Protein AF-A0A850JC53-F1 (afdb_monomer)

Sequence (436 aa):
PGGLARPRRGWPIAGGVLVVAGVALCLEGVQRWREFGAAIGAAAIIIGLVLACPWLAGAAGRLAPLLPLPLRLAVRDGARNRARTAPAVAAIMAAVAGITALAIGGASDFRQEQIEYQARLPMGSALVRPPLDRADAVGEAVRRDLPGVPVVPLKALPGPDGICTSDDWAQCPTVTFLADRDTNASFDLMDNVVGGAREARMVLGHDDPAVTSALDAGKVVLFRASPPSSGTTTAKVFYWEDDKEHTIRTIENLPAVVAPGDPHVRAIVPPKVAEKIGLPVRTEAFGIDRTDHRVTEAEQARLDKTLNTFTKDDGSVYVERGFTGSFGKITLMLAGAAAVLALGGALIATGLASADARPDLATLGAVGARPRTRRLLTMGRAAFIAALGCWLGIAGGLVPGIAVTHPLTTAPEQKSATAHRTTVPYTHLRAYENVY

Secondary structure (DSSP, 8-state):
--------TTHHHHHHHHHHHHHHHHHHHHHHHTHHHHHHHHHHHHHHHHHHHHHHHHHHGGGGGGS-HHHHHHHHHHHHTHHHHHHHHHHHHHHHHHHHHHHHHHHHHHHHHHHH---SSSTT-EEE---GGGHHHHHHHHHHHSTTPPPEEEEEEPPTTS--SSS-GGG--EEEEE--B--S----SBSEEE-SHHHHHHHHSS--HHHHHHHHTTPEEE-SBPPPTTSEEEEEEEEEETTEEEEEEEEEEEEEEEPSS--SBSEEE-HHHHHHHTPPPEEEEEEE-TTT----HHHHHHHHHHHTTT---TTSEEE--S-----HHHHHHHHHHHHHHHHHHHHHHHHHHHHHTHHHHHHHHHTT--HHHHHHHHHHHHHHHHHHHHHHHHHHHHHHHHHHHGGGTS---------------TTSGGGTSS--

pLDDT: mean 81.25, std 16.97, range [24.44, 97.06]

Radius of gyration: 31.83 Å; Cα contacts (8 Å, |Δi|>4): 685; chains: 1; bounding box: 78×38×98 Å

Nearest PDB structures (foldseek):
  8tzk-assembly1_C  TM=3.394E-01  e=2.841E-02  Vibrio cholerae
  7sgr-assembly1_F  TM=3.497E-01  e=4.986E+00  Escherichia coli CFT073

Solvent-accessible surface area (backbone atoms only — not comparable to full-atom values): 23545 Å² total; per-residue (Å²): 140,82,79,80,76,71,79,66,87,56,46,52,56,54,10,52,52,34,28,54,52,10,53,49,28,19,68,55,24,40,83,78,49,43,74,59,17,33,54,53,10,39,50,33,27,46,54,11,48,46,54,25,26,50,55,51,48,39,54,55,33,71,55,25,83,83,40,61,74,62,48,22,50,21,37,44,48,46,27,72,44,25,88,67,44,27,63,38,23,33,52,25,14,49,53,28,11,53,48,39,17,51,50,45,31,52,53,47,52,54,50,46,52,63,69,69,62,67,80,76,47,34,77,37,21,33,42,35,45,46,59,76,94,44,31,68,65,44,54,55,49,53,46,66,78,37,72,91,53,73,71,42,76,40,26,22,38,45,22,86,86,52,92,66,97,53,94,54,42,65,79,44,63,18,46,47,71,62,62,60,57,68,79,76,86,73,73,69,76,46,47,34,30,45,42,46,54,69,54,46,26,52,45,64,55,45,88,49,70,67,60,32,53,36,26,76,71,57,18,32,38,33,29,54,42,55,68,51,94,80,43,37,31,33,41,42,30,30,23,41,54,95,91,35,83,46,78,76,49,74,48,71,78,38,46,31,46,55,49,89,66,79,50,29,38,57,29,44,31,17,59,76,55,45,60,72,69,65,61,78,72,42,52,59,30,36,36,30,42,45,90,79,44,64,80,46,72,73,52,48,56,49,51,44,59,56,45,54,76,78,45,86,64,84,72,36,59,40,65,31,77,72,91,78,83,76,66,62,65,60,51,51,50,49,52,50,51,42,49,51,46,28,50,49,37,19,47,52,47,44,48,55,54,51,60,76,40,46,71,64,50,52,57,42,50,76,74,66,61,60,69,66,62,57,52,51,38,51,50,30,38,26,49,49,39,29,52,54,8,44,56,51,2,43,62,60,6,47,59,41,9,55,36,62,48,47,73,76,70,53,72,77,79,74,65,86,64,74,80,79,76,74,85,69,58,92,79,56,61,66,72,77,64,73,79,122

Structure (mmCIF, N/CA/C/O backbone):
data_AF-A0A850JC53-F1
#
_entry.id   AF-A0A850JC53-F1
#
loop_
_atom_site.group_PDB
_atom_site.id
_atom_site.type_symbol
_atom_site.label_atom_id
_atom_site.label_alt_id
_atom_site.label_comp_id
_atom_site.label_asym_id
_atom_site.label_entity_id
_atom_site.label_seq_id
_atom_site.pdbx_PDB_ins_code
_atom_site.Cartn_x
_atom_site.Cartn_y
_atom_site.Cartn_z
_atom_site.occupancy
_atom_site.B_iso_or_equiv
_atom_site.auth_seq_id
_atom_site.auth_comp_id
_atom_site.auth_asym_id
_atom_site.auth_atom_id
_atom_site.pdbx_PDB_model_num
ATOM 1 N N . PRO A 1 1 ? 47.011 21.161 -40.699 1.00 34.34 1 PRO A N 1
ATOM 2 C CA . PRO A 1 1 ? 47.789 20.307 -39.769 1.00 34.34 1 PRO A CA 1
ATOM 3 C C . PRO A 1 1 ? 47.021 20.065 -38.453 1.00 34.34 1 PRO A C 1
ATOM 5 O O . PRO A 1 1 ? 47.340 20.635 -37.419 1.00 34.34 1 PRO A O 1
ATOM 8 N N . GLY A 1 2 ? 45.963 19.248 -38.511 1.00 35.19 2 GLY A N 1
ATOM 9 C CA . GLY A 1 2 ? 45.237 18.773 -37.330 1.00 35.19 2 GLY A CA 1
ATOM 10 C C . GLY A 1 2 ? 45.710 17.362 -37.012 1.00 35.19 2 GLY A C 1
ATOM 11 O O . GLY A 1 2 ? 45.363 16.424 -37.726 1.00 35.19 2 GLY A O 1
ATOM 12 N N . GLY A 1 3 ? 46.576 17.220 -36.009 1.00 33.25 3 GLY A N 1
ATOM 13 C CA . GLY A 1 3 ? 47.113 15.926 -35.605 1.00 33.25 3 GLY A CA 1
ATOM 14 C C . GLY A 1 3 ? 45.991 14.995 -35.157 1.00 33.25 3 GLY A C 1
ATOM 15 O O . GLY A 1 3 ? 45.286 15.288 -34.194 1.00 33.25 3 GLY A O 1
ATOM 16 N N . LEU A 1 4 ? 45.835 13.860 -35.846 1.00 43.38 4 LEU A N 1
ATOM 17 C CA . LEU A 1 4 ? 45.034 12.744 -35.359 1.00 43.38 4 LEU A CA 1
ATOM 18 C C . LEU A 1 4 ? 45.601 12.305 -34.006 1.00 43.38 4 LEU A C 1
ATOM 20 O O . LEU A 1 4 ? 46.646 11.653 -33.941 1.00 43.38 4 LEU A O 1
ATOM 24 N N . ALA A 1 5 ? 44.910 12.661 -32.924 1.00 43.09 5 ALA A N 1
ATOM 25 C CA . ALA A 1 5 ? 45.184 12.122 -31.605 1.00 43.09 5 ALA A CA 1
ATOM 26 C C . ALA A 1 5 ? 45.076 10.592 -31.688 1.00 43.09 5 ALA A C 1
ATOM 28 O O . ALA A 1 5 ? 43.990 10.031 -31.850 1.00 43.09 5 ALA A O 1
ATOM 29 N N . ARG A 1 6 ? 46.224 9.903 -31.625 1.00 50.03 6 ARG A N 1
ATOM 30 C CA . ARG A 1 6 ? 46.271 8.446 -31.475 1.00 50.03 6 ARG A CA 1
ATOM 31 C C . ARG A 1 6 ? 45.408 8.089 -30.260 1.00 50.03 6 ARG A C 1
ATOM 33 O O . ARG A 1 6 ? 45.645 8.663 -29.195 1.00 50.03 6 ARG A O 1
ATOM 40 N N . PRO A 1 7 ? 44.430 7.172 -30.375 1.00 47.16 7 PRO A N 1
ATOM 41 C CA . PRO A 1 7 ? 43.623 6.778 -29.230 1.00 47.16 7 PRO A CA 1
ATOM 42 C C . PRO A 1 7 ? 44.571 6.237 -28.159 1.00 47.16 7 PRO A C 1
ATOM 44 O O . PRO A 1 7 ? 45.265 5.241 -28.378 1.00 47.16 7 PRO A O 1
ATOM 47 N N . ARG A 1 8 ? 44.665 6.946 -27.028 1.00 57.53 8 ARG A N 1
ATOM 48 C CA . ARG A 1 8 ? 45.514 6.557 -25.900 1.00 57.53 8 ARG A CA 1
ATOM 49 C C . ARG A 1 8 ? 45.076 5.160 -25.458 1.00 57.53 8 ARG A C 1
ATOM 51 O O . ARG A 1 8 ? 43.963 4.971 -24.978 1.00 57.53 8 ARG A O 1
ATOM 58 N N . ARG A 1 9 ? 45.964 4.180 -25.641 1.00 58.62 9 ARG A N 1
ATOM 59 C CA . ARG A 1 9 ? 45.730 2.731 -25.479 1.00 58.62 9 ARG A CA 1
ATOM 60 C C . ARG A 1 9 ? 45.236 2.316 -24.075 1.00 58.62 9 ARG A C 1
ATOM 62 O O . ARG A 1 9 ? 44.817 1.178 -23.916 1.00 58.62 9 ARG A O 1
ATOM 69 N N . GLY A 1 10 ? 45.257 3.222 -23.090 1.00 61.75 10 GLY A N 1
ATOM 70 C CA . GLY A 1 10 ? 44.862 2.982 -21.694 1.00 61.75 10 GLY A CA 1
ATOM 71 C C . GLY A 1 10 ? 43.405 3.296 -21.321 1.00 61.75 10 GLY A C 1
ATOM 72 O O . GLY A 1 10 ? 42.963 2.873 -20.260 1.00 61.75 10 GLY A O 1
ATOM 73 N N . TRP A 1 11 ? 42.626 3.978 -22.169 1.00 70.88 11 TRP A N 1
ATOM 74 C CA . TRP A 1 11 ? 41.210 4.277 -21.880 1.00 70.88 11 TRP A CA 1
ATOM 75 C C . TRP A 1 11 ? 40.299 3.055 -21.631 1.00 70.88 11 TRP A C 1
ATOM 77 O O . TRP A 1 11 ? 39.481 3.135 -20.717 1.00 70.88 11 TRP A O 1
ATOM 87 N N . PRO A 1 12 ? 40.426 1.911 -22.340 1.00 73.94 12 PRO A N 1
ATOM 88 C CA . PRO A 1 12 ? 39.596 0.742 -22.030 1.00 73.94 12 PRO A CA 1
ATOM 89 C C . PRO A 1 12 ? 39.955 0.099 -20.683 1.00 73.94 12 PRO A C 1
ATOM 91 O O . PRO A 1 12 ? 39.086 -0.467 -20.032 1.00 73.94 12 PRO A O 1
ATOM 94 N N . ILE A 1 13 ? 41.214 0.216 -20.245 1.00 80.19 13 ILE A N 1
ATOM 95 C CA . ILE A 1 13 ? 41.660 -0.289 -18.939 1.00 80.19 13 ILE A CA 1
ATOM 96 C C . ILE A 1 13 ? 41.075 0.590 -17.831 1.00 80.19 13 ILE A C 1
ATOM 98 O O . ILE A 1 13 ? 40.498 0.067 -16.886 1.00 80.19 13 ILE A O 1
ATOM 102 N N . ALA A 1 14 ? 41.141 1.916 -17.989 1.00 79.62 14 ALA A N 1
ATOM 103 C CA . ALA A 1 14 ? 40.517 2.853 -17.057 1.00 79.62 14 ALA A CA 1
ATOM 104 C C . ALA A 1 14 ? 38.993 2.645 -16.956 1.00 79.62 14 ALA A C 1
ATOM 106 O O . ALA A 1 14 ? 38.456 2.623 -15.854 1.00 79.62 14 ALA A O 1
ATOM 107 N N . GLY A 1 15 ? 38.311 2.422 -18.088 1.00 81.19 15 GLY A N 1
ATOM 108 C CA . GLY A 1 15 ? 36.882 2.098 -18.108 1.00 81.19 15 GLY A CA 1
ATOM 109 C C . GLY A 1 15 ? 36.563 0.784 -17.389 1.00 81.19 15 GLY A C 1
ATOM 110 O O . GLY A 1 15 ? 35.661 0.751 -16.560 1.00 81.19 15 GLY A O 1
ATOM 111 N N . GLY A 1 16 ? 37.339 -0.277 -17.639 1.00 83.25 16 GLY A N 1
ATOM 112 C CA . GLY A 1 16 ? 37.172 -1.564 -16.956 1.00 83.25 16 GLY A CA 1
ATOM 113 C C . GLY A 1 16 ? 37.388 -1.476 -15.443 1.00 83.25 16 GLY A C 1
ATOM 114 O O . GLY A 1 16 ? 36.574 -1.990 -14.683 1.00 83.25 16 GLY A O 1
ATOM 115 N N . VAL A 1 17 ? 38.432 -0.767 -15.001 1.00 86.56 17 VAL A N 1
ATOM 116 C CA . VAL A 1 17 ? 38.691 -0.520 -13.571 1.00 86.56 17 VAL A CA 1
ATOM 117 C C . VAL A 1 17 ? 37.533 0.245 -12.932 1.00 86.56 17 VAL A C 1
ATOM 119 O O . VAL A 1 17 ? 37.102 -0.113 -11.840 1.00 86.56 17 VAL A O 1
ATOM 122 N N . LEU A 1 18 ? 36.986 1.252 -13.619 1.00 87.31 18 LEU A N 1
ATOM 123 C CA . LEU A 1 18 ? 35.866 2.037 -13.105 1.00 87.31 18 LEU A CA 1
ATOM 124 C C . LEU A 1 18 ? 34.569 1.219 -13.004 1.00 87.31 18 LEU A C 1
ATOM 126 O O . LEU A 1 18 ? 33.832 1.387 -12.039 1.00 87.31 18 LEU A O 1
ATOM 130 N N . VAL A 1 19 ? 34.314 0.302 -13.945 1.00 85.38 19 VAL A N 1
ATOM 131 C CA . VAL A 1 19 ? 33.181 -0.636 -13.849 1.00 85.38 19 VAL A CA 1
ATOM 132 C C . VAL A 1 19 ? 33.345 -1.554 -12.642 1.00 85.38 19 VAL A C 1
ATOM 134 O O . VAL A 1 19 ? 32.410 -1.683 -11.862 1.00 85.38 19 VAL A O 1
ATOM 137 N N . VAL A 1 20 ? 34.525 -2.150 -12.444 1.00 86.75 20 VAL A N 1
ATOM 138 C CA . VAL A 1 20 ? 34.784 -3.026 -11.286 1.00 86.75 20 VAL A CA 1
ATOM 139 C C . VAL A 1 20 ? 34.635 -2.258 -9.970 1.00 86.75 20 VAL A C 1
ATOM 141 O O . VAL A 1 20 ? 33.972 -2.740 -9.056 1.00 86.75 20 VAL A O 1
ATOM 144 N N . ALA A 1 21 ? 35.182 -1.042 -9.889 1.00 85.94 21 ALA A N 1
ATOM 145 C CA . ALA A 1 21 ? 35.019 -0.174 -8.725 1.00 85.94 21 ALA A CA 1
ATOM 146 C C . ALA A 1 21 ? 33.548 0.207 -8.490 1.00 85.94 21 ALA A C 1
ATOM 148 O O . ALA A 1 21 ? 33.089 0.206 -7.353 1.00 85.94 21 ALA A O 1
ATOM 149 N N . GLY A 1 22 ? 32.792 0.489 -9.554 1.00 81.50 22 GLY A N 1
ATOM 150 C CA . GLY A 1 22 ? 31.364 0.786 -9.477 1.00 81.50 22 GLY A CA 1
ATOM 151 C C . GLY A 1 22 ? 30.527 -0.406 -9.007 1.00 81.50 22 GLY A C 1
ATOM 152 O O . GLY A 1 22 ? 29.644 -0.228 -8.176 1.00 81.50 22 GLY A O 1
ATOM 153 N N . VAL A 1 23 ? 30.845 -1.626 -9.458 1.00 84.06 23 VAL A N 1
ATOM 154 C CA . VAL A 1 23 ? 30.219 -2.870 -8.972 1.00 84.06 23 VAL A CA 1
ATOM 155 C C . VAL A 1 23 ? 30.490 -3.052 -7.478 1.00 84.06 23 VAL A C 1
ATOM 157 O O . VAL A 1 23 ? 29.554 -3.284 -6.718 1.00 84.06 23 VAL A O 1
ATOM 160 N N . ALA A 1 24 ? 31.744 -2.894 -7.044 1.00 83.81 24 ALA A N 1
ATOM 161 C CA . ALA A 1 24 ? 32.105 -2.982 -5.630 1.00 83.81 24 ALA A CA 1
ATOM 162 C C . ALA A 1 24 ? 31.369 -1.924 -4.789 1.00 83.81 24 ALA A C 1
ATOM 164 O O . ALA A 1 24 ? 30.810 -2.250 -3.747 1.00 83.81 24 ALA A O 1
ATOM 165 N N . LEU A 1 25 ? 31.273 -0.682 -5.277 1.00 81.88 25 LEU A N 1
ATOM 166 C CA . LEU A 1 25 ? 30.517 0.389 -4.620 1.00 81.88 25 LEU A CA 1
ATOM 167 C C . LEU A 1 25 ? 29.011 0.112 -4.561 1.00 81.88 25 LEU A C 1
ATOM 169 O O . LEU A 1 25 ? 28.389 0.424 -3.552 1.00 81.88 25 LEU A O 1
ATOM 173 N N . CYS A 1 26 ? 28.417 -0.485 -5.595 1.00 77.19 26 CYS A N 1
ATOM 174 C CA . CYS A 1 26 ? 27.013 -0.896 -5.557 1.00 77.19 26 CYS A CA 1
ATOM 175 C C . CYS A 1 26 ? 26.759 -1.974 -4.493 1.00 77.19 26 CYS A C 1
ATOM 177 O O . CYS A 1 26 ? 25.719 -1.939 -3.845 1.00 77.19 26 CYS A O 1
ATOM 179 N N . LEU A 1 27 ? 27.692 -2.911 -4.302 1.00 76.94 27 LEU A N 1
ATOM 180 C CA . LEU A 1 27 ? 27.533 -4.026 -3.362 1.00 76.94 27 LEU A CA 1
ATOM 181 C C . LEU A 1 27 ? 27.873 -3.638 -1.912 1.00 76.94 27 LEU A C 1
ATOM 183 O O . LEU A 1 27 ? 27.135 -3.981 -0.995 1.00 76.94 27 LEU A O 1
ATOM 187 N N . GLU A 1 28 ? 28.964 -2.901 -1.692 1.00 74.44 28 GLU A N 1
ATOM 188 C CA . GLU A 1 28 ? 29.442 -2.528 -0.349 1.00 74.44 28 GLU A CA 1
ATOM 189 C C . GLU A 1 28 ? 28.935 -1.154 0.110 1.00 74.44 28 GLU A C 1
ATOM 191 O O . GLU A 1 28 ? 28.732 -0.911 1.302 1.00 74.44 28 GLU A O 1
ATOM 196 N N . GLY A 1 29 ? 28.702 -0.231 -0.826 1.00 60.94 29 GLY A N 1
ATOM 197 C CA . GLY A 1 29 ? 28.308 1.145 -0.523 1.00 60.94 29 GLY A CA 1
ATOM 198 C C . GLY A 1 29 ? 26.926 1.254 0.116 1.00 60.94 29 GLY A C 1
ATOM 199 O O . GLY A 1 29 ? 26.709 2.169 0.913 1.00 60.94 29 GLY A O 1
ATOM 200 N N . VAL A 1 30 ? 26.029 0.298 -0.149 1.00 60.88 30 VAL A N 1
ATOM 201 C CA . VAL A 1 30 ? 24.699 0.221 0.483 1.00 60.88 30 VAL A CA 1
ATOM 202 C C . VAL A 1 30 ? 24.814 0.128 2.008 1.00 60.88 30 VAL A C 1
ATOM 204 O O . VAL A 1 30 ? 24.047 0.774 2.718 1.00 60.88 30 VAL A O 1
ATOM 207 N N . GLN A 1 31 ? 25.825 -0.574 2.531 1.00 61.94 31 GLN A N 1
ATOM 208 C CA . GLN A 1 31 ? 26.010 -0.739 3.978 1.00 61.94 31 GLN A CA 1
ATOM 209 C C . GLN A 1 31 ? 26.519 0.530 4.675 1.00 61.94 31 GLN A C 1
ATOM 211 O O . GLN A 1 31 ? 26.315 0.705 5.874 1.00 61.94 31 GLN A O 1
ATOM 216 N N . ARG A 1 32 ? 27.211 1.414 3.946 1.00 60.50 32 ARG A N 1
ATOM 217 C CA . ARG A 1 32 ? 27.935 2.552 4.536 1.00 60.50 32 ARG A CA 1
ATOM 218 C C . ARG A 1 32 ? 27.307 3.912 4.214 1.00 60.50 32 ARG A C 1
ATOM 220 O O . ARG A 1 32 ? 27.431 4.827 5.021 1.00 60.50 32 ARG A O 1
ATOM 227 N N . TRP A 1 33 ? 26.623 4.038 3.074 1.00 58.16 33 TRP A N 1
ATOM 228 C CA . TRP A 1 33 ? 26.047 5.294 2.563 1.00 58.16 33 TRP A CA 1
ATOM 229 C C . TRP A 1 33 ? 24.581 5.156 2.107 1.00 58.16 33 TRP A C 1
ATOM 231 O O . TRP A 1 33 ? 24.058 6.067 1.462 1.00 58.16 33 TRP A O 1
ATOM 241 N N . ARG A 1 34 ? 23.910 4.038 2.438 1.00 66.88 34 ARG A N 1
ATOM 242 C CA . ARG A 1 34 ? 22.510 3.751 2.070 1.00 66.88 34 ARG A CA 1
ATOM 243 C C . ARG A 1 34 ? 22.264 3.971 0.563 1.00 66.88 34 ARG A C 1
ATOM 245 O O . ARG A 1 34 ? 23.004 3.465 -0.279 1.00 66.88 34 ARG A O 1
ATOM 252 N N . GLU A 1 35 ? 21.241 4.754 0.233 1.00 60.41 35 GLU A N 1
ATOM 253 C CA . GLU A 1 35 ? 20.726 5.043 -1.109 1.00 60.41 35 GLU A CA 1
ATOM 254 C C . GLU A 1 35 ? 21.769 5.733 -2.006 1.00 60.41 35 GLU A C 1
ATOM 256 O O . GLU A 1 35 ? 21.862 5.453 -3.204 1.00 60.41 35 GLU A O 1
ATOM 261 N N . PHE A 1 36 ? 22.625 6.580 -1.424 1.00 68.31 36 PHE A N 1
ATOM 262 C CA . PHE A 1 36 ? 23.662 7.295 -2.170 1.00 68.31 36 PHE A CA 1
ATOM 263 C C . PHE A 1 36 ? 24.757 6.356 -2.689 1.00 68.31 36 PHE A C 1
ATOM 265 O O . PHE A 1 36 ? 25.309 6.597 -3.763 1.00 68.31 36 PHE A O 1
ATOM 272 N N . GLY A 1 37 ? 25.047 5.262 -1.975 1.00 71.31 37 GLY A N 1
ATOM 273 C CA . GLY A 1 37 ? 26.050 4.275 -2.390 1.00 71.31 37 GLY A CA 1
ATOM 274 C C . GLY A 1 37 ? 25.679 3.578 -3.702 1.00 71.31 37 GLY A C 1
ATOM 275 O O . GLY A 1 37 ? 26.494 3.511 -4.626 1.00 71.31 37 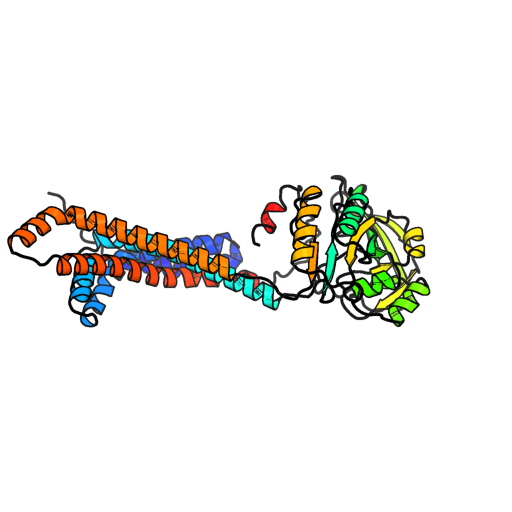GLY A O 1
ATOM 276 N N . ALA A 1 38 ? 24.421 3.141 -3.820 1.00 72.12 38 ALA A N 1
ATOM 277 C CA . ALA A 1 38 ? 23.907 2.504 -5.030 1.00 72.12 38 ALA A CA 1
ATOM 278 C C . ALA A 1 38 ? 23.885 3.469 -6.228 1.00 72.12 38 ALA A C 1
ATOM 280 O O . ALA A 1 38 ? 24.312 3.097 -7.323 1.00 72.12 38 ALA A O 1
ATOM 281 N N . ALA A 1 39 ? 23.467 4.723 -6.019 1.00 75.62 39 ALA A N 1
ATOM 282 C CA . ALA A 1 39 ? 23.435 5.741 -7.070 1.00 75.62 39 ALA A CA 1
ATOM 283 C C . ALA A 1 39 ? 24.840 6.097 -7.595 1.00 75.62 39 ALA A C 1
ATOM 285 O O . ALA A 1 39 ? 25.054 6.181 -8.808 1.00 75.62 39 ALA A O 1
ATOM 286 N N . ILE A 1 40 ? 25.819 6.263 -6.698 1.00 82.06 40 ILE A N 1
ATOM 287 C CA . ILE A 1 40 ? 27.210 6.573 -7.065 1.00 82.06 40 ILE A CA 1
ATOM 288 C C . ILE A 1 40 ? 27.856 5.387 -7.793 1.00 82.06 40 ILE A C 1
ATOM 290 O O . ILE A 1 40 ? 28.524 5.583 -8.812 1.00 82.06 40 ILE A O 1
ATOM 294 N N . GLY A 1 41 ? 27.627 4.158 -7.319 1.00 83.06 41 GLY A N 1
ATOM 295 C CA . GLY A 1 41 ? 28.097 2.946 -7.991 1.00 83.06 41 GLY A CA 1
ATOM 296 C C . GLY A 1 41 ? 27.503 2.795 -9.396 1.00 83.06 41 GLY A C 1
ATOM 297 O O . GLY A 1 41 ? 28.242 2.564 -10.355 1.00 83.06 41 GLY A O 1
ATOM 298 N N . ALA A 1 42 ? 26.198 3.042 -9.555 1.00 83.56 42 ALA A N 1
ATOM 299 C CA . ALA A 1 42 ? 25.526 3.028 -10.853 1.00 83.56 42 ALA A CA 1
ATOM 300 C C . ALA A 1 42 ? 26.131 4.060 -11.819 1.00 83.56 42 ALA A C 1
ATOM 302 O O . ALA A 1 42 ? 26.444 3.734 -12.968 1.00 83.56 42 ALA A O 1
ATOM 303 N N . ALA A 1 43 ? 26.364 5.289 -11.348 1.00 85.38 43 ALA A N 1
ATOM 304 C CA . ALA A 1 43 ? 27.010 6.331 -12.139 1.00 85.38 43 ALA A CA 1
ATOM 305 C C . ALA A 1 43 ? 28.429 5.921 -12.569 1.00 85.38 43 ALA A C 1
ATOM 307 O O . ALA A 1 43 ? 28.786 6.084 -13.736 1.00 85.38 43 ALA A O 1
ATOM 308 N N . ALA A 1 44 ? 29.221 5.331 -11.669 1.00 86.88 44 ALA A N 1
ATOM 309 C CA . ALA A 1 44 ? 30.561 4.838 -11.983 1.00 86.88 44 ALA A CA 1
ATOM 310 C C . ALA A 1 44 ? 30.540 3.723 -13.045 1.00 86.88 44 ALA A C 1
ATOM 312 O O . ALA A 1 44 ? 31.325 3.774 -13.995 1.00 86.88 44 ALA A O 1
ATOM 313 N N . ILE A 1 45 ? 29.606 2.767 -12.948 1.00 87.25 45 ILE A N 1
ATOM 314 C CA . ILE A 1 45 ? 29.416 1.709 -13.954 1.00 87.25 45 ILE A CA 1
ATOM 315 C C . ILE A 1 45 ? 29.079 2.319 -15.319 1.00 87.25 45 ILE A C 1
ATOM 317 O O . ILE A 1 45 ? 29.721 1.983 -16.317 1.00 87.25 45 ILE A O 1
ATOM 321 N N . ILE A 1 46 ? 28.119 3.249 -15.373 1.00 87.75 46 ILE A N 1
ATOM 322 C CA . ILE A 1 46 ? 27.711 3.909 -16.621 1.00 87.75 46 ILE A CA 1
ATOM 323 C C . ILE A 1 46 ? 28.890 4.676 -17.225 1.00 87.75 46 ILE A C 1
ATOM 325 O O . ILE A 1 46 ? 29.196 4.495 -18.403 1.00 87.75 46 ILE A O 1
ATOM 329 N N . ILE A 1 47 ? 29.602 5.485 -16.436 1.00 88.12 47 ILE A N 1
ATOM 330 C CA . ILE A 1 47 ? 30.764 6.251 -16.912 1.00 88.12 47 ILE A CA 1
ATOM 331 C C . ILE A 1 47 ? 31.863 5.304 -17.417 1.00 88.12 47 ILE A C 1
ATOM 333 O O . ILE A 1 47 ? 32.430 5.532 -18.489 1.00 88.12 47 ILE A O 1
ATOM 337 N N . GLY A 1 48 ? 32.137 4.210 -16.702 1.00 86.62 48 GLY A N 1
ATOM 338 C CA . GLY A 1 48 ? 33.126 3.209 -17.103 1.00 86.62 48 GLY A CA 1
ATOM 339 C C . GLY A 1 48 ? 32.775 2.539 -18.432 1.00 86.62 48 GLY A C 1
ATOM 340 O O . GLY A 1 48 ? 33.627 2.423 -19.319 1.00 86.62 48 GLY A O 1
ATOM 341 N N . LEU A 1 49 ? 31.502 2.186 -18.621 1.00 86.38 49 LEU A N 1
ATOM 342 C CA . LEU A 1 49 ? 30.996 1.631 -19.876 1.00 86.38 49 LEU A CA 1
ATOM 343 C C . LEU A 1 49 ? 31.028 2.648 -21.025 1.00 86.38 49 LEU A C 1
ATOM 345 O O . LEU A 1 49 ? 31.407 2.295 -22.144 1.00 86.38 49 LEU A O 1
ATOM 349 N N . VAL A 1 50 ? 30.709 3.919 -20.767 1.00 86.75 50 VAL A N 1
ATOM 350 C CA . VAL A 1 50 ? 30.820 5.005 -21.755 1.00 86.75 50 VAL A CA 1
ATOM 351 C C . VAL A 1 50 ? 32.268 5.166 -22.227 1.00 86.75 50 VAL A C 1
ATOM 353 O O . VAL A 1 50 ? 32.513 5.262 -23.432 1.00 86.75 50 VAL A O 1
ATOM 356 N N . LEU A 1 51 ? 33.243 5.112 -21.314 1.00 86.00 51 LEU A N 1
ATOM 357 C CA . LEU A 1 51 ? 34.670 5.159 -21.653 1.00 86.00 51 LEU A CA 1
ATOM 358 C C . LEU A 1 51 ? 35.138 3.913 -22.427 1.00 86.00 51 LEU A C 1
ATOM 360 O O . LEU A 1 51 ? 36.005 4.016 -23.300 1.00 86.00 51 LEU A O 1
ATOM 364 N N . ALA A 1 52 ? 34.548 2.745 -22.156 1.00 85.12 52 ALA A N 1
ATOM 365 C CA . ALA A 1 52 ? 34.823 1.497 -22.872 1.00 85.12 52 ALA A CA 1
ATOM 366 C C . ALA A 1 52 ? 34.104 1.394 -24.235 1.00 85.12 52 ALA A C 1
ATOM 368 O O . ALA A 1 52 ? 34.508 0.603 -25.096 1.00 85.12 52 ALA A O 1
ATOM 369 N N . CYS A 1 53 ? 33.080 2.216 -24.475 1.00 84.38 53 CYS A N 1
ATOM 370 C CA . CYS A 1 53 ? 32.214 2.173 -25.655 1.00 84.38 53 CYS A CA 1
ATOM 371 C C . CYS A 1 53 ? 32.967 2.189 -27.009 1.00 84.38 53 CYS A C 1
ATOM 373 O O . CYS A 1 53 ? 32.673 1.343 -27.859 1.00 84.38 53 CYS A O 1
ATOM 375 N N . PRO A 1 54 ? 34.000 3.034 -27.241 1.00 81.81 54 PRO A N 1
ATOM 376 C CA . PRO A 1 54 ? 34.756 3.026 -28.501 1.00 81.81 54 PRO A CA 1
ATOM 377 C C . PRO A 1 54 ? 35.496 1.709 -28.779 1.00 81.81 54 PRO A C 1
ATOM 379 O O . PRO A 1 54 ? 35.742 1.363 -29.939 1.00 81.81 54 PRO A O 1
ATOM 382 N N . TRP A 1 55 ? 35.884 0.983 -27.725 1.00 84.12 55 TRP A N 1
ATOM 383 C CA . TRP A 1 55 ? 36.499 -0.338 -27.836 1.00 84.12 55 TRP A CA 1
ATOM 384 C C . TRP A 1 55 ? 35.440 -1.416 -28.069 1.00 84.12 55 TRP A C 1
ATOM 386 O O . TRP A 1 55 ? 35.605 -2.222 -28.982 1.00 84.12 55 TRP A O 1
ATOM 396 N N . LEU A 1 56 ? 34.328 -1.374 -27.328 1.00 80.62 56 LEU A N 1
ATOM 397 C CA . LEU A 1 56 ? 33.201 -2.304 -27.467 1.00 80.62 56 LEU A CA 1
ATOM 398 C C . LEU A 1 56 ? 32.583 -2.251 -28.873 1.00 80.62 56 LEU A C 1
ATOM 400 O O . LEU A 1 56 ? 32.391 -3.290 -29.504 1.00 80.62 56 LEU A O 1
ATOM 404 N N . ALA A 1 57 ? 32.383 -1.051 -29.423 1.00 77.38 57 ALA A N 1
ATOM 405 C CA . ALA A 1 57 ? 31.925 -0.864 -30.800 1.00 77.38 57 ALA A CA 1
ATOM 406 C C . ALA A 1 57 ? 32.913 -1.446 -31.833 1.00 77.38 57 ALA A C 1
ATOM 408 O O . ALA A 1 57 ? 32.506 -1.997 -32.856 1.00 77.38 57 ALA A O 1
ATOM 409 N N . GLY A 1 58 ? 34.221 -1.364 -31.562 1.00 75.94 58 GLY A N 1
ATOM 410 C CA . GLY A 1 58 ? 35.257 -1.989 -32.387 1.00 75.94 58 GLY A CA 1
ATOM 411 C C . GLY A 1 58 ? 35.285 -3.517 -32.264 1.00 75.94 58 GLY A C 1
ATOM 412 O O . GLY A 1 58 ? 35.463 -4.214 -33.264 1.00 75.94 58 GLY A O 1
ATOM 413 N N . ALA A 1 59 ? 35.074 -4.043 -31.056 1.00 78.56 59 ALA A N 1
ATOM 414 C CA . ALA A 1 59 ? 35.019 -5.472 -30.766 1.00 78.56 59 ALA A CA 1
ATOM 415 C C . ALA A 1 59 ? 33.793 -6.139 -31.403 1.00 78.56 59 ALA A C 1
ATOM 417 O O . ALA A 1 59 ? 33.924 -7.225 -31.964 1.00 78.56 59 ALA A O 1
ATOM 418 N N . ALA A 1 60 ? 32.642 -5.464 -31.432 1.00 76.56 60 ALA A N 1
ATOM 419 C CA . ALA A 1 60 ? 31.451 -5.933 -32.141 1.00 76.56 60 ALA A CA 1
ATOM 420 C C . ALA A 1 60 ? 31.682 -6.109 -33.654 1.00 76.56 60 ALA A C 1
ATOM 422 O O . ALA A 1 60 ? 31.053 -6.952 -34.291 1.00 76.56 60 ALA A O 1
ATOM 423 N N . GLY A 1 61 ? 32.675 -5.413 -34.221 1.00 71.25 61 GLY A N 1
ATOM 424 C CA . GLY A 1 61 ? 33.178 -5.654 -35.575 1.00 71.25 61 GLY A CA 1
ATOM 425 C C . GLY A 1 61 ? 33.650 -7.092 -35.830 1.00 71.25 61 GLY A C 1
ATOM 426 O O . GLY A 1 61 ? 33.654 -7.535 -36.978 1.00 71.25 61 GLY A O 1
ATOM 427 N N . ARG A 1 62 ? 34.005 -7.845 -34.779 1.00 76.50 62 ARG A N 1
ATOM 428 C CA . ARG A 1 62 ? 34.389 -9.264 -34.863 1.00 76.50 62 ARG A CA 1
ATOM 429 C C . ARG A 1 62 ? 33.204 -10.199 -35.095 1.00 76.50 62 ARG A C 1
ATOM 431 O O . ARG A 1 62 ? 33.420 -11.298 -35.584 1.00 76.50 62 ARG A O 1
ATOM 438 N N . LEU A 1 63 ? 31.978 -9.756 -34.804 1.00 75.12 63 LEU A N 1
ATOM 439 C CA . LEU A 1 63 ? 30.741 -10.503 -35.069 1.00 75.12 63 LEU A CA 1
ATOM 440 C C . LEU A 1 63 ? 30.227 -10.297 -36.503 1.00 75.12 63 LEU A C 1
ATOM 442 O O . LEU A 1 63 ? 29.359 -11.029 -36.968 1.00 75.12 63 LEU A O 1
ATOM 446 N N . ALA A 1 64 ? 30.808 -9.350 -37.247 1.00 74.69 64 ALA A N 1
ATOM 447 C CA . ALA A 1 64 ? 30.468 -9.084 -38.642 1.00 74.69 64 ALA A CA 1
ATOM 448 C C . ALA A 1 64 ? 30.515 -10.317 -39.586 1.00 74.69 64 ALA A C 1
ATOM 450 O O . ALA A 1 64 ? 29.709 -10.347 -40.515 1.00 74.69 64 ALA A O 1
ATOM 451 N N . PRO A 1 65 ? 31.391 -11.333 -39.408 1.00 77.88 65 PRO A N 1
ATOM 452 C CA . PRO A 1 65 ? 31.405 -12.530 -40.253 1.00 77.88 65 PRO A CA 1
ATOM 453 C C . PRO A 1 65 ? 30.132 -13.380 -40.159 1.00 77.88 65 PRO A C 1
ATOM 455 O O . PRO A 1 65 ? 29.807 -14.054 -41.131 1.00 77.88 65 PRO A O 1
ATOM 458 N N . LEU A 1 66 ? 29.418 -13.325 -39.028 1.00 79.56 66 LEU A N 1
ATOM 459 C CA . LEU A 1 66 ? 28.215 -14.124 -38.754 1.00 79.56 66 LEU A CA 1
ATOM 460 C C . LEU A 1 66 ? 26.941 -13.524 -39.370 1.00 79.56 66 LEU A C 1
ATOM 462 O O . LEU A 1 66 ? 25.881 -14.140 -39.331 1.00 79.56 66 LEU A O 1
ATOM 466 N N . LEU A 1 67 ? 27.028 -12.310 -39.916 1.00 77.19 67 LEU A N 1
ATOM 467 C CA . LEU A 1 67 ? 25.878 -11.546 -40.382 1.00 77.19 67 LEU A CA 1
ATOM 468 C C . LEU A 1 67 ? 25.754 -11.572 -41.913 1.00 77.19 67 LEU A C 1
ATOM 470 O O . LEU A 1 67 ? 26.769 -11.596 -42.622 1.00 77.19 67 LEU A O 1
ATOM 474 N N . PRO A 1 68 ? 24.522 -11.483 -42.455 1.00 78.19 68 PRO A N 1
ATOM 475 C CA . PRO A 1 68 ? 24.309 -11.365 -43.889 1.00 78.19 68 PRO A CA 1
ATOM 476 C C . PRO A 1 68 ? 25.013 -10.119 -44.440 1.00 78.19 68 PRO A C 1
ATOM 478 O O . PRO A 1 68 ? 25.189 -9.105 -43.759 1.00 78.19 68 PRO A O 1
ATOM 481 N N . LEU A 1 69 ? 25.408 -10.197 -45.711 1.00 76.94 69 LEU A N 1
ATOM 482 C CA . LEU A 1 69 ? 26.264 -9.235 -46.414 1.00 76.94 69 LEU A CA 1
ATOM 483 C C . LEU A 1 69 ? 25.956 -7.738 -46.150 1.00 76.94 69 LEU A C 1
ATOM 485 O O . LEU A 1 69 ? 26.908 -6.999 -45.887 1.00 76.94 69 LEU A O 1
ATOM 489 N N . PRO A 1 70 ? 24.691 -7.265 -46.145 1.00 71.56 70 PRO A N 1
ATOM 490 C CA . PRO A 1 70 ? 24.387 -5.859 -45.853 1.00 71.56 70 PRO A CA 1
ATOM 491 C C . PRO A 1 70 ? 24.613 -5.451 -44.386 1.00 71.56 70 PRO A C 1
ATOM 493 O O . PRO A 1 70 ? 25.132 -4.364 -44.134 1.00 71.56 70 PRO A O 1
ATOM 496 N N . LEU A 1 71 ? 24.300 -6.319 -43.418 1.00 72.69 71 LEU A N 1
ATOM 497 C CA . LEU A 1 71 ? 24.569 -6.071 -41.994 1.00 72.69 71 LEU A CA 1
ATOM 498 C C . LEU A 1 71 ? 26.069 -6.102 -41.704 1.00 72.69 71 LEU A C 1
ATOM 500 O O . LEU A 1 71 ? 26.584 -5.252 -40.982 1.00 72.69 71 LEU A O 1
ATOM 504 N N . ARG A 1 72 ? 26.793 -7.032 -42.334 1.00 81.62 72 ARG A N 1
ATOM 505 C CA . ARG A 1 72 ? 28.252 -7.126 -42.224 1.00 81.62 72 ARG A CA 1
ATOM 506 C C . ARG A 1 72 ? 28.947 -5.828 -42.633 1.00 81.62 72 ARG A C 1
ATOM 508 O O . ARG A 1 72 ? 29.895 -5.409 -41.970 1.00 81.62 72 ARG A O 1
ATOM 515 N N . LEU A 1 73 ? 28.484 -5.185 -43.705 1.00 75.69 73 LEU A N 1
ATOM 516 C CA . LEU A 1 73 ? 29.022 -3.899 -44.155 1.00 75.69 73 LEU A CA 1
ATOM 517 C C . LEU A 1 73 ? 28.713 -2.771 -43.162 1.00 75.69 73 LEU A C 1
ATOM 519 O O . LEU A 1 73 ? 29.618 -2.012 -42.824 1.00 75.69 73 LEU A O 1
ATOM 523 N N . ALA A 1 74 ? 27.484 -2.709 -42.641 1.00 74.62 74 ALA A N 1
ATOM 524 C CA . ALA A 1 74 ? 27.079 -1.698 -41.663 1.00 74.62 74 ALA A CA 1
ATOM 525 C C . ALA A 1 74 ? 27.866 -1.798 -40.342 1.00 74.62 74 ALA A C 1
ATOM 527 O O . ALA A 1 74 ? 28.365 -0.791 -39.841 1.00 74.62 74 ALA A O 1
ATOM 528 N N . VAL A 1 75 ? 28.047 -3.013 -39.812 1.00 78.38 75 VAL A N 1
ATOM 529 C CA . VAL A 1 75 ? 28.830 -3.264 -38.589 1.00 78.38 75 VAL A CA 1
ATOM 530 C C . VAL A 1 75 ? 30.300 -2.886 -38.793 1.00 78.38 75 VAL A C 1
ATOM 532 O O . VAL A 1 75 ? 30.912 -2.240 -37.942 1.00 78.38 75 VAL A O 1
ATOM 535 N N . ARG A 1 76 ? 30.882 -3.248 -39.944 1.00 80.12 76 ARG A N 1
ATOM 536 C CA . ARG A 1 76 ? 32.293 -2.967 -40.248 1.00 80.12 76 ARG A CA 1
ATOM 537 C C . ARG A 1 76 ? 32.550 -1.473 -40.470 1.00 80.12 76 ARG A C 1
ATOM 539 O O . ARG A 1 76 ? 33.606 -0.983 -40.074 1.00 80.12 76 ARG A O 1
ATOM 546 N N . ASP A 1 77 ? 31.596 -0.757 -41.061 1.00 77.75 77 ASP A N 1
ATOM 547 C CA . ASP A 1 77 ? 31.630 0.703 -41.189 1.00 77.75 77 ASP A CA 1
ATOM 548 C C . ASP A 1 77 ? 31.493 1.395 -39.822 1.00 77.75 77 ASP A C 1
ATOM 550 O O . ASP A 1 77 ? 32.312 2.245 -39.467 1.00 77.75 77 ASP A O 1
ATOM 554 N N . GLY A 1 78 ? 30.538 0.959 -38.996 1.00 72.75 78 GLY A N 1
ATOM 555 C CA . GLY A 1 78 ? 30.346 1.476 -37.640 1.00 72.75 78 GLY A CA 1
ATOM 556 C C . GLY A 1 78 ? 31.568 1.283 -36.733 1.00 72.75 78 GLY A C 1
ATOM 557 O O . GLY A 1 78 ? 31.930 2.201 -35.993 1.00 72.75 78 GLY A O 1
ATOM 558 N N . ALA A 1 79 ? 32.248 0.136 -36.841 1.00 77.81 79 ALA A N 1
ATOM 559 C CA . ALA A 1 79 ? 33.477 -0.169 -36.105 1.00 77.81 79 ALA A CA 1
ATOM 560 C C . ALA A 1 79 ? 34.679 0.678 -36.567 1.00 77.81 79 ALA A C 1
ATOM 562 O O . ALA A 1 79 ? 35.512 1.086 -35.753 1.00 77.81 79 ALA A O 1
ATOM 563 N N . ARG A 1 80 ? 34.778 0.974 -37.872 1.00 78.62 80 ARG A N 1
ATOM 564 C CA . ARG A 1 80 ? 35.822 1.853 -38.430 1.00 78.62 80 ARG A CA 1
ATOM 565 C C . ARG A 1 80 ? 35.598 3.314 -38.037 1.00 78.62 80 ARG A C 1
ATOM 567 O O . ARG A 1 80 ? 36.548 3.994 -37.659 1.00 78.62 80 ARG A O 1
ATOM 574 N N . ASN A 1 81 ? 34.344 3.766 -38.045 1.00 77.62 81 ASN A N 1
ATOM 575 C CA . ASN A 1 81 ? 33.923 5.138 -37.744 1.00 77.62 81 ASN A CA 1
ATOM 576 C C . ASN A 1 81 ? 33.517 5.357 -36.269 1.00 77.62 81 ASN A C 1
ATOM 578 O O . ASN A 1 81 ? 32.614 6.139 -35.962 1.00 77.62 81 ASN A O 1
ATOM 582 N N . ARG A 1 82 ? 34.227 4.700 -35.348 1.00 77.62 82 ARG A N 1
ATOM 583 C CA . ARG A 1 82 ? 33.989 4.700 -33.892 1.00 77.62 82 ARG A CA 1
ATOM 584 C C . ARG A 1 82 ? 33.902 6.078 -33.224 1.00 77.62 82 ARG A C 1
ATOM 586 O O . ARG A 1 82 ? 33.152 6.224 -32.270 1.00 77.62 82 ARG A O 1
ATOM 593 N N . ALA A 1 83 ? 34.580 7.101 -33.748 1.00 75.81 83 ALA A N 1
ATOM 594 C CA . ALA A 1 83 ? 34.472 8.471 -33.227 1.00 75.81 83 ALA A CA 1
ATOM 595 C C . ALA A 1 83 ? 33.060 9.075 -33.382 1.00 75.81 83 ALA A C 1
ATOM 597 O O . ALA A 1 83 ? 32.682 9.947 -32.609 1.00 75.81 83 ALA A O 1
ATOM 598 N N . ARG A 1 84 ? 32.272 8.592 -34.355 1.00 77.38 84 ARG A N 1
ATOM 599 C CA . ARG A 1 84 ? 30.892 9.044 -34.604 1.00 77.38 84 ARG A CA 1
ATOM 600 C C . ARG A 1 84 ? 29.837 8.121 -34.004 1.00 77.38 84 ARG A C 1
ATOM 602 O O . ARG A 1 84 ? 28.760 8.581 -33.652 1.00 77.38 84 ARG A O 1
ATOM 609 N N . THR A 1 85 ? 30.116 6.824 -33.903 1.00 80.50 85 THR A N 1
ATOM 610 C CA . THR A 1 85 ? 29.150 5.849 -33.373 1.00 80.50 85 THR A CA 1
ATOM 611 C C . THR A 1 85 ? 29.195 5.750 -31.850 1.00 80.50 85 THR A C 1
ATOM 613 O O . THR A 1 85 ? 28.147 5.566 -31.238 1.00 80.50 85 THR A O 1
ATOM 616 N N . ALA A 1 86 ? 30.361 5.936 -31.220 1.00 84.25 86 ALA A N 1
ATOM 617 C CA . ALA A 1 86 ? 30.511 5.764 -29.775 1.00 84.25 86 ALA A CA 1
ATOM 618 C C . ALA A 1 86 ? 29.662 6.726 -28.918 1.00 84.25 86 ALA A C 1
ATOM 620 O O . ALA A 1 86 ? 29.047 6.228 -27.980 1.00 84.25 86 ALA A O 1
ATOM 621 N N . PRO A 1 87 ? 29.542 8.042 -29.211 1.00 85.75 87 PRO A N 1
ATOM 622 C CA . PRO A 1 87 ? 28.707 8.938 -28.401 1.00 85.75 87 PRO A CA 1
ATOM 623 C C . PRO A 1 87 ? 27.219 8.572 -28.448 1.00 85.75 87 PRO A C 1
ATOM 625 O O . PRO A 1 87 ? 26.544 8.574 -27.425 1.00 85.75 87 PRO A O 1
ATOM 628 N N . ALA A 1 88 ? 26.716 8.197 -29.627 1.00 87.56 88 ALA A N 1
ATOM 629 C CA . ALA A 1 88 ? 25.325 7.786 -29.797 1.00 87.56 88 ALA A CA 1
ATOM 630 C C . ALA A 1 88 ? 25.026 6.470 -29.070 1.00 87.56 88 ALA A C 1
ATOM 632 O O . ALA A 1 88 ? 24.043 6.368 -28.343 1.00 87.56 88 ALA A O 1
ATOM 633 N N . VAL A 1 89 ? 25.909 5.479 -29.221 1.00 89.12 89 VAL A N 1
ATOM 634 C CA . VAL A 1 89 ? 25.817 4.212 -28.489 1.00 89.12 89 VAL A CA 1
ATOM 635 C C . VAL A 1 89 ? 25.897 4.451 -26.980 1.00 89.12 89 VAL A C 1
ATOM 637 O O . VAL A 1 89 ? 25.124 3.857 -26.239 1.00 89.12 89 VAL A O 1
ATOM 640 N N . ALA A 1 90 ? 26.794 5.333 -26.528 1.00 90.06 90 ALA A N 1
ATOM 641 C CA . ALA A 1 90 ? 26.949 5.699 -25.124 1.00 90.06 90 ALA A CA 1
ATOM 642 C C . ALA A 1 90 ? 25.678 6.318 -24.534 1.00 90.06 90 ALA A C 1
ATOM 644 O O . ALA A 1 90 ? 25.260 5.918 -23.451 1.00 90.06 90 ALA A O 1
ATOM 645 N N . ALA A 1 91 ? 25.038 7.238 -25.259 1.00 90.81 91 ALA A N 1
ATOM 646 C CA . ALA A 1 91 ? 23.786 7.854 -24.831 1.00 90.81 91 ALA A CA 1
ATOM 647 C C . ALA A 1 91 ? 22.642 6.830 -24.722 1.00 90.81 91 ALA A C 1
ATOM 649 O O . ALA A 1 91 ? 21.958 6.782 -23.701 1.00 90.81 91 ALA A O 1
ATOM 650 N N . ILE A 1 92 ? 22.468 5.971 -25.737 1.00 93.12 92 ILE A N 1
ATOM 651 C CA . ILE A 1 92 ? 21.440 4.914 -25.722 1.00 93.12 92 ILE A CA 1
ATOM 652 C C . ILE A 1 92 ? 21.707 3.925 -24.584 1.00 93.12 92 ILE A C 1
ATOM 654 O O . ILE A 1 92 ? 20.792 3.577 -23.846 1.00 93.12 92 ILE A O 1
ATOM 658 N N . MET A 1 93 ? 22.960 3.503 -24.414 1.00 93.56 93 MET A N 1
ATOM 659 C CA . MET A 1 93 ? 23.376 2.614 -23.332 1.00 93.56 93 MET A CA 1
ATOM 660 C C . MET A 1 93 ? 23.067 3.207 -21.958 1.00 93.56 93 MET A C 1
ATOM 662 O O . MET A 1 93 ? 22.477 2.513 -21.139 1.00 93.56 93 MET A O 1
ATOM 666 N N . ALA A 1 94 ? 23.428 4.467 -21.703 1.00 90.56 94 ALA A N 1
ATOM 667 C CA . ALA A 1 94 ? 23.173 5.114 -20.417 1.00 90.56 94 ALA A CA 1
ATOM 668 C C . ALA A 1 94 ? 21.667 5.194 -20.108 1.00 90.56 94 ALA A C 1
ATOM 670 O O . ALA A 1 94 ? 21.245 4.853 -19.004 1.00 90.56 94 ALA A O 1
ATOM 671 N N . ALA A 1 95 ? 20.852 5.567 -21.100 1.00 92.38 95 ALA A N 1
ATOM 672 C CA . ALA A 1 95 ? 19.398 5.602 -20.967 1.00 92.38 95 ALA A CA 1
ATOM 673 C C . ALA A 1 95 ? 18.801 4.215 -20.676 1.00 92.38 95 ALA A C 1
ATOM 675 O O . ALA A 1 95 ? 18.026 4.051 -19.736 1.00 92.38 95 ALA A O 1
ATOM 676 N N . VAL A 1 96 ? 19.183 3.203 -21.461 1.00 94.56 96 VAL A N 1
ATOM 677 C CA . VAL A 1 96 ? 18.679 1.833 -21.296 1.00 94.56 96 VAL A CA 1
ATOM 678 C C . VAL A 1 96 ? 19.165 1.220 -19.982 1.00 94.56 96 VAL A C 1
ATOM 680 O O . VAL A 1 96 ? 18.401 0.497 -19.352 1.00 94.56 96 VAL A O 1
ATOM 683 N N . ALA A 1 97 ? 20.381 1.534 -19.527 1.00 92.12 97 ALA A N 1
ATOM 684 C CA . ALA A 1 97 ? 20.885 1.097 -18.227 1.00 92.12 97 ALA A CA 1
ATOM 685 C C . ALA A 1 97 ? 20.040 1.642 -17.072 1.00 92.12 97 ALA A C 1
ATOM 687 O O . ALA A 1 97 ? 19.626 0.864 -16.215 1.00 92.12 97 ALA A O 1
ATOM 688 N N . GLY A 1 98 ? 19.716 2.940 -17.084 1.00 90.00 98 GLY A N 1
ATOM 689 C CA . GLY A 1 98 ? 18.835 3.542 -16.078 1.00 90.00 98 GLY A CA 1
ATOM 690 C C . GLY A 1 98 ? 17.436 2.924 -16.080 1.00 90.00 98 GLY A C 1
ATOM 691 O O . GLY A 1 98 ? 16.929 2.538 -15.031 1.00 90.00 98 GLY A O 1
ATOM 692 N N . ILE A 1 99 ? 16.840 2.743 -17.262 1.00 93.38 99 ILE A N 1
ATOM 693 C CA . ILE A 1 99 ? 15.515 2.117 -17.394 1.00 93.38 99 ILE A CA 1
ATOM 694 C C . ILE A 1 99 ? 15.534 0.655 -16.934 1.00 93.38 99 ILE A C 1
ATOM 696 O O . ILE A 1 99 ? 14.607 0.219 -16.260 1.00 93.38 99 ILE A O 1
ATOM 700 N N . THR A 1 100 ? 16.587 -0.096 -17.263 1.00 93.06 100 THR A N 1
ATOM 701 C CA . THR A 1 100 ? 16.744 -1.493 -16.827 1.00 93.06 100 THR A CA 1
ATOM 702 C C . THR A 1 100 ? 16.856 -1.573 -15.307 1.00 93.06 100 THR A C 1
ATOM 704 O O . THR A 1 100 ? 16.185 -2.400 -14.700 1.00 93.06 100 THR A O 1
ATOM 707 N N . ALA A 1 101 ? 17.645 -0.691 -14.687 1.00 89.25 101 ALA A N 1
ATOM 708 C CA . ALA A 1 101 ? 17.777 -0.640 -13.234 1.00 89.25 101 ALA A CA 1
ATOM 709 C C . ALA A 1 101 ? 16.435 -0.323 -12.550 1.00 89.25 101 ALA A C 1
ATOM 711 O O . ALA A 1 101 ? 16.045 -1.036 -11.630 1.00 89.25 101 ALA A O 1
ATOM 712 N N . LEU A 1 102 ? 15.694 0.677 -13.046 1.00 88.56 102 LEU A N 1
ATOM 713 C CA . LEU A 1 102 ? 14.360 1.024 -12.539 1.00 88.56 102 LEU A CA 1
ATOM 714 C C . LEU A 1 102 ? 13.344 -0.108 -12.732 1.00 88.56 102 LEU A C 1
ATOM 716 O O . LEU A 1 102 ? 12.542 -0.369 -11.843 1.00 88.56 102 LEU A O 1
ATOM 720 N N . ALA A 1 103 ? 13.382 -0.798 -13.874 1.00 90.81 103 ALA A N 1
ATOM 721 C CA . ALA A 1 103 ? 12.492 -1.922 -14.143 1.00 90.81 103 ALA A CA 1
ATOM 722 C C . ALA A 1 103 ? 12.773 -3.114 -13.214 1.00 90.81 103 ALA A C 1
ATOM 724 O O . ALA A 1 103 ? 11.828 -3.732 -12.737 1.00 90.81 103 ALA A O 1
ATOM 725 N N . ILE A 1 104 ? 14.047 -3.427 -12.941 1.00 89.31 104 ILE A N 1
ATOM 726 C CA . ILE A 1 104 ? 14.432 -4.495 -12.004 1.00 89.31 104 ILE A CA 1
ATOM 727 C C . ILE A 1 104 ? 14.052 -4.123 -10.570 1.00 89.31 104 ILE A C 1
ATOM 729 O O . ILE A 1 104 ? 13.480 -4.963 -9.876 1.00 89.31 104 ILE A O 1
ATOM 733 N N . GLY A 1 105 ? 14.339 -2.886 -10.149 1.00 85.69 105 GLY A N 1
ATOM 734 C CA . GLY A 1 105 ? 13.967 -2.379 -8.828 1.00 85.69 105 GLY A CA 1
ATOM 735 C C . GLY A 1 105 ? 12.458 -2.460 -8.619 1.00 85.69 105 GLY A C 1
ATOM 736 O O . GLY A 1 105 ? 12.004 -3.203 -7.762 1.00 85.69 105 GLY A O 1
ATOM 737 N N . GLY A 1 106 ? 11.677 -1.835 -9.504 1.00 86.88 106 GLY A N 1
ATOM 738 C CA . GLY A 1 106 ? 10.219 -1.836 -9.388 1.00 86.88 106 GLY A CA 1
ATOM 739 C C . GLY A 1 106 ? 9.575 -3.219 -9.541 1.00 86.88 106 GLY A C 1
ATOM 740 O O . GLY A 1 106 ? 8.598 -3.514 -8.863 1.00 86.88 106 GLY A O 1
ATOM 741 N N . ALA A 1 107 ? 10.123 -4.113 -10.375 1.00 88.19 107 ALA A N 1
ATOM 742 C CA . ALA A 1 107 ? 9.632 -5.493 -10.454 1.00 88.19 107 ALA A CA 1
ATOM 743 C C . ALA A 1 107 ? 9.935 -6.294 -9.177 1.00 88.19 107 ALA A C 1
ATOM 745 O O . ALA A 1 107 ? 9.152 -7.168 -8.802 1.00 88.19 107 ALA A O 1
ATOM 746 N N . SER A 1 108 ? 11.061 -6.006 -8.524 1.00 86.06 108 SER A N 1
ATOM 747 C CA . SER A 1 108 ? 11.433 -6.621 -7.249 1.00 86.06 108 SER A CA 1
ATOM 748 C C . SER A 1 108 ? 10.593 -6.081 -6.103 1.00 86.06 108 SER A C 1
ATOM 750 O O . SER A 1 108 ? 10.079 -6.890 -5.343 1.00 86.06 108 SER A O 1
ATOM 752 N N . ASP A 1 109 ? 10.368 -4.767 -6.040 1.00 82.62 109 ASP A N 1
ATOM 753 C CA . ASP A 1 109 ? 9.461 -4.135 -5.073 1.00 82.62 109 ASP A CA 1
ATOM 754 C C . ASP A 1 109 ? 8.052 -4.709 -5.211 1.00 82.62 109 ASP A C 1
ATOM 756 O O . ASP A 1 109 ? 7.462 -5.168 -4.241 1.00 82.62 109 ASP A O 1
ATOM 760 N N . PHE A 1 110 ? 7.549 -4.804 -6.443 1.00 84.44 110 PHE A N 1
ATOM 761 C CA . PHE A 1 110 ? 6.249 -5.402 -6.726 1.00 84.44 110 PHE A CA 1
ATOM 762 C C . PHE A 1 110 ? 6.163 -6.872 -6.293 1.00 84.44 110 PHE A C 1
ATOM 764 O O . PHE A 1 110 ? 5.139 -7.336 -5.789 1.00 84.44 110 PHE A O 1
ATOM 771 N N . ARG A 1 111 ? 7.242 -7.638 -6.501 1.00 85.19 111 ARG A N 1
ATOM 772 C CA . ARG A 1 111 ? 7.305 -9.034 -6.063 1.00 85.19 111 ARG A CA 1
ATOM 773 C C . ARG A 1 111 ? 7.392 -9.140 -4.543 1.00 85.19 111 ARG A C 1
ATOM 775 O O . ARG A 1 111 ? 6.789 -10.057 -3.990 1.00 85.19 111 ARG A O 1
ATOM 782 N N . GLN A 1 112 ? 8.122 -8.236 -3.899 1.00 82.44 112 GLN A N 1
ATOM 783 C CA . GLN A 1 112 ? 8.224 -8.145 -2.450 1.00 82.44 112 GLN A CA 1
ATOM 784 C C . GLN A 1 112 ? 6.855 -7.835 -1.853 1.00 82.44 112 GLN A C 1
ATOM 786 O O . GLN A 1 112 ? 6.386 -8.597 -1.019 1.00 82.44 112 GLN A O 1
ATOM 791 N N . GLU A 1 113 ? 6.158 -6.827 -2.376 1.00 78.12 113 GLU A N 1
ATOM 792 C CA . GLU A 1 113 ? 4.800 -6.461 -1.974 1.00 78.12 113 GLU A CA 1
ATOM 793 C C . GLU A 1 113 ? 3.831 -7.641 -2.125 1.00 78.12 113 GLU A C 1
ATOM 795 O O . GLU A 1 113 ? 3.002 -7.884 -1.257 1.00 78.12 113 GLU A O 1
ATOM 800 N N . GLN A 1 114 ? 3.968 -8.440 -3.189 1.00 84.62 114 GLN A N 1
ATOM 801 C CA . GLN A 1 114 ? 3.160 -9.645 -3.375 1.00 84.62 114 GLN A CA 1
ATOM 802 C C . GLN A 1 114 ? 3.459 -10.744 -2.341 1.00 84.62 114 GLN A C 1
ATOM 804 O O . GLN A 1 114 ? 2.555 -11.494 -1.974 1.00 84.62 114 GLN A O 1
ATOM 809 N N . ILE A 1 115 ? 4.719 -10.899 -1.926 1.00 84.00 115 ILE A N 1
ATOM 810 C CA . ILE A 1 115 ? 5.137 -11.908 -0.938 1.00 84.00 115 ILE A CA 1
ATOM 811 C C . ILE A 1 115 ? 4.758 -11.465 0.477 1.00 84.00 115 ILE A C 1
ATOM 813 O O . ILE A 1 115 ? 4.295 -12.283 1.268 1.00 84.00 115 ILE A O 1
ATOM 817 N N . GLU A 1 116 ? 4.951 -10.186 0.783 1.00 81.44 116 GLU A N 1
ATOM 818 C CA . GLU A 1 116 ? 4.634 -9.564 2.069 1.00 81.44 116 GLU A CA 1
ATOM 819 C C . GLU A 1 116 ? 3.152 -9.217 2.211 1.00 81.44 116 GLU A C 1
ATOM 821 O O . GLU A 1 116 ? 2.717 -8.848 3.301 1.00 81.44 116 GLU A O 1
ATOM 826 N N . TYR A 1 117 ? 2.366 -9.337 1.137 1.00 83.31 117 TYR A N 1
ATOM 827 C CA . TYR A 1 117 ? 0.942 -9.052 1.160 1.00 83.31 117 TYR A CA 1
ATOM 828 C C . TYR A 1 117 ? 0.248 -9.860 2.261 1.00 83.31 117 TYR A C 1
ATOM 830 O O . TYR A 1 117 ? 0.203 -11.094 2.250 1.00 83.31 117 TYR A O 1
ATOM 838 N N . GLN A 1 118 ? -0.351 -9.120 3.185 1.00 83.06 118 GLN A N 1
ATOM 839 C CA . GLN A 1 118 ? -1.246 -9.631 4.205 1.00 83.06 118 GLN A CA 1
ATOM 840 C C . GLN A 1 118 ? -2.594 -8.944 4.036 1.00 83.06 118 GLN A C 1
ATOM 842 O O . GLN A 1 118 ? -2.669 -7.725 3.850 1.00 83.06 118 GLN A O 1
ATOM 847 N N . ALA A 1 119 ? -3.660 -9.742 4.076 1.00 85.44 119 ALA A N 1
ATOM 848 C CA . ALA A 1 119 ? -5.014 -9.221 4.019 1.00 85.44 119 ALA A CA 1
ATOM 849 C C . ALA A 1 119 ? -5.247 -8.332 5.243 1.00 85.44 119 ALA A C 1
ATOM 851 O O . ALA A 1 119 ? -5.122 -8.791 6.377 1.00 85.44 119 ALA A O 1
ATOM 852 N N . ARG A 1 120 ? -5.569 -7.059 5.013 1.00 84.00 120 ARG A N 1
ATOM 853 C CA . ARG A 1 120 ? -5.802 -6.098 6.099 1.00 84.00 120 ARG A CA 1
ATOM 854 C C . ARG A 1 120 ? -7.165 -6.337 6.729 1.00 84.00 120 ARG A C 1
ATOM 856 O O . ARG A 1 120 ? -7.341 -6.131 7.921 1.00 84.00 120 ARG A O 1
ATOM 863 N N . LEU A 1 121 ? -8.122 -6.782 5.921 1.00 88.88 121 LEU A N 1
ATOM 864 C CA . LEU A 1 121 ? -9.479 -7.105 6.336 1.00 88.88 121 LEU A CA 1
ATOM 865 C C . LEU A 1 121 ? -9.839 -8.531 5.922 1.00 88.88 121 LEU A C 1
ATOM 867 O O . LEU A 1 121 ? -9.166 -9.150 5.100 1.00 88.88 121 LEU A O 1
ATOM 871 N N . PRO A 1 122 ? -10.955 -9.064 6.428 1.00 90.75 122 PRO A N 1
ATOM 872 C CA . PRO A 1 122 ? -11.550 -10.252 5.848 1.00 90.75 122 PRO A CA 1
ATOM 873 C C . PRO A 1 122 ? -11.879 -10.043 4.362 1.00 90.75 122 PRO A C 1
ATOM 875 O O . PRO A 1 122 ? -12.486 -9.043 3.984 1.00 90.75 122 PRO A O 1
ATOM 878 N N . MET A 1 123 ? -11.538 -11.024 3.524 1.00 91.88 123 MET A N 1
ATOM 879 C CA . MET A 1 123 ? -11.765 -10.977 2.074 1.00 91.88 123 MET A CA 1
ATOM 880 C C . MET A 1 123 ? -13.204 -10.575 1.711 1.00 91.88 123 MET A C 1
ATOM 882 O O . MET A 1 123 ? -14.160 -11.226 2.133 1.00 91.88 123 MET A O 1
ATOM 886 N N . GLY A 1 124 ? -13.353 -9.537 0.886 1.00 91.88 124 GLY A N 1
ATOM 887 C CA . GLY A 1 124 ? -14.634 -8.991 0.432 1.00 91.88 124 GLY A CA 1
ATOM 888 C C . GLY A 1 124 ? -15.272 -7.948 1.354 1.00 91.88 124 GLY A C 1
ATOM 889 O O . GLY A 1 124 ? -16.272 -7.355 0.952 1.00 91.88 124 GLY A O 1
ATOM 890 N N . SER A 1 125 ? -14.719 -7.716 2.548 1.00 94.12 125 SER A N 1
ATOM 891 C CA . SER A 1 125 ? -15.131 -6.610 3.416 1.00 94.12 125 SER A CA 1
ATOM 892 C C . SER A 1 125 ? -14.533 -5.293 2.922 1.00 94.12 125 SER A C 1
ATOM 894 O O . SER A 1 125 ? -13.477 -5.268 2.281 1.00 94.12 125 SER A O 1
ATOM 896 N N . ALA A 1 126 ? -15.203 -4.187 3.239 1.00 95.12 126 ALA A N 1
ATOM 897 C CA . ALA A 1 126 ? -14.729 -2.850 2.908 1.00 95.12 126 ALA A CA 1
ATOM 898 C C . ALA A 1 126 ? -14.632 -1.956 4.144 1.00 95.12 126 ALA A C 1
ATOM 900 O O . ALA A 1 126 ? -15.388 -2.106 5.102 1.00 95.12 126 ALA A O 1
ATOM 901 N N . LEU A 1 127 ? -13.701 -1.011 4.100 1.00 94.25 127 LEU A N 1
ATOM 902 C CA . LEU A 1 127 ? -13.445 -0.034 5.144 1.00 94.25 127 LEU A CA 1
ATOM 903 C C . LEU A 1 127 ? -13.300 1.342 4.507 1.00 94.25 127 LEU A C 1
ATOM 905 O O . LEU A 1 127 ? -12.493 1.534 3.600 1.00 94.25 127 LEU A O 1
ATOM 909 N N . VAL A 1 128 ? -14.079 2.299 4.996 1.00 94.94 128 VAL A N 1
ATOM 910 C CA . VAL A 1 128 ? -14.000 3.702 4.592 1.00 94.94 128 VAL A CA 1
ATOM 911 C C . VAL A 1 128 ? -13.477 4.515 5.765 1.00 94.94 128 VAL A C 1
ATOM 913 O O . VAL A 1 128 ? -14.101 4.541 6.822 1.00 94.94 128 VAL A O 1
ATOM 916 N N . ARG A 1 129 ? -12.342 5.183 5.591 1.00 92.06 129 ARG A N 1
ATOM 917 C CA . ARG A 1 129 ? -11.688 6.000 6.613 1.00 92.06 129 ARG A CA 1
ATOM 918 C C . ARG A 1 129 ? -11.985 7.481 6.379 1.00 92.06 129 ARG A C 1
ATOM 920 O O . ARG A 1 129 ? -11.526 8.039 5.383 1.00 92.06 129 ARG A O 1
ATOM 927 N N . PRO A 1 130 ? -12.767 8.126 7.259 1.00 91.19 130 PRO A N 1
ATOM 928 C CA . PRO A 1 130 ? -12.988 9.559 7.187 1.00 91.19 130 PRO A CA 1
ATOM 929 C C . PRO A 1 130 ? -11.832 10.346 7.826 1.00 91.19 130 PRO A C 1
ATOM 931 O O . PRO A 1 130 ? -11.177 9.845 8.742 1.00 91.19 130 PRO A O 1
ATOM 934 N N . PRO A 1 131 ? -11.656 11.628 7.461 1.00 88.31 131 PRO A N 1
ATOM 935 C CA . PRO A 1 131 ? -11.007 12.594 8.341 1.00 88.31 131 PRO A CA 1
ATOM 936 C C . PRO A 1 131 ? -11.719 12.638 9.697 1.00 88.31 131 PRO A C 1
ATOM 938 O O . PRO A 1 131 ? -12.954 12.668 9.747 1.00 88.31 131 PRO A O 1
ATOM 941 N N . LEU A 1 132 ? -10.954 12.652 10.792 1.00 83.12 132 LEU A N 1
ATOM 942 C CA . LEU A 1 132 ? -11.495 12.560 12.156 1.00 83.12 132 LEU A CA 1
ATOM 943 C C . LEU A 1 132 ? -12.508 13.673 12.481 1.00 83.12 132 LEU A C 1
ATOM 945 O O . LEU A 1 132 ? -13.472 13.434 13.203 1.00 83.12 132 LEU A O 1
ATOM 949 N N . ASP A 1 133 ? -12.326 14.870 11.921 1.00 85.75 133 ASP A N 1
ATOM 950 C CA . ASP A 1 133 ? -13.195 16.040 12.099 1.00 85.75 133 ASP A CA 1
ATOM 951 C C . ASP A 1 133 ? -14.474 16.000 11.242 1.00 85.75 133 ASP A C 1
ATOM 953 O O . ASP A 1 133 ? -15.394 16.787 11.464 1.00 85.75 133 ASP A O 1
ATOM 957 N N . ARG A 1 134 ? -14.560 15.089 10.261 1.00 89.75 134 ARG A N 1
ATOM 958 C CA . ARG A 1 134 ? -15.674 15.000 9.295 1.00 89.75 134 ARG A CA 1
ATOM 959 C C . ARG A 1 134 ? -16.350 13.634 9.248 1.00 89.75 134 ARG A C 1
ATOM 961 O O . ARG A 1 134 ? -17.076 13.351 8.292 1.00 89.75 134 ARG A O 1
ATOM 968 N N . ALA A 1 135 ? -16.147 12.800 10.265 1.00 91.56 135 ALA A N 1
ATOM 969 C CA . ALA A 1 135 ? -16.665 11.436 10.294 1.00 91.56 135 ALA A CA 1
ATOM 970 C C . ALA A 1 135 ? -18.177 11.355 10.025 1.00 91.56 135 ALA A C 1
ATOM 972 O O . ALA A 1 135 ? -18.597 10.563 9.185 1.00 91.56 135 ALA A O 1
ATOM 973 N N . ASP A 1 136 ? -18.990 12.214 10.645 1.00 93.00 136 ASP A N 1
ATOM 974 C CA . ASP A 1 136 ? -20.449 12.186 10.468 1.00 93.00 136 ASP A CA 1
ATOM 975 C C . ASP A 1 136 ? -20.875 12.500 9.027 1.00 93.00 136 ASP A C 1
ATOM 977 O O . ASP A 1 136 ? -21.706 11.799 8.444 1.00 93.00 136 ASP A O 1
ATOM 981 N N . ALA A 1 137 ? -20.260 13.518 8.416 1.00 94.25 137 ALA A N 1
ATOM 982 C CA . ALA A 1 137 ? -20.555 13.916 7.043 1.00 94.25 137 ALA A CA 1
ATOM 983 C C . ALA A 1 137 ? -20.152 12.829 6.033 1.00 94.25 137 ALA A C 1
ATOM 985 O O . ALA A 1 137 ? -20.892 12.565 5.082 1.00 94.25 137 ALA A O 1
ATOM 986 N N . VAL A 1 138 ? -19.017 12.161 6.265 1.00 94.69 138 VAL A N 1
ATOM 987 C CA . VAL A 1 138 ? -18.591 11.008 5.461 1.00 94.69 138 VAL A CA 1
ATOM 988 C C . VAL A 1 138 ? -19.544 9.831 5.661 1.00 94.69 138 VAL A C 1
ATOM 990 O O . VAL A 1 138 ? -19.957 9.219 4.682 1.00 94.69 138 VAL A O 1
ATOM 993 N N . GLY A 1 139 ? -19.966 9.540 6.892 1.00 94.44 139 GLY A N 1
ATOM 994 C CA . GLY A 1 139 ? -20.904 8.453 7.177 1.00 94.44 139 GLY A CA 1
ATOM 995 C C . GLY A 1 139 ? -22.257 8.616 6.479 1.00 94.44 139 GLY A C 1
ATOM 996 O O . GLY A 1 139 ? -22.835 7.635 6.007 1.00 94.44 139 GLY A O 1
ATOM 997 N N . GLU A 1 140 ? -22.763 9.848 6.379 1.00 95.19 140 GLU A N 1
ATOM 998 C CA . GLU A 1 140 ? -23.950 10.173 5.575 1.00 95.19 140 GLU A CA 1
ATOM 999 C C . GLU A 1 140 ? -23.700 9.995 4.071 1.00 95.19 140 GLU A C 1
ATOM 1001 O O . GLU A 1 140 ? -24.558 9.481 3.350 1.00 95.19 140 GLU A O 1
ATOM 1006 N N . ALA A 1 141 ? -22.523 10.393 3.581 1.00 95.38 141 ALA A N 1
ATOM 1007 C CA . ALA A 1 141 ? -22.155 10.240 2.177 1.00 95.38 141 ALA A CA 1
ATOM 1008 C C . ALA A 1 141 ? -22.021 8.761 1.770 1.00 95.38 141 ALA A C 1
ATOM 1010 O O . ALA A 1 141 ? -22.577 8.357 0.752 1.00 95.38 141 ALA A O 1
ATOM 1011 N N . VAL A 1 142 ? -21.387 7.929 2.602 1.00 95.88 142 VAL A N 1
ATOM 1012 C CA . VAL A 1 142 ? -21.254 6.481 2.363 1.00 95.88 142 VAL A CA 1
ATOM 1013 C C . VAL A 1 142 ? -22.629 5.810 2.296 1.00 95.88 142 VAL A C 1
ATOM 1015 O O . VAL A 1 142 ? -22.891 5.041 1.374 1.00 95.88 142 VAL A O 1
ATOM 1018 N N . ARG A 1 143 ? -23.546 6.138 3.218 1.00 95.75 143 ARG A N 1
ATOM 1019 C CA . ARG A 1 143 ? -24.923 5.607 3.199 1.00 95.75 143 ARG A CA 1
ATOM 1020 C C . ARG A 1 143 ? -25.725 6.050 1.976 1.00 95.75 143 ARG A C 1
ATOM 1022 O O . ARG A 1 143 ? -26.602 5.318 1.526 1.00 95.75 143 ARG A O 1
ATOM 1029 N N . ARG A 1 144 ? -25.439 7.238 1.441 1.00 95.38 144 ARG A N 1
ATOM 1030 C CA . ARG A 1 144 ? -26.059 7.740 0.209 1.00 95.38 144 ARG A CA 1
ATOM 1031 C C . ARG A 1 144 ? -25.569 6.984 -1.025 1.00 95.38 144 ARG A C 1
ATOM 1033 O O . ARG A 1 144 ? -26.374 6.684 -1.901 1.00 95.38 144 ARG A O 1
ATOM 1040 N N . ASP A 1 145 ? -24.276 6.680 -1.078 1.00 95.25 145 ASP A N 1
ATOM 1041 C CA . ASP A 1 145 ? -23.647 5.997 -2.212 1.00 95.25 145 ASP A CA 1
ATOM 1042 C C . ASP A 1 145 ? -23.897 4.480 -2.214 1.00 95.25 145 ASP A C 1
ATOM 1044 O O . ASP A 1 145 ? -23.853 3.850 -3.276 1.00 95.25 145 ASP A O 1
ATOM 1048 N N . LEU A 1 146 ? -24.205 3.908 -1.044 1.00 95.31 146 LEU A N 1
ATOM 1049 C CA . LEU A 1 146 ? -24.568 2.504 -0.840 1.00 95.31 146 LEU A CA 1
ATOM 1050 C C . LEU A 1 146 ? -25.967 2.365 -0.204 1.00 95.31 146 LEU A C 1
ATOM 1052 O O . LEU A 1 146 ? -26.098 1.946 0.953 1.00 95.31 146 LEU A O 1
ATOM 1056 N N . PRO A 1 147 ? -27.044 2.710 -0.932 1.00 93.94 147 PRO A N 1
ATOM 1057 C CA . PRO A 1 147 ? -28.395 2.644 -0.393 1.00 93.94 147 PRO A CA 1
ATOM 1058 C C . PRO A 1 147 ? -28.785 1.198 -0.057 1.00 93.94 147 PRO A C 1
ATOM 1060 O O . PRO A 1 147 ? -28.665 0.298 -0.885 1.00 93.94 147 PRO A O 1
ATOM 1063 N N . GLY A 1 148 ? -29.287 0.980 1.161 1.00 92.19 148 GLY A N 1
ATOM 1064 C CA . GLY A 1 148 ? -29.727 -0.337 1.635 1.00 92.19 148 GLY A CA 1
ATOM 1065 C C . GLY A 1 148 ? -28.609 -1.246 2.155 1.00 92.19 148 GLY A C 1
ATOM 1066 O O . GLY A 1 148 ? -28.913 -2.317 2.672 1.00 92.19 148 GLY A O 1
ATOM 1067 N N . VAL A 1 149 ? -27.345 -0.819 2.080 1.00 95.12 149 VAL A N 1
ATOM 1068 C CA . VAL A 1 149 ? -26.214 -1.559 2.649 1.00 95.12 149 VAL A CA 1
ATOM 1069 C C . VAL A 1 149 ? -26.032 -1.174 4.124 1.00 95.12 149 VAL A C 1
ATOM 1071 O O . VAL A 1 149 ? -25.907 0.014 4.437 1.00 95.12 149 VAL A O 1
ATOM 1074 N N . PRO A 1 150 ? -25.997 -2.142 5.055 1.00 93.69 150 PRO A N 1
ATOM 1075 C CA . PRO A 1 150 ? -25.634 -1.888 6.443 1.00 93.69 150 PRO A CA 1
ATOM 1076 C C . PRO A 1 150 ? -24.191 -1.375 6.560 1.00 93.69 150 PRO A C 1
ATOM 1078 O O . PRO A 1 150 ? -23.235 -2.087 6.270 1.00 93.69 150 PRO A O 1
ATOM 1081 N N . VAL A 1 151 ? -24.033 -0.139 7.033 1.00 94.62 151 VAL A N 1
ATOM 1082 C CA . VAL A 1 151 ? -22.725 0.471 7.315 1.00 94.62 151 VAL A CA 1
ATOM 1083 C C . VAL A 1 151 ? -22.482 0.459 8.825 1.00 94.62 151 VAL A C 1
ATOM 1085 O O . VAL A 1 151 ? -23.312 0.953 9.592 1.00 94.62 151 VAL A O 1
ATOM 1088 N N . VAL A 1 152 ? -21.357 -0.108 9.261 1.00 93.88 152 VAL A N 1
ATOM 1089 C CA . VAL A 1 152 ? -20.966 -0.227 10.674 1.00 93.88 152 VAL A CA 1
ATOM 1090 C C . VAL A 1 152 ? -20.005 0.907 11.039 1.00 93.88 152 VAL A C 1
ATOM 1092 O O . VAL A 1 152 ? -18.881 0.916 10.541 1.00 93.88 152 VAL A O 1
ATOM 1095 N N . PRO A 1 153 ? -20.385 1.871 11.895 1.00 94.75 153 PRO A N 1
ATOM 1096 C CA . PRO A 1 153 ? -19.439 2.862 12.393 1.00 94.75 153 PRO A CA 1
ATOM 1097 C C . PRO A 1 153 ? -18.468 2.188 13.367 1.00 94.75 153 PRO A C 1
ATOM 1099 O O . PRO A 1 153 ? -18.844 1.816 14.477 1.00 94.75 153 PRO A O 1
ATOM 1102 N N . LEU A 1 154 ? -17.215 2.039 12.952 1.00 94.31 154 LEU A N 1
ATOM 1103 C CA . LEU A 1 154 ? -16.154 1.482 13.776 1.00 94.31 154 LEU A CA 1
ATOM 1104 C C . LEU A 1 154 ? -15.544 2.607 14.608 1.00 94.31 154 LEU A C 1
ATOM 1106 O O . LEU A 1 154 ? -14.832 3.489 14.115 1.00 94.31 154 LEU A O 1
ATOM 1110 N N . LYS A 1 155 ? -15.892 2.588 15.890 1.00 94.88 155 LYS A N 1
ATOM 1111 C CA . LYS A 1 155 ? -15.418 3.545 16.879 1.00 94.88 155 LYS A CA 1
ATOM 1112 C C . LYS A 1 155 ? -14.173 3.015 17.567 1.00 94.88 155 LYS A C 1
ATOM 1114 O O . LYS A 1 155 ? -14.063 1.810 17.758 1.00 94.88 155 LYS A O 1
ATOM 1119 N N . ALA A 1 156 ? -13.276 3.896 17.984 1.00 93.50 156 ALA A N 1
ATOM 1120 C CA . ALA A 1 156 ? -12.081 3.513 18.721 1.00 93.50 156 ALA A CA 1
ATOM 1121 C C . ALA A 1 156 ? -11.713 4.538 19.801 1.00 93.50 156 ALA A C 1
ATOM 1123 O O . ALA A 1 156 ? -12.087 5.715 19.737 1.00 93.50 156 ALA A O 1
ATOM 1124 N N . LEU A 1 157 ? -10.987 4.058 20.810 1.00 93.88 157 LEU A N 1
ATOM 1125 C CA . LEU A 1 157 ? -10.252 4.882 21.763 1.00 93.88 157 LEU A CA 1
ATOM 1126 C C . LEU A 1 157 ? -8.864 5.185 21.191 1.00 93.88 157 LEU A C 1
ATOM 1128 O O . LEU A 1 157 ? -8.234 4.256 20.683 1.00 93.88 157 LEU A O 1
ATOM 1132 N N . PRO A 1 158 ? -8.347 6.415 21.358 1.00 90.88 158 PRO A N 1
ATOM 1133 C CA . PRO A 1 158 ? -7.047 6.807 20.823 1.00 90.88 158 PRO A CA 1
ATOM 1134 C C . PRO A 1 158 ? -5.932 5.889 21.323 1.00 90.88 158 PRO A C 1
ATOM 1136 O O . PRO A 1 158 ? -5.716 5.751 22.530 1.00 90.88 158 PRO A O 1
ATOM 1139 N N . GLY A 1 159 ? -5.237 5.250 20.388 1.00 87.06 159 GLY A N 1
ATOM 1140 C CA . GLY A 1 159 ? -4.086 4.401 20.650 1.00 87.06 159 GLY A CA 1
ATOM 1141 C C . GLY A 1 159 ? -2.789 5.206 20.733 1.00 87.06 159 GLY A C 1
ATOM 1142 O O . GLY A 1 159 ? -2.748 6.373 20.348 1.00 87.06 159 GLY A O 1
ATOM 1143 N N . PRO A 1 160 ? -1.701 4.598 21.233 1.00 78.50 160 PRO A N 1
ATOM 1144 C CA . PRO A 1 160 ? -0.419 5.285 21.405 1.00 78.50 160 PRO A CA 1
ATOM 1145 C C . PRO A 1 160 ? 0.242 5.686 20.079 1.00 78.50 160 PRO A C 1
ATOM 1147 O O . PRO A 1 160 ? 1.091 6.578 20.084 1.00 78.50 160 PRO A O 1
ATOM 1150 N N . ASP A 1 161 ? -0.160 5.044 18.980 1.00 75.19 161 ASP A N 1
ATOM 1151 C CA . ASP A 1 161 ? 0.290 5.298 17.607 1.00 75.19 161 ASP A CA 1
ATOM 1152 C C . ASP A 1 161 ? -0.807 5.985 16.767 1.00 75.19 161 ASP A C 1
ATOM 1154 O O . ASP A 1 161 ? -0.690 6.102 15.549 1.00 75.19 161 ASP A O 1
ATOM 1158 N N . GLY A 1 162 ? -1.881 6.434 17.426 1.00 71.88 162 GLY A N 1
ATOM 1159 C CA . GLY A 1 162 ? -3.002 7.116 16.799 1.00 71.88 162 GLY A CA 1
ATOM 1160 C C . GLY A 1 162 ? -2.661 8.539 16.355 1.00 71.88 162 GLY A C 1
ATOM 1161 O O . GLY A 1 162 ? -1.672 9.146 16.771 1.00 71.88 162 GLY A O 1
ATOM 1162 N N . ILE A 1 163 ? -3.525 9.098 15.511 1.00 73.38 163 ILE A N 1
ATOM 1163 C CA . ILE A 1 163 ? -3.344 10.439 14.945 1.00 73.38 163 ILE A CA 1
ATOM 1164 C C . ILE A 1 163 ? -3.750 11.503 15.974 1.00 73.38 163 ILE A C 1
ATOM 1166 O O . ILE A 1 163 ? -4.832 11.434 16.568 1.00 73.38 163 ILE A O 1
ATOM 1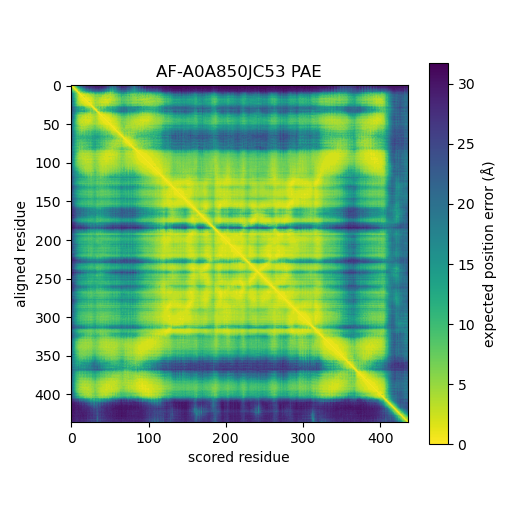170 N N . CYS A 1 164 ? -2.889 12.508 16.148 1.00 80.25 164 CYS A N 1
ATOM 1171 C CA . CYS A 1 164 ? -3.169 13.733 16.890 1.00 80.25 164 CYS A CA 1
ATOM 1172 C C . CYS A 1 164 ? -3.411 14.877 15.897 1.00 80.25 164 CYS A C 1
ATOM 1174 O O . CYS A 1 164 ? -2.625 15.079 14.976 1.00 80.25 164 CYS A O 1
ATOM 1176 N N . THR A 1 165 ? -4.513 15.610 16.056 1.00 75.94 165 THR A N 1
ATOM 1177 C CA . THR A 1 165 ? -4.859 16.751 15.186 1.00 75.94 165 THR A CA 1
ATOM 1178 C C . THR A 1 165 ? -4.266 18.076 15.669 1.00 75.94 165 THR A C 1
ATOM 1180 O O . THR A 1 165 ? -4.417 19.089 14.994 1.00 75.94 165 THR A O 1
ATOM 1183 N N . SER A 1 166 ? -3.650 18.082 16.852 1.00 78.38 166 SER A N 1
ATOM 1184 C CA . SER A 1 166 ? -2.969 19.236 17.439 1.00 78.38 166 SER A CA 1
ATOM 1185 C C . SER A 1 166 ? -1.459 19.092 17.260 1.00 78.38 166 SER A C 1
ATOM 1187 O O . SER A 1 166 ? -0.939 17.979 17.316 1.00 78.38 166 SER A O 1
ATOM 1189 N N . ASP A 1 167 ? -0.752 20.212 17.106 1.00 78.94 167 ASP A N 1
ATOM 1190 C CA . ASP A 1 167 ? 0.716 20.235 17.182 1.00 78.94 167 ASP A CA 1
ATOM 1191 C C . ASP A 1 167 ? 1.211 19.957 18.617 1.00 78.94 167 ASP A C 1
ATOM 1193 O O . ASP A 1 167 ? 2.350 19.540 18.826 1.00 78.94 167 ASP A O 1
ATOM 1197 N N . ASP A 1 168 ? 0.337 20.158 19.607 1.00 83.06 168 ASP A N 1
ATOM 1198 C CA . ASP A 1 168 ? 0.585 19.872 21.015 1.00 83.06 168 ASP A CA 1
ATOM 1199 C C . ASP A 1 168 ? 0.087 18.464 21.384 1.00 83.06 168 ASP A C 1
ATOM 1201 O O . ASP A 1 168 ? -1.108 18.227 21.601 1.00 83.06 168 ASP A O 1
ATOM 1205 N N . TRP A 1 169 ? 1.031 17.526 21.477 1.00 81.56 169 TRP A N 1
ATOM 1206 C CA . TRP A 1 169 ? 0.771 16.126 21.815 1.00 81.56 169 TRP A CA 1
ATOM 1207 C C . TRP A 1 169 ? 0.287 15.921 23.254 1.00 81.56 169 TRP A C 1
ATOM 1209 O O . TRP A 1 169 ? -0.334 14.889 23.534 1.00 81.56 169 TRP A O 1
ATOM 1219 N N . ALA A 1 170 ? 0.466 16.903 24.144 1.00 85.62 170 ALA A N 1
ATOM 1220 C CA . ALA A 1 170 ? -0.088 16.838 25.491 1.00 85.62 170 ALA A CA 1
ATOM 1221 C C . ALA A 1 170 ? -1.625 16.874 25.492 1.00 85.62 170 ALA A C 1
ATOM 1223 O O . ALA A 1 170 ? -2.270 16.356 26.405 1.00 85.62 170 ALA A O 1
ATOM 1224 N N . GLN A 1 171 ? -2.230 17.403 24.425 1.00 85.75 171 GLN A N 1
ATOM 1225 C CA . GLN A 1 171 ? -3.683 17.456 24.238 1.00 85.75 171 GLN A CA 1
ATOM 1226 C C . GLN A 1 171 ? -4.268 16.170 23.639 1.00 85.75 171 GLN A C 1
ATOM 1228 O O . GLN A 1 171 ? -5.483 16.067 23.466 1.00 85.75 171 GLN A O 1
ATOM 1233 N N . CYS A 1 172 ? -3.426 15.180 23.340 1.00 88.38 172 CYS A N 1
ATOM 1234 C CA . CYS A 1 172 ? -3.816 13.923 22.715 1.00 88.38 172 CYS A CA 1
ATOM 1235 C C . CYS A 1 172 ? -3.569 12.748 23.668 1.00 88.38 172 CYS A C 1
ATOM 1237 O O . CYS A 1 172 ? -2.650 11.954 23.457 1.00 88.38 172 CYS A O 1
ATOM 1239 N N . PRO A 1 173 ? -4.382 12.612 24.733 1.00 92.06 173 PRO A N 1
ATOM 1240 C CA . PRO A 1 173 ? -4.287 11.469 25.617 1.00 92.06 173 PRO A CA 1
ATOM 1241 C C . PRO A 1 173 ? -4.667 10.190 24.869 1.00 92.06 173 PRO A C 1
ATOM 1243 O O . PRO A 1 173 ? -5.666 10.126 24.152 1.00 92.06 173 PRO A O 1
ATOM 1246 N N . THR A 1 174 ? -3.872 9.154 25.083 1.00 92.38 174 THR A N 1
ATOM 1247 C CA . THR A 1 174 ? -4.013 7.836 24.469 1.00 92.38 174 THR A CA 1
ATOM 1248 C C . THR A 1 174 ? -4.192 6.780 25.547 1.00 92.38 174 THR A C 1
ATOM 1250 O O . THR A 1 174 ? -3.881 7.009 26.719 1.00 92.38 174 THR A O 1
ATOM 1253 N N . VAL A 1 175 ? -4.707 5.614 25.170 1.00 93.94 175 VAL A N 1
ATOM 1254 C CA . VAL A 1 175 ? -4.827 4.460 26.057 1.00 93.94 175 VAL A CA 1
ATOM 1255 C C . VAL A 1 175 ? -4.131 3.245 25.463 1.00 93.94 175 VAL A C 1
ATOM 1257 O O . VAL A 1 175 ? -4.266 2.923 24.282 1.00 93.94 175 VAL A O 1
ATOM 1260 N N . THR A 1 176 ? -3.400 2.535 26.316 1.00 91.06 176 THR A N 1
ATOM 1261 C CA . THR A 1 176 ? -2.864 1.212 26.005 1.00 91.06 176 THR A CA 1
ATOM 1262 C C . THR A 1 176 ? -3.261 0.211 27.080 1.00 91.06 176 THR A C 1
ATOM 1264 O O . THR A 1 176 ? -3.408 0.558 28.254 1.00 91.06 176 THR A O 1
ATOM 1267 N N . PHE A 1 177 ? -3.420 -1.043 26.675 1.00 90.94 177 PHE A N 1
ATOM 1268 C CA . PHE A 1 177 ? -3.682 -2.162 27.569 1.00 90.94 177 PHE A CA 1
ATOM 1269 C C . PHE A 1 177 ? -2.390 -2.944 27.768 1.00 90.94 177 PHE A C 1
ATOM 1271 O O . PHE A 1 177 ? -1.801 -3.422 26.792 1.00 90.94 177 PHE A O 1
ATOM 1278 N N . LEU A 1 178 ? -1.950 -3.035 29.024 1.00 87.56 178 LEU A N 1
ATOM 1279 C CA . LEU A 1 178 ? -0.747 -3.767 29.402 1.00 87.56 178 LEU A CA 1
ATOM 1280 C C . LEU A 1 178 ? -0.954 -5.264 29.173 1.00 87.56 178 LEU A C 1
ATOM 1282 O O . LEU A 1 178 ? -1.760 -5.896 29.850 1.00 87.56 178 LEU A O 1
ATOM 1286 N N . ALA A 1 179 ? -0.195 -5.815 28.235 1.00 84.75 179 ALA A N 1
ATOM 1287 C CA . ALA A 1 179 ? -0.117 -7.239 27.973 1.00 84.75 179 ALA A CA 1
ATOM 1288 C C . ALA A 1 179 ? 1.274 -7.570 27.428 1.00 84.75 179 ALA A C 1
ATOM 1290 O O . ALA A 1 179 ? 1.908 -6.719 26.801 1.00 84.75 179 ALA A O 1
ATOM 1291 N N . ASP A 1 180 ? 1.737 -8.790 27.671 1.00 81.06 180 ASP A N 1
ATOM 1292 C CA . ASP A 1 180 ? 2.941 -9.313 27.033 1.00 81.06 180 ASP A CA 1
ATOM 1293 C C . ASP A 1 180 ? 2.625 -9.553 25.551 1.00 81.06 180 ASP A C 1
ATOM 1295 O O . ASP A 1 180 ? 1.707 -10.313 25.247 1.00 81.06 180 ASP A O 1
ATOM 1299 N N . ARG A 1 181 ? 3.270 -8.817 24.641 1.00 75.50 181 ARG A N 1
ATOM 1300 C CA . ARG A 1 181 ? 2.890 -8.772 23.220 1.00 75.50 181 ARG A CA 1
ATOM 1301 C C . ARG A 1 181 ? 3.922 -9.437 22.338 1.00 75.50 181 ARG A C 1
ATOM 1303 O O . ARG A 1 181 ? 5.120 -9.278 22.555 1.00 75.50 181 ARG A O 1
ATOM 1310 N N . ASP A 1 182 ? 3.438 -10.090 21.288 1.00 68.69 182 ASP A N 1
ATOM 1311 C CA . ASP A 1 182 ? 4.306 -10.493 20.188 1.00 68.69 182 ASP A CA 1
ATOM 1312 C C . ASP A 1 182 ? 4.762 -9.226 19.446 1.00 68.69 182 ASP A C 1
ATOM 1314 O O . ASP A 1 182 ? 3.944 -8.456 18.938 1.00 68.69 182 ASP A O 1
ATOM 1318 N N . THR A 1 183 ? 6.069 -8.960 19.464 1.00 59.31 183 THR A N 1
ATOM 1319 C CA . THR A 1 183 ? 6.679 -7.768 18.858 1.00 59.31 183 THR A CA 1
ATOM 1320 C C . THR A 1 183 ? 7.003 -7.954 17.379 1.00 59.31 183 THR A C 1
ATOM 1322 O O . THR A 1 183 ? 7.555 -7.038 16.768 1.00 59.31 183 THR A O 1
ATOM 1325 N N . ASN A 1 184 ? 6.700 -9.116 16.790 1.00 57.69 184 ASN A N 1
ATOM 1326 C CA . ASN A 1 184 ? 6.820 -9.289 15.349 1.00 57.69 184 ASN A CA 1
ATOM 1327 C C . ASN A 1 184 ? 5.808 -8.369 14.659 1.00 57.69 184 ASN A C 1
ATOM 1329 O O . ASN A 1 184 ? 4.596 -8.515 14.803 1.00 57.69 184 ASN A O 1
ATOM 1333 N N . ALA A 1 185 ? 6.345 -7.353 13.986 1.00 51.22 185 ALA A N 1
ATOM 1334 C CA . ALA A 1 185 ? 5.615 -6.199 13.494 1.00 51.22 185 ALA A CA 1
ATOM 1335 C C . ALA A 1 185 ? 4.427 -6.589 12.602 1.00 51.22 185 ALA A C 1
ATOM 1337 O O . ALA A 1 185 ? 4.611 -7.038 11.473 1.00 51.22 185 ALA A O 1
ATOM 1338 N N . SER A 1 186 ? 3.214 -6.324 13.088 1.00 56.38 186 SER A N 1
ATOM 1339 C CA . SER A 1 186 ? 2.040 -6.126 12.240 1.00 56.38 186 SER A CA 1
ATOM 1340 C C . SER A 1 186 ? 1.539 -4.690 12.359 1.00 56.38 186 SER A C 1
ATOM 1342 O O . SER A 1 186 ? 1.615 -4.061 13.421 1.00 56.38 186 SER A O 1
ATOM 1344 N N . PHE A 1 187 ? 1.094 -4.152 11.226 1.00 68.81 187 PHE A N 1
ATOM 1345 C CA . PHE A 1 187 ? 0.491 -2.829 11.126 1.00 68.81 187 PHE A CA 1
ATOM 1346 C C . PHE A 1 187 ? -0.880 -2.828 11.810 1.00 68.81 187 PHE A C 1
ATOM 1348 O O . PHE A 1 187 ? -1.660 -3.763 11.644 1.00 68.81 187 PHE A O 1
ATOM 1355 N N . ASP A 1 188 ? -1.190 -1.769 12.556 1.00 73.75 188 ASP A N 1
ATOM 1356 C CA . ASP A 1 188 ? -2.505 -1.600 13.166 1.00 73.75 188 ASP A CA 1
ATOM 1357 C C . ASP A 1 188 ? -3.473 -0.955 12.169 1.00 73.75 188 ASP A C 1
ATOM 1359 O O . ASP A 1 188 ? -3.350 0.214 11.799 1.00 73.75 188 ASP A O 1
ATOM 1363 N N . LEU A 1 189 ? -4.464 -1.730 11.732 1.00 77.81 189 LEU A N 1
ATOM 1364 C CA . LEU A 1 189 ? -5.556 -1.253 10.899 1.00 77.81 189 LEU A CA 1
ATOM 1365 C C . LEU A 1 189 ? -6.423 -0.247 11.645 1.00 77.81 189 LEU A C 1
ATOM 1367 O O . LEU A 1 189 ? -6.920 0.667 11.006 1.00 77.81 189 LEU A O 1
ATOM 1371 N N . MET A 1 190 ? -6.630 -0.391 12.951 1.00 82.94 190 MET A N 1
ATOM 1372 C CA . MET A 1 190 ? -7.368 0.574 13.772 1.00 82.94 190 MET A CA 1
ATOM 1373 C C . MET A 1 190 ? -6.779 0.633 15.180 1.00 82.94 190 MET A C 1
ATOM 1375 O O . MET A 1 190 ? -6.117 -0.313 15.618 1.00 82.94 190 MET A O 1
ATOM 1379 N N . ASP A 1 191 ? -7.066 1.723 15.899 1.00 85.75 191 ASP A N 1
ATOM 1380 C CA . ASP A 1 191 ? -6.753 1.820 17.324 1.00 85.75 191 ASP A CA 1
ATOM 1381 C C . ASP A 1 191 ? -7.625 0.839 18.150 1.00 85.75 191 ASP A C 1
ATOM 1383 O O . ASP A 1 191 ? -8.166 -0.148 17.649 1.00 85.75 191 ASP A O 1
ATOM 1387 N N . ASN A 1 192 ? -7.760 1.058 19.461 1.00 91.44 192 ASN A N 1
ATOM 1388 C CA . ASN A 1 192 ? -8.534 0.169 20.326 1.00 91.44 192 ASN A CA 1
ATOM 1389 C C . ASN A 1 192 ? -10.036 0.300 20.018 1.00 91.44 192 ASN A C 1
ATOM 1391 O O . ASN A 1 192 ? -10.699 1.211 20.525 1.00 91.44 192 ASN A O 1
ATOM 1395 N N . VAL A 1 193 ? -10.566 -0.601 19.190 1.00 94.56 193 VAL A N 1
ATOM 1396 C CA . VAL A 1 193 ? -11.963 -0.600 18.739 1.00 94.56 193 VAL A CA 1
ATOM 1397 C C . VAL A 1 193 ? -12.903 -0.683 19.938 1.00 94.56 193 VAL A C 1
ATOM 1399 O O . VAL A 1 193 ? -12.719 -1.496 20.837 1.00 94.56 193 VAL A O 1
ATOM 1402 N N . VAL A 1 194 ? -13.936 0.152 19.956 1.00 96.31 194 VAL A N 1
ATOM 1403 C CA . VAL A 1 194 ? -14.982 0.168 20.978 1.00 96.31 194 VAL A CA 1
ATOM 1404 C C . VAL A 1 194 ? -16.248 -0.427 20.384 1.00 96.31 194 VAL A C 1
ATOM 1406 O O . VAL A 1 194 ? -16.822 0.145 19.458 1.00 96.31 194 VAL A O 1
ATOM 1409 N N . GLY A 1 195 ? -16.703 -1.556 20.923 1.00 94.88 195 GLY A N 1
ATOM 1410 C CA . GLY A 1 195 ? -17.836 -2.277 20.351 1.00 94.88 195 GLY A CA 1
ATOM 1411 C C . GLY A 1 195 ? -18.139 -3.609 21.026 1.00 94.88 195 GLY A C 1
ATOM 1412 O O . GLY A 1 195 ? -17.648 -3.902 22.118 1.00 94.88 195 GLY A O 1
ATOM 1413 N N . GLY A 1 196 ? -18.985 -4.394 20.367 1.00 94.25 196 GLY A N 1
ATOM 1414 C CA . GLY A 1 196 ? -19.413 -5.725 20.785 1.00 94.25 196 GLY A CA 1
ATOM 1415 C C . GLY A 1 196 ? -19.306 -6.737 19.644 1.00 94.25 196 GLY A C 1
ATOM 1416 O O . GLY A 1 196 ? -18.385 -6.690 18.829 1.00 94.25 196 GLY A O 1
ATOM 1417 N N . ALA A 1 197 ? -20.266 -7.661 19.580 1.00 92.88 197 ALA A N 1
ATOM 1418 C CA . ALA A 1 197 ? -20.267 -8.771 18.624 1.00 92.88 197 ALA A CA 1
ATOM 1419 C C . ALA A 1 197 ? -20.181 -8.330 17.152 1.00 92.88 197 ALA A C 1
ATOM 1421 O O . ALA A 1 197 ? -19.521 -8.980 16.345 1.00 92.88 197 ALA A O 1
ATOM 1422 N N . ARG A 1 198 ? -20.837 -7.217 16.792 1.00 92.19 198 ARG A N 1
ATOM 1423 C CA . ARG A 1 198 ? -20.897 -6.735 15.405 1.00 92.19 198 ARG A CA 1
ATOM 1424 C C . ARG A 1 198 ? -19.547 -6.202 14.933 1.00 92.19 198 ARG A C 1
ATOM 1426 O O . ARG A 1 198 ? -19.102 -6.549 13.844 1.00 92.19 198 ARG A O 1
ATOM 1433 N N . GLU A 1 199 ? -18.888 -5.390 15.754 1.00 93.31 199 GLU A N 1
ATOM 1434 C CA . GLU A 1 199 ? -17.544 -4.887 15.475 1.00 93.31 199 GLU A CA 1
ATOM 1435 C C . GLU A 1 199 ? -16.535 -6.040 15.486 1.00 93.31 199 GLU A C 1
ATOM 1437 O O . GLU A 1 199 ? -15.709 -6.132 14.584 1.00 93.31 199 GLU A O 1
ATOM 1442 N N . ALA A 1 200 ? -16.657 -6.980 16.430 1.00 92.88 200 ALA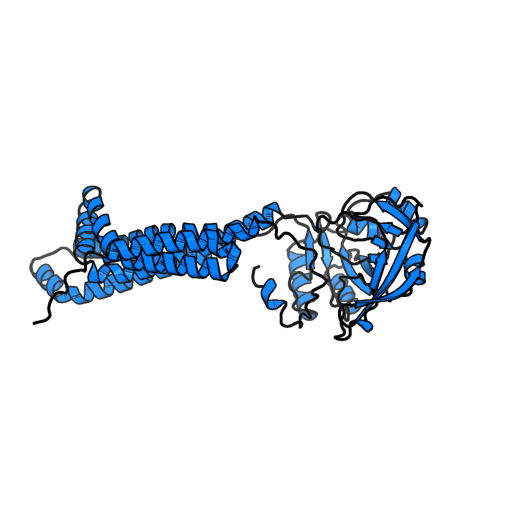 A N 1
ATOM 1443 C CA . ALA A 1 200 ? -15.822 -8.177 16.454 1.00 92.88 200 ALA A CA 1
ATOM 1444 C C . ALA A 1 200 ? -15.947 -8.998 15.163 1.00 92.88 200 ALA A C 1
ATOM 1446 O O . ALA A 1 200 ? -14.929 -9.333 14.565 1.00 92.88 200 ALA A O 1
ATOM 1447 N N . ARG A 1 201 ? -17.170 -9.255 14.679 1.00 92.25 201 ARG A N 1
ATOM 1448 C CA . ARG A 1 201 ? -17.401 -9.948 13.403 1.00 92.25 201 ARG A CA 1
ATOM 1449 C C . ARG A 1 201 ? -16.780 -9.203 12.225 1.00 92.25 201 ARG A C 1
ATOM 1451 O O . ARG A 1 201 ? -16.164 -9.841 11.377 1.00 92.25 201 ARG A O 1
ATOM 1458 N N . MET A 1 202 ? -16.910 -7.877 12.180 1.00 91.31 202 MET A N 1
ATOM 1459 C CA . MET A 1 202 ? -16.351 -7.059 11.100 1.00 91.31 202 MET A CA 1
ATOM 1460 C C . MET A 1 202 ? -14.825 -7.188 11.022 1.00 91.31 202 MET A C 1
ATOM 1462 O O . MET A 1 202 ? -14.277 -7.347 9.931 1.00 91.31 202 MET A O 1
ATOM 1466 N N . VAL A 1 203 ? -14.143 -7.134 12.170 1.00 90.25 203 VAL A N 1
ATOM 1467 C CA . VAL A 1 203 ? -12.674 -7.149 12.222 1.00 90.25 203 VAL A CA 1
ATOM 1468 C C . VAL A 1 203 ? -12.120 -8.584 12.113 1.00 90.25 203 VAL A C 1
ATOM 1470 O O . VAL A 1 203 ? -11.149 -8.811 11.398 1.00 90.25 203 VAL A O 1
ATOM 1473 N N . LEU A 1 204 ? -12.768 -9.581 12.729 1.00 90.44 204 LEU A N 1
ATOM 1474 C CA . LEU A 1 204 ? -12.369 -10.999 12.648 1.00 90.44 204 LEU A CA 1
ATOM 1475 C C . LEU A 1 204 ? -12.780 -11.670 11.329 1.00 90.44 204 LEU A C 1
ATOM 1477 O O . LEU A 1 204 ? -12.190 -12.658 10.897 1.00 90.44 204 LEU A O 1
ATOM 1481 N N . GLY A 1 205 ? -13.845 -11.181 10.697 1.00 89.88 205 GLY A N 1
ATOM 1482 C CA . GLY A 1 205 ? -14.471 -11.805 9.534 1.00 89.88 205 GLY A CA 1
ATOM 1483 C C . GLY A 1 205 ? -15.314 -13.036 9.850 1.00 89.88 205 GLY A C 1
ATOM 1484 O O . GLY A 1 205 ? -15.838 -13.683 8.943 1.00 89.88 205 GLY A O 1
ATOM 1485 N N . HIS A 1 206 ? -15.453 -13.423 11.104 1.00 90.19 206 HIS A N 1
ATOM 1486 C CA . HIS A 1 206 ? -16.345 -14.504 11.479 1.00 90.19 206 HIS A CA 1
ATOM 1487 C C . HIS A 1 206 ? -16.958 -14.218 12.835 1.00 90.19 206 HIS A C 1
ATOM 1489 O O . HIS A 1 206 ? -16.433 -13.441 13.631 1.00 90.19 206 HIS A O 1
ATOM 1495 N N . ASP A 1 207 ? -18.078 -14.877 13.095 1.00 90.94 207 ASP A N 1
ATOM 1496 C CA . ASP A 1 207 ? -18.604 -14.955 14.442 1.00 90.94 207 ASP A CA 1
ATOM 1497 C C . ASP A 1 207 ? -17.703 -15.857 15.276 1.00 90.94 207 ASP A C 1
ATOM 1499 O O . ASP A 1 207 ? -17.487 -17.025 14.947 1.00 90.94 207 ASP A O 1
ATOM 1503 N N . ASP A 1 208 ? -17.163 -15.304 16.355 1.00 92.94 208 ASP A N 1
ATOM 1504 C CA . ASP A 1 208 ? -16.489 -16.066 17.394 1.00 92.94 208 ASP A CA 1
ATOM 1505 C C . ASP A 1 208 ? -17.345 -16.003 18.671 1.00 92.94 208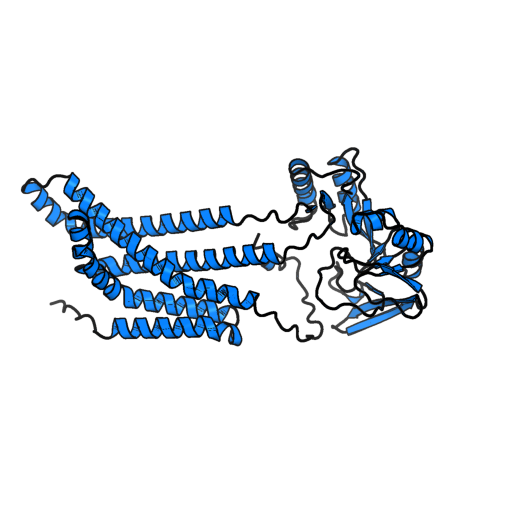 ASP A C 1
ATOM 1507 O O . ASP A 1 208 ? -17.463 -14.935 19.291 1.00 92.94 208 ASP A O 1
ATOM 1511 N N . PRO A 1 209 ? -17.980 -17.121 19.073 1.00 93.31 209 PRO A N 1
ATOM 1512 C CA . PRO A 1 209 ? -18.798 -17.164 20.279 1.00 93.31 209 PRO A CA 1
ATOM 1513 C C . PRO A 1 209 ? -18.018 -16.844 21.559 1.00 93.31 209 PRO A C 1
ATOM 1515 O O . PRO A 1 209 ? -18.594 -16.277 22.486 1.00 93.31 209 PRO A O 1
ATOM 1518 N N . ALA A 1 210 ? -16.724 -17.177 21.626 1.00 93.00 210 ALA A N 1
ATOM 1519 C CA . ALA A 1 210 ? -15.893 -16.902 22.794 1.00 93.00 210 ALA A CA 1
ATOM 1520 C C . ALA A 1 210 ? -15.587 -15.403 22.911 1.00 93.00 210 ALA A C 1
ATOM 1522 O O . ALA A 1 210 ? -15.719 -14.839 23.998 1.00 93.00 210 ALA A O 1
ATOM 1523 N N . VAL A 1 211 ? -15.260 -14.744 21.793 1.00 94.31 211 VAL A N 1
ATOM 1524 C CA . VAL A 1 211 ? -15.079 -13.280 21.740 1.00 94.31 211 VAL A CA 1
ATOM 1525 C C . VAL A 1 211 ? -16.386 -12.567 22.066 1.00 94.31 211 VAL A C 1
ATOM 1527 O O . VAL A 1 211 ? -16.410 -11.679 22.913 1.00 94.31 211 VAL A O 1
ATOM 1530 N N . THR A 1 212 ? -17.486 -12.995 21.446 1.00 94.75 212 THR A N 1
ATOM 1531 C CA . THR A 1 212 ? -18.814 -12.406 21.660 1.00 94.75 212 THR A CA 1
ATOM 1532 C C . THR A 1 212 ? -19.233 -12.512 23.124 1.00 94.75 212 THR A C 1
ATOM 1534 O O . THR A 1 212 ? -19.536 -11.503 23.756 1.00 94.75 212 THR A O 1
ATOM 1537 N N . SER A 1 213 ? -19.143 -13.710 23.708 1.00 94.94 213 SER A N 1
ATOM 1538 C CA . SER A 1 213 ? -19.473 -13.934 25.118 1.00 94.94 213 SER A CA 1
ATOM 1539 C C . SER A 1 213 ? -18.569 -13.139 26.064 1.00 94.94 213 SER A C 1
ATOM 1541 O O . SER A 1 213 ? -19.038 -12.635 27.086 1.00 94.94 213 SER A O 1
ATOM 1543 N N . ALA A 1 214 ? -17.282 -12.987 25.736 1.00 94.69 214 ALA A N 1
ATOM 1544 C CA . ALA A 1 214 ? -16.364 -12.178 26.527 1.00 94.69 214 ALA A CA 1
ATOM 1545 C C . ALA A 1 214 ? -16.735 -10.687 26.501 1.00 94.69 214 ALA A C 1
ATOM 1547 O O . ALA A 1 214 ? -16.775 -10.061 27.562 1.00 94.69 214 ALA A O 1
ATOM 1548 N N . LEU A 1 215 ? -17.051 -10.138 25.324 1.00 95.88 215 LEU A N 1
ATOM 1549 C CA . LEU A 1 215 ? -17.473 -8.744 25.166 1.00 95.88 215 LEU A CA 1
ATOM 1550 C C . LEU A 1 215 ? -18.810 -8.475 25.867 1.00 95.88 215 LEU A C 1
ATOM 1552 O O . LEU A 1 215 ? -18.930 -7.478 26.582 1.00 95.88 215 LEU A O 1
ATOM 1556 N N . ASP A 1 216 ? -19.772 -9.395 25.753 1.00 95.44 216 ASP A N 1
ATOM 1557 C CA . ASP A 1 216 ? -21.067 -9.317 26.441 1.00 95.44 216 ASP A CA 1
ATOM 1558 C C . ASP A 1 216 ? -20.907 -9.374 27.969 1.00 95.44 216 ASP A C 1
ATOM 1560 O O . ASP A 1 216 ? -21.592 -8.664 28.710 1.00 95.44 216 ASP A O 1
ATOM 1564 N N . ALA A 1 217 ? -19.939 -10.159 28.453 1.00 94.88 217 ALA A N 1
ATOM 1565 C CA . ALA A 1 217 ? -19.541 -10.196 29.859 1.00 94.88 217 ALA A CA 1
ATOM 1566 C C . ALA A 1 217 ? -18.734 -8.956 30.305 1.00 94.88 217 ALA A C 1
ATOM 1568 O O . ALA A 1 217 ? -18.340 -8.867 31.470 1.00 94.88 217 ALA A O 1
ATOM 1569 N N . GLY A 1 218 ? -18.476 -7.996 29.410 1.00 94.75 218 GLY A N 1
ATOM 1570 C CA . GLY A 1 218 ? -17.741 -6.767 29.704 1.00 94.75 218 GLY A CA 1
ATOM 1571 C C . GLY A 1 218 ? -16.228 -6.952 29.826 1.00 94.75 218 GLY A C 1
ATOM 1572 O O . GLY A 1 218 ? -15.570 -6.117 30.450 1.00 94.75 218 GLY A O 1
ATOM 1573 N N . LYS A 1 219 ? -15.673 -8.025 29.252 1.00 95.62 219 LYS A N 1
ATOM 1574 C CA . LYS A 1 219 ? -14.228 -8.270 29.198 1.00 95.62 219 LYS A CA 1
ATOM 1575 C C . LYS A 1 219 ? -13.615 -7.587 27.977 1.00 95.62 219 LYS A C 1
ATOM 1577 O O . LYS A 1 219 ? -14.181 -7.633 26.890 1.00 95.62 219 LYS A O 1
ATOM 1582 N N . VAL A 1 220 ? -12.442 -6.986 28.149 1.00 95.56 220 VAL A N 1
ATOM 1583 C CA . VAL A 1 220 ? -11.617 -6.484 27.043 1.00 95.56 220 VAL A CA 1
ATOM 1584 C C . VAL A 1 220 ? -11.033 -7.675 26.292 1.00 95.56 220 VAL A C 1
ATOM 1586 O O . VAL A 1 220 ? -10.456 -8.573 26.905 1.00 95.56 220 VAL A O 1
ATOM 1589 N N . VAL A 1 221 ? -11.170 -7.689 24.972 1.00 95.12 221 VAL A N 1
ATOM 1590 C CA . VAL A 1 221 ? -10.573 -8.728 24.131 1.00 95.12 221 VAL A CA 1
ATOM 1591 C C . VAL A 1 221 ? -9.270 -8.190 23.568 1.00 95.12 221 VAL A C 1
ATOM 1593 O O . VAL A 1 221 ? -9.272 -7.179 22.873 1.00 95.12 221 VAL A O 1
ATOM 1596 N N . LEU A 1 222 ? -8.162 -8.841 23.903 1.00 92.62 222 LEU A N 1
ATOM 1597 C CA . LEU A 1 222 ? -6.817 -8.487 23.464 1.00 92.62 222 LEU A CA 1
ATOM 1598 C C . LEU A 1 222 ? -6.382 -9.420 22.331 1.00 92.62 222 LEU A C 1
ATOM 1600 O O . LEU A 1 222 ? -6.630 -10.625 22.389 1.00 92.62 222 LEU A O 1
ATOM 1604 N N . PHE A 1 223 ? -5.693 -8.867 21.338 1.00 89.94 223 PHE A N 1
ATOM 1605 C CA . PHE A 1 223 ? -5.073 -9.623 20.248 1.00 89.94 223 PHE A CA 1
ATOM 1606 C C . PHE A 1 223 ? -3.555 -9.452 20.290 1.00 89.94 223 PHE A C 1
ATOM 1608 O O . PHE A 1 223 ? -3.052 -8.505 20.902 1.00 89.94 223 PHE A O 1
ATOM 1615 N N . ARG A 1 224 ? -2.820 -10.364 19.640 1.00 83.94 224 ARG A N 1
ATOM 1616 C CA . ARG A 1 224 ? -1.341 -10.347 19.578 1.00 83.94 224 ARG A CA 1
ATOM 1617 C C . ARG A 1 224 ? -0.668 -10.246 20.953 1.00 83.94 224 ARG A C 1
ATOM 1619 O O . ARG A 1 224 ? 0.341 -9.563 21.134 1.00 83.94 224 ARG A O 1
ATOM 1626 N N . ALA A 1 225 ? -1.268 -10.892 21.942 1.00 86.19 225 ALA A N 1
ATOM 1627 C CA . ALA A 1 225 ? -0.820 -10.845 23.320 1.00 86.19 225 ALA A CA 1
ATOM 1628 C C . ALA A 1 225 ? -0.855 -12.236 23.947 1.00 86.19 225 ALA A C 1
ATOM 1630 O O . ALA A 1 225 ? -1.703 -13.056 23.604 1.00 86.19 225 ALA A O 1
ATOM 1631 N N . SER A 1 226 ? 0.038 -12.491 24.895 1.00 82.44 226 SER A N 1
ATOM 1632 C CA . SER A 1 226 ? -0.014 -13.663 25.759 1.00 82.44 226 SER A CA 1
ATOM 1633 C C . SER A 1 226 ? -1.195 -13.540 26.734 1.00 82.44 226 SER A C 1
ATOM 1635 O O . SER A 1 226 ? -1.463 -12.442 27.238 1.00 82.44 226 SER A O 1
ATOM 1637 N N . PRO A 1 227 ? -1.910 -14.641 27.040 1.00 76.75 227 PRO A N 1
ATOM 1638 C CA . PRO A 1 227 ? -3.010 -14.624 27.999 1.00 76.75 227 PRO A CA 1
ATOM 1639 C C . PRO A 1 227 ? -2.570 -14.049 29.355 1.00 76.75 227 PRO A C 1
ATOM 1641 O O . PRO A 1 227 ? -1.584 -14.530 29.919 1.00 76.75 227 PRO A O 1
ATOM 1644 N N . PRO A 1 228 ? -3.281 -13.053 29.918 1.00 76.19 228 PRO A N 1
ATOM 1645 C CA . PRO A 1 228 ? -2.936 -12.516 31.227 1.00 76.19 228 PRO A CA 1
ATOM 1646 C C . PRO A 1 228 ? -3.126 -13.591 32.301 1.00 76.19 228 PRO A C 1
ATOM 1648 O O . PRO A 1 228 ? -4.185 -14.214 32.387 1.00 76.19 228 PRO A O 1
ATOM 1651 N N . SER A 1 229 ? -2.121 -13.781 33.158 1.00 74.62 229 SER A N 1
ATOM 1652 C CA . SER A 1 229 ? -2.124 -14.806 34.215 1.00 74.62 229 SER A CA 1
ATOM 1653 C C . SER A 1 229 ? -3.266 -14.643 35.226 1.00 74.62 229 SER A C 1
ATOM 1655 O O . SER A 1 229 ? -3.733 -15.628 35.793 1.00 74.62 229 SER A O 1
ATOM 1657 N N . SER A 1 230 ? -3.744 -13.414 35.429 1.00 79.31 230 SER A N 1
ATOM 1658 C CA . SER A 1 230 ? -4.842 -13.070 36.337 1.00 79.31 230 SER A CA 1
ATOM 1659 C C . SER A 1 230 ? -6.219 -12.996 35.664 1.00 79.31 230 SER A C 1
ATOM 1661 O O . SER A 1 230 ? -7.211 -12.745 36.345 1.00 79.31 230 SER A O 1
ATOM 1663 N N . GLY A 1 231 ? -6.308 -13.152 34.335 1.00 87.75 231 GLY A N 1
ATOM 1664 C CA . GLY A 1 231 ? -7.545 -12.891 33.581 1.00 87.75 231 GLY A CA 1
ATOM 1665 C C . GLY A 1 231 ? -7.973 -11.415 33.574 1.00 87.75 231 GLY A C 1
ATOM 1666 O O . GLY A 1 231 ? -9.123 -11.093 33.264 1.00 87.75 231 GLY A O 1
ATOM 1667 N N . THR A 1 232 ? -7.062 -10.510 33.939 1.00 92.88 232 THR A N 1
ATOM 1668 C CA . THR A 1 232 ? -7.286 -9.064 33.965 1.00 92.88 232 THR A CA 1
ATOM 1669 C C . THR A 1 232 ? -6.160 -8.323 33.253 1.00 92.88 232 THR A C 1
ATOM 1671 O O . THR A 1 232 ? -5.027 -8.789 33.209 1.00 92.88 232 THR A O 1
ATOM 1674 N N . THR A 1 233 ? -6.465 -7.140 32.733 1.00 93.00 233 THR A N 1
ATOM 1675 C CA . THR A 1 233 ? -5.516 -6.193 32.150 1.00 93.00 233 THR A CA 1
ATOM 1676 C C . THR A 1 233 ? -5.574 -4.868 32.900 1.00 93.00 233 THR A C 1
ATOM 1678 O O . THR A 1 233 ? -6.539 -4.563 33.606 1.00 93.00 233 THR A O 1
ATOM 1681 N N . THR A 1 234 ? -4.555 -4.049 32.688 1.00 93.56 234 THR A N 1
ATOM 1682 C CA . THR A 1 234 ? -4.510 -2.672 33.169 1.00 93.56 234 THR A CA 1
ATOM 1683 C C . THR A 1 234 ? -4.550 -1.729 31.973 1.00 93.56 234 THR A C 1
ATOM 1685 O O . THR A 1 234 ? -3.786 -1.906 31.023 1.00 93.56 234 THR A O 1
ATOM 1688 N N . ALA A 1 235 ? -5.448 -0.743 32.000 1.00 95.00 235 ALA A N 1
ATOM 1689 C CA . ALA A 1 235 ? -5.473 0.334 31.015 1.00 95.00 235 ALA A CA 1
ATOM 1690 C C . ALA A 1 235 ? -4.632 1.506 31.528 1.00 95.00 235 ALA A C 1
ATOM 1692 O O . ALA A 1 235 ? -4.940 2.080 32.573 1.00 95.00 235 ALA A O 1
ATOM 1693 N N . LYS A 1 236 ? -3.583 1.868 30.791 1.00 95.19 236 LYS A N 1
ATOM 1694 C CA . LYS A 1 236 ? -2.743 3.035 31.071 1.00 95.19 236 LYS A CA 1
ATOM 1695 C C . LYS A 1 236 ? -3.142 4.157 30.123 1.00 95.19 236 LYS A C 1
ATOM 1697 O O . LYS A 1 236 ? -3.047 3.987 28.908 1.00 95.19 236 LYS A O 1
ATOM 1702 N N . VAL A 1 237 ? -3.593 5.277 30.681 1.00 95.69 237 VAL A N 1
ATOM 1703 C CA . VAL A 1 237 ? -3.930 6.498 29.944 1.00 95.69 237 VAL A CA 1
ATOM 1704 C C . VAL A 1 237 ? -2.787 7.489 30.095 1.00 95.69 237 VAL A C 1
ATOM 1706 O O . VAL A 1 237 ? -2.413 7.832 31.218 1.00 95.69 237 VAL A O 1
ATOM 1709 N N . PHE A 1 238 ? -2.237 7.951 28.980 1.00 93.69 238 PHE A N 1
ATOM 1710 C CA . PHE A 1 238 ? -1.033 8.774 28.967 1.00 93.69 238 PHE A CA 1
ATOM 1711 C C . PHE A 1 238 ? -0.965 9.667 27.729 1.00 93.69 238 PHE A C 1
ATOM 1713 O O . PHE A 1 238 ? -1.632 9.406 26.728 1.00 93.69 238 PHE A O 1
ATOM 1720 N N . TYR A 1 239 ? -0.146 10.707 27.798 1.00 91.88 239 TYR A N 1
ATOM 1721 C CA . TYR A 1 239 ? 0.182 11.578 26.674 1.00 91.88 239 TYR A CA 1
ATOM 1722 C C . TYR A 1 239 ? 1.699 11.663 26.496 1.00 91.88 239 TYR A C 1
ATOM 1724 O O . TYR A 1 239 ? 2.463 11.173 27.333 1.00 91.88 239 TYR A O 1
ATOM 1732 N N . TRP A 1 240 ? 2.116 12.273 25.391 1.00 86.25 240 TRP A N 1
ATOM 1733 C CA . TRP A 1 240 ? 3.519 12.531 25.092 1.00 86.25 240 TRP A CA 1
ATOM 1734 C C . TRP A 1 240 ? 3.794 14.027 25.138 1.00 86.25 240 TRP A C 1
ATOM 1736 O O . TRP A 1 240 ? 3.026 14.811 24.588 1.00 86.25 240 TRP A O 1
ATOM 1746 N N . GLU A 1 241 ? 4.896 14.403 25.770 1.00 87.06 241 GLU A N 1
ATOM 1747 C CA . GLU A 1 241 ? 5.399 15.776 25.834 1.00 87.06 241 GLU A CA 1
ATOM 1748 C C . GLU A 1 241 ? 6.929 15.702 25.844 1.00 87.06 241 GLU A C 1
ATOM 1750 O O . GLU A 1 241 ? 7.498 14.921 26.605 1.00 87.06 241 GLU A O 1
ATOM 1755 N N . ASP A 1 242 ? 7.598 16.433 24.946 1.00 84.56 242 ASP A N 1
ATOM 1756 C CA . ASP A 1 242 ? 9.065 16.432 24.798 1.00 84.56 242 ASP A CA 1
ATOM 1757 C C . ASP A 1 242 ? 9.704 15.024 24.758 1.00 84.56 242 ASP A C 1
ATOM 1759 O O . ASP A 1 242 ? 10.669 14.733 25.472 1.00 84.56 242 ASP A O 1
ATOM 1763 N N . ASP A 1 243 ? 9.129 14.122 23.950 1.00 80.38 243 ASP A N 1
ATOM 1764 C CA . ASP A 1 243 ? 9.528 12.708 23.814 1.00 80.38 243 ASP A CA 1
ATOM 1765 C C . ASP A 1 243 ? 9.486 11.888 25.119 1.00 80.38 243 ASP A C 1
ATOM 1767 O O . ASP A 1 243 ? 10.047 10.791 25.212 1.00 80.38 243 ASP A O 1
ATOM 1771 N N . LYS A 1 244 ? 8.786 12.386 26.141 1.00 87.12 244 LYS A N 1
ATOM 1772 C CA . LYS A 1 244 ? 8.559 11.685 27.404 1.00 87.12 244 LYS A CA 1
ATOM 1773 C C . LYS A 1 244 ? 7.108 11.270 27.537 1.00 87.12 244 LYS A C 1
ATOM 1775 O O . LYS A 1 244 ? 6.183 11.976 27.143 1.00 87.12 244 LYS A O 1
ATOM 1780 N N . GLU A 1 245 ? 6.924 10.090 28.115 1.00 89.88 245 GLU A N 1
ATOM 1781 C CA . GLU A 1 245 ? 5.606 9.556 28.419 1.00 89.88 245 GLU A CA 1
ATOM 1782 C C . GLU A 1 245 ? 5.120 10.115 29.761 1.00 89.88 245 GLU A C 1
ATOM 1784 O O . GLU A 1 245 ? 5.768 9.927 30.794 1.00 89.88 245 GLU A O 1
ATOM 1789 N N . HIS A 1 246 ? 3.955 10.758 29.759 1.00 92.25 246 HIS A N 1
ATOM 1790 C CA . HIS A 1 246 ? 3.316 11.292 30.956 1.00 92.25 246 HIS A CA 1
ATOM 1791 C C . HIS A 1 246 ? 2.011 10.543 31.229 1.00 92.25 246 HIS A C 1
ATOM 1793 O O . HIS A 1 246 ? 1.030 10.653 30.493 1.00 92.25 246 HIS A O 1
ATOM 1799 N N . THR A 1 247 ? 1.993 9.751 32.304 1.00 94.88 247 THR A N 1
ATOM 1800 C CA . THR A 1 247 ? 0.803 8.986 32.701 1.00 94.88 247 THR A CA 1
ATOM 1801 C C . THR A 1 247 ? -0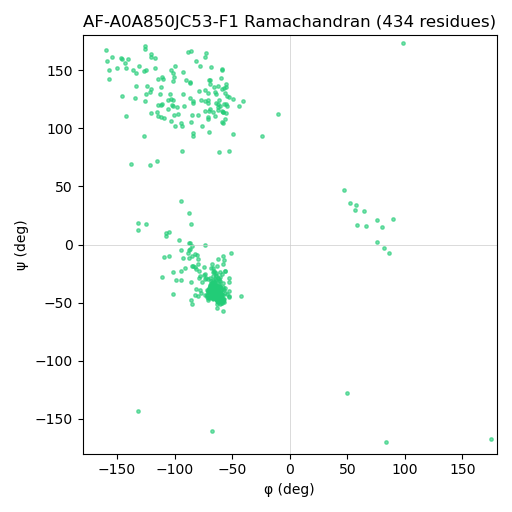.216 9.896 33.383 1.00 94.88 247 THR A C 1
ATOM 1803 O O . THR A 1 247 ? 0.087 10.528 34.391 1.00 94.88 247 THR A O 1
ATOM 1806 N N . ILE A 1 248 ? -1.444 9.917 32.861 1.00 93.94 248 ILE A N 1
ATOM 1807 C CA . ILE A 1 248 ? -2.578 10.650 33.440 1.00 93.94 248 ILE A CA 1
ATOM 1808 C C . ILE A 1 248 ? -3.248 9.798 34.515 1.00 93.94 248 ILE A C 1
ATOM 1810 O O . ILE A 1 248 ? -3.501 10.257 35.626 1.00 93.94 248 ILE A O 1
ATOM 1814 N N . ARG A 1 249 ? -3.583 8.551 34.164 1.00 95.19 249 ARG A N 1
ATOM 1815 C CA . ARG A 1 249 ? -4.245 7.609 35.067 1.00 95.19 249 ARG A CA 1
ATOM 1816 C C . ARG A 1 249 ? -4.051 6.170 34.626 1.00 95.19 249 ARG A C 1
ATOM 1818 O O . ARG A 1 249 ? -3.883 5.881 33.442 1.00 95.19 249 ARG A O 1
ATOM 1825 N N . THR A 1 250 ? -4.199 5.274 35.589 1.00 95.31 250 THR A N 1
ATOM 1826 C CA . THR A 1 250 ? -4.154 3.830 35.385 1.00 95.31 250 THR A CA 1
ATOM 1827 C C . THR A 1 250 ? -5.432 3.216 35.939 1.00 95.31 250 THR A C 1
ATOM 1829 O O . THR A 1 250 ? -5.823 3.513 37.066 1.00 95.31 250 THR A O 1
ATOM 1832 N N . ILE A 1 251 ? -6.103 2.385 35.143 1.00 94.88 251 ILE A N 1
ATOM 1833 C CA . ILE A 1 251 ? -7.271 1.613 35.568 1.00 94.88 251 ILE A CA 1
ATOM 1834 C C . ILE A 1 251 ? -6.864 0.146 35.651 1.00 94.88 251 ILE A C 1
ATOM 1836 O O . ILE A 1 251 ? -6.625 -0.501 34.631 1.00 94.88 251 ILE A O 1
ATOM 1840 N N . GLU A 1 252 ? -6.771 -0.362 36.873 1.00 93.31 252 GLU A N 1
ATOM 1841 C CA . GLU A 1 252 ? -6.362 -1.736 37.162 1.00 93.31 252 GLU A CA 1
ATOM 1842 C C . GLU A 1 252 ? -7.548 -2.710 37.160 1.00 93.31 252 GLU A C 1
ATOM 1844 O O . GLU A 1 252 ? -8.711 -2.310 37.249 1.00 93.31 252 GLU A O 1
ATOM 1849 N N . ASN A 1 253 ? -7.234 -4.008 37.114 1.00 92.12 253 ASN A N 1
ATOM 1850 C CA . ASN A 1 253 ? -8.188 -5.110 37.280 1.00 92.12 253 ASN A CA 1
ATOM 1851 C C . ASN A 1 253 ? -9.357 -5.092 36.278 1.00 92.12 253 ASN A C 1
ATOM 1853 O O . ASN A 1 253 ? -10.473 -5.503 36.604 1.00 92.12 253 ASN A O 1
ATOM 1857 N N . LEU A 1 254 ? -9.116 -4.637 35.045 1.00 93.56 254 LEU A N 1
ATOM 1858 C CA . LEU A 1 254 ? -10.105 -4.737 33.975 1.00 93.56 254 LEU A CA 1
ATOM 1859 C C . LEU A 1 254 ? -10.187 -6.192 33.510 1.00 93.56 254 LEU A C 1
ATOM 1861 O O . LEU A 1 254 ? -9.162 -6.733 33.102 1.00 93.56 254 LEU A O 1
ATOM 1865 N N . PRO A 1 255 ? -11.361 -6.844 33.529 1.00 94.69 255 PRO A N 1
ATOM 1866 C CA . PRO A 1 255 ? -11.492 -8.199 33.009 1.00 94.69 255 PRO A CA 1
ATOM 1867 C C . PRO A 1 255 ? -11.028 -8.256 31.552 1.00 94.69 255 PRO A C 1
ATOM 1869 O O . PRO A 1 255 ? -11.457 -7.429 30.747 1.00 94.69 255 PRO A O 1
ATOM 1872 N N . ALA A 1 256 ? -10.164 -9.209 31.212 1.00 94.00 256 ALA A N 1
ATOM 1873 C CA . ALA A 1 256 ? -9.644 -9.346 29.858 1.00 94.00 256 ALA A CA 1
ATOM 1874 C C . ALA A 1 256 ? -9.481 -10.805 29.444 1.00 94.00 256 ALA A C 1
ATOM 1876 O O . ALA A 1 256 ? -9.261 -11.693 30.267 1.00 94.00 256 ALA A O 1
ATOM 1877 N N . VAL A 1 257 ? -9.585 -11.045 28.143 1.00 93.69 257 VAL A N 1
ATOM 1878 C CA . VAL A 1 257 ? -9.293 -12.332 27.520 1.00 93.69 257 VAL A CA 1
ATOM 1879 C C . VAL A 1 257 ? -8.439 -12.092 26.286 1.00 93.69 257 VAL A C 1
ATOM 1881 O O . VAL A 1 257 ? -8.581 -11.068 25.621 1.00 93.69 257 VAL A O 1
ATOM 1884 N N . VAL A 1 258 ? -7.554 -13.031 25.981 1.00 91.38 258 VAL A N 1
ATOM 1885 C CA . VAL A 1 258 ? -6.840 -13.041 24.707 1.00 91.38 258 VAL A CA 1
ATOM 1886 C C . VAL A 1 258 ? -7.624 -13.890 23.725 1.00 91.38 258 VAL A C 1
ATOM 1888 O O . VAL A 1 258 ? -7.983 -15.025 24.040 1.00 91.38 258 VAL A O 1
ATOM 1891 N N . ALA A 1 259 ? -7.877 -13.335 22.546 1.00 90.31 259 ALA A N 1
ATOM 1892 C CA . ALA A 1 259 ? -8.446 -14.071 21.432 1.00 90.31 259 ALA A CA 1
ATOM 1893 C C . ALA A 1 259 ? -7.342 -14.464 20.437 1.00 90.31 259 ALA A C 1
ATOM 1895 O O . ALA A 1 259 ? -6.385 -13.706 20.251 1.00 90.31 259 ALA A O 1
ATOM 1896 N N . PRO A 1 260 ? -7.440 -15.652 19.815 1.00 84.38 260 PRO A N 1
ATOM 1897 C CA . PRO A 1 260 ? -6.486 -16.072 18.801 1.00 84.38 260 PRO A CA 1
ATOM 1898 C C . PRO A 1 260 ? -6.619 -15.224 17.528 1.00 84.38 260 PRO A C 1
ATOM 1900 O O . PRO A 1 260 ? -7.701 -14.742 17.197 1.00 84.38 260 PRO A O 1
ATOM 1903 N N . GLY A 1 261 ? -5.518 -15.111 16.785 1.00 80.56 261 GLY A N 1
ATOM 1904 C CA . GLY A 1 261 ? -5.462 -14.411 15.501 1.00 80.56 261 GLY A CA 1
ATOM 1905 C C . GLY A 1 261 ? -4.916 -12.985 15.586 1.00 80.56 261 GLY A C 1
ATOM 1906 O O . GLY A 1 261 ? -4.653 -12.451 16.665 1.00 80.56 261 GLY A O 1
ATOM 1907 N N . ASP A 1 262 ? -4.736 -12.388 14.410 1.00 84.31 262 ASP A N 1
ATOM 1908 C CA . ASP A 1 262 ? -4.323 -10.999 14.234 1.00 84.31 262 ASP A CA 1
ATOM 1909 C C . ASP A 1 262 ? -5.316 -10.290 13.306 1.00 84.31 262 ASP A C 1
ATOM 1911 O O . ASP A 1 262 ? -5.202 -10.378 12.082 1.00 84.31 262 ASP A O 1
ATOM 1915 N N . PRO A 1 263 ? -6.332 -9.622 13.867 1.00 84.44 263 PRO A N 1
ATOM 1916 C CA . PRO A 1 263 ? -7.287 -8.866 13.078 1.00 84.44 263 PRO A CA 1
ATOM 1917 C C . PRO A 1 263 ? -6.786 -7.435 12.794 1.00 84.44 263 PRO A C 1
ATOM 1919 O O . PRO A 1 263 ? -7.586 -6.560 12.471 1.00 84.44 263 PRO A O 1
ATOM 1922 N N . HIS A 1 264 ? -5.478 -7.176 12.947 1.00 86.06 264 HIS A N 1
ATOM 1923 C CA . HIS A 1 264 ? -4.837 -5.864 12.807 1.00 86.06 264 HIS A CA 1
ATOM 1924 C C . HIS A 1 264 ? -5.438 -4.797 13.737 1.00 86.06 264 HIS A C 1
ATOM 1926 O O . HIS A 1 264 ? -5.465 -3.609 13.429 1.00 86.06 264 HIS A O 1
ATOM 1932 N N . VAL A 1 265 ? -5.943 -5.222 14.894 1.00 87.19 265 VAL A N 1
ATOM 1933 C CA . VAL A 1 265 ? -6.484 -4.361 15.949 1.00 87.19 265 VAL A CA 1
ATOM 1934 C C . VAL A 1 265 ? -5.909 -4.828 17.275 1.00 87.19 265 VAL A C 1
ATOM 1936 O O . VAL A 1 265 ? -5.861 -6.024 17.550 1.00 87.19 265 VAL A O 1
ATOM 1939 N N . ARG A 1 266 ? -5.481 -3.893 18.128 1.00 85.75 266 ARG A N 1
ATOM 1940 C CA . ARG A 1 266 ? -4.845 -4.220 19.420 1.00 85.75 266 ARG A CA 1
ATOM 1941 C C . ARG A 1 266 ? -5.814 -4.815 20.432 1.00 85.75 266 ARG A C 1
ATOM 1943 O O . ARG A 1 266 ? -5.459 -5.732 21.172 1.00 85.75 266 ARG A O 1
ATOM 1950 N N . ALA A 1 267 ? -7.012 -4.250 20.499 1.00 91.81 267 ALA A N 1
ATOM 1951 C CA . ALA A 1 267 ? -8.030 -4.653 21.449 1.00 91.81 267 ALA A CA 1
ATOM 1952 C C . ALA A 1 267 ? -9.428 -4.266 20.964 1.00 91.81 267 ALA A C 1
ATOM 1954 O O . ALA A 1 267 ? -9.592 -3.229 20.322 1.00 91.81 267 ALA A O 1
ATOM 1955 N N . ILE A 1 268 ? -10.428 -5.058 21.354 1.00 95.06 268 ILE A N 1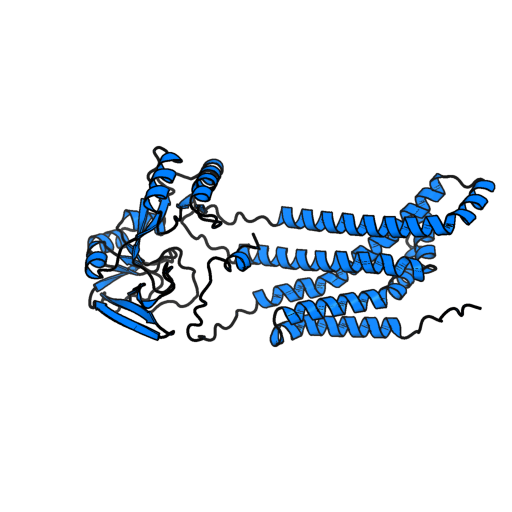
ATOM 1956 C CA . ILE A 1 268 ? -11.834 -4.651 21.335 1.00 95.06 268 ILE A CA 1
ATOM 1957 C C . ILE A 1 268 ? -12.273 -4.388 22.777 1.00 95.06 268 ILE A C 1
ATOM 1959 O O . ILE A 1 268 ? -12.144 -5.236 23.665 1.00 95.06 268 ILE A O 1
ATOM 1963 N N . VAL A 1 269 ? -12.782 -3.184 23.008 1.00 96.62 269 VAL A N 1
ATOM 1964 C CA . VAL A 1 269 ? -13.130 -2.637 24.314 1.00 96.62 269 VAL A CA 1
ATOM 1965 C C . VAL A 1 269 ? -14.652 -2.504 24.412 1.00 96.62 269 VAL A C 1
ATOM 1967 O O . VAL A 1 269 ? -15.254 -1.766 23.629 1.00 96.62 269 VAL A O 1
ATOM 1970 N N . PRO A 1 270 ? -15.306 -3.153 25.390 1.00 97.06 270 PRO A N 1
ATOM 1971 C CA . PRO A 1 270 ? -16.733 -2.960 25.615 1.00 97.06 270 PRO A CA 1
ATOM 1972 C C . PRO A 1 270 ? -17.068 -1.490 25.937 1.00 97.06 270 PRO A C 1
ATOM 1974 O O . PRO A 1 270 ? -16.321 -0.858 26.693 1.00 97.06 270 PRO A O 1
ATOM 1977 N N . PRO A 1 271 ? -18.214 -0.943 25.481 1.00 96.00 271 PRO A N 1
ATOM 1978 C CA . PRO A 1 271 ? -18.577 0.463 25.703 1.00 96.00 271 PRO A CA 1
ATOM 1979 C C . PRO A 1 271 ? -18.525 0.903 27.174 1.00 96.00 271 PRO A C 1
ATOM 1981 O O . PRO A 1 271 ? -17.978 1.955 27.489 1.00 96.00 271 PRO A O 1
ATOM 1984 N N . LYS A 1 272 ? -18.974 0.045 28.101 1.00 94.75 272 LYS A N 1
ATOM 1985 C CA . LYS A 1 272 ? -18.913 0.303 29.554 1.00 94.75 272 LYS A CA 1
ATOM 1986 C C . LYS A 1 272 ? -17.484 0.464 30.084 1.00 94.75 272 LYS A C 1
ATOM 1988 O O . LYS A 1 272 ? -17.265 1.162 31.070 1.00 94.75 272 LYS A O 1
ATOM 1993 N N . VAL A 1 273 ? -16.509 -0.222 29.485 1.00 95.62 273 VAL A N 1
ATOM 1994 C CA . VAL A 1 273 ? -15.090 -0.086 29.848 1.00 95.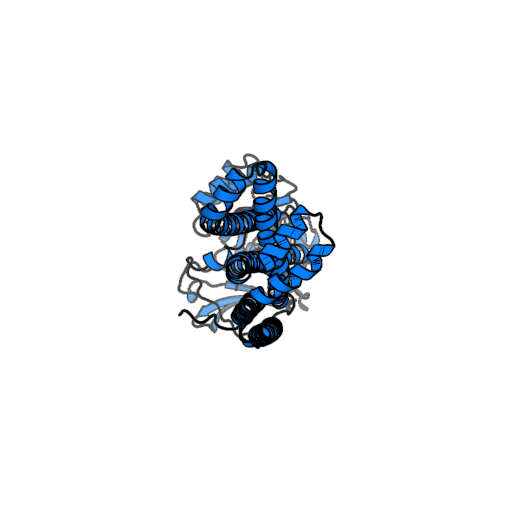62 273 VAL A CA 1
ATOM 1995 C C . VAL A 1 273 ? -14.516 1.189 29.232 1.00 95.62 273 VAL A C 1
ATOM 1997 O O . VAL A 1 273 ? -13.790 1.905 29.916 1.00 95.62 273 VAL A O 1
ATOM 2000 N N . ALA A 1 274 ? -14.892 1.524 27.995 1.00 95.56 274 ALA A N 1
ATOM 2001 C CA . ALA A 1 274 ? -14.495 2.777 27.352 1.00 95.56 274 ALA A CA 1
ATOM 2002 C C . ALA A 1 274 ? -14.985 4.014 28.130 1.00 95.56 274 ALA A C 1
ATOM 2004 O O . ALA A 1 274 ? -14.213 4.945 28.355 1.00 95.56 274 ALA A O 1
ATOM 2005 N N . GLU A 1 275 ? -16.220 3.988 28.639 1.00 95.38 275 GLU A N 1
ATOM 2006 C CA . GLU A 1 275 ? -16.763 5.033 29.520 1.00 95.38 275 GLU A CA 1
ATOM 2007 C C . GLU A 1 275 ? -15.942 5.189 30.811 1.00 95.38 275 GLU A C 1
ATOM 2009 O O . GLU A 1 275 ? -15.635 6.310 31.214 1.00 95.38 275 GLU A O 1
ATOM 2014 N N . LYS A 1 276 ? -15.511 4.077 31.430 1.00 94.12 276 LYS A N 1
ATOM 2015 C CA . LYS A 1 276 ? -14.617 4.103 32.606 1.00 94.12 276 LYS A CA 1
ATOM 2016 C C . LYS A 1 276 ? -13.228 4.651 32.279 1.00 94.12 276 LYS A C 1
ATOM 2018 O O . LYS A 1 276 ? -12.638 5.342 33.107 1.00 94.12 276 LYS A O 1
ATOM 2023 N N . ILE A 1 277 ? -12.701 4.337 31.093 1.00 95.19 277 ILE A N 1
ATOM 2024 C CA . ILE A 1 277 ? -11.426 4.876 30.598 1.00 95.19 277 ILE A CA 1
ATOM 2025 C C . ILE A 1 277 ? -11.528 6.382 30.384 1.00 95.19 277 ILE A C 1
ATOM 2027 O O . ILE A 1 277 ? -10.512 7.055 30.534 1.00 95.19 277 ILE A O 1
ATOM 2031 N N . GLY A 1 278 ? -12.718 6.904 30.064 1.00 93.56 278 GLY A N 1
ATOM 2032 C CA . GLY A 1 278 ? -13.051 8.329 30.058 1.00 93.56 278 GLY A CA 1
ATOM 2033 C C . GLY A 1 278 ? -12.275 9.162 29.036 1.00 93.56 278 GLY A C 1
ATOM 2034 O O . GLY A 1 278 ? -11.999 10.329 29.306 1.00 93.56 278 GLY A O 1
ATOM 2035 N N . LEU A 1 279 ? -11.869 8.552 27.921 1.00 93.38 279 LEU A N 1
ATOM 2036 C CA . LEU A 1 279 ? -11.315 9.239 26.751 1.00 93.38 279 LEU A CA 1
ATOM 2037 C C . LEU A 1 279 ? -12.399 9.388 25.673 1.00 93.38 279 LEU A C 1
ATOM 2039 O O . LEU A 1 279 ? -13.323 8.570 25.630 1.00 93.38 279 LEU A O 1
ATOM 2043 N N . PRO A 1 280 ? -12.303 10.402 24.795 1.00 90.62 280 PRO A N 1
ATOM 2044 C CA . PRO A 1 280 ? -13.262 10.576 23.713 1.00 90.62 280 PRO A CA 1
ATOM 2045 C C . PRO A 1 280 ? -13.199 9.391 22.744 1.00 90.62 280 PRO A C 1
ATOM 2047 O O . PRO A 1 280 ? -12.159 9.098 22.156 1.00 90.62 280 PRO A O 1
ATOM 2050 N N . VAL A 1 281 ? -14.335 8.718 22.574 1.00 93.19 281 VAL A N 1
ATOM 2051 C CA . VAL A 1 281 ? -14.505 7.659 21.578 1.00 93.19 281 VAL A CA 1
ATOM 2052 C C . VAL A 1 281 ? -14.863 8.310 20.246 1.00 93.19 281 VAL A C 1
ATOM 2054 O O . VAL A 1 281 ? -15.875 9.005 20.151 1.00 93.19 281 VAL A O 1
ATOM 2057 N N . ARG A 1 282 ? -14.050 8.072 19.216 1.00 90.88 282 ARG A N 1
ATOM 2058 C CA . ARG A 1 282 ? -14.206 8.670 17.881 1.00 90.88 282 ARG A CA 1
ATOM 2059 C C . ARG A 1 282 ? -14.477 7.603 16.829 1.00 90.88 282 ARG A C 1
ATOM 2061 O O . ARG A 1 282 ? -14.054 6.462 16.984 1.00 90.88 282 ARG A O 1
ATOM 2068 N N . THR A 1 283 ? -15.179 7.970 15.764 1.00 93.06 283 THR A N 1
ATOM 2069 C CA . THR A 1 283 ? -15.371 7.091 14.603 1.00 93.06 283 THR A CA 1
ATOM 2070 C C . THR A 1 283 ? -14.120 7.153 13.734 1.00 93.06 283 THR A C 1
ATOM 2072 O O . THR A 1 283 ? -13.842 8.190 13.141 1.00 93.06 283 THR A O 1
ATOM 2075 N N . GLU A 1 284 ? -13.366 6.058 13.669 1.00 90.25 284 GLU A N 1
ATOM 2076 C CA . GLU A 1 284 ? -12.135 5.980 12.867 1.00 90.25 284 GLU A CA 1
ATOM 2077 C C . GLU A 1 284 ? -12.376 5.407 11.475 1.00 90.25 284 GLU A C 1
ATOM 2079 O O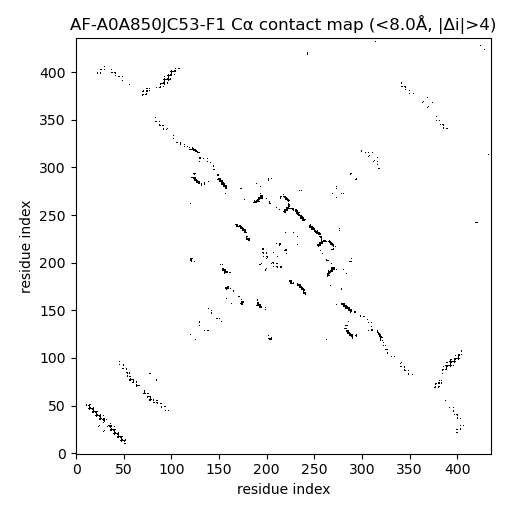 . GLU A 1 284 ? -11.590 5.649 10.559 1.00 90.25 284 GLU A O 1
ATOM 2084 N N . ALA A 1 285 ? -13.456 4.644 11.306 1.00 93.31 285 ALA A N 1
ATOM 2085 C CA . ALA A 1 285 ? -13.823 4.082 10.021 1.00 93.31 285 ALA A CA 1
ATOM 2086 C C . ALA A 1 285 ? -15.303 3.692 9.947 1.00 93.31 285 ALA A C 1
ATOM 2088 O O . ALA A 1 285 ? -16.003 3.576 10.953 1.00 93.31 285 ALA A O 1
ATOM 2089 N N . PHE A 1 286 ? -15.758 3.428 8.730 1.00 95.56 286 PHE A N 1
ATOM 2090 C CA . PHE A 1 286 ? -17.029 2.799 8.416 1.00 95.56 286 PHE A CA 1
ATOM 2091 C C . PHE A 1 286 ? -16.760 1.450 7.752 1.00 95.56 286 PHE A C 1
ATOM 2093 O O . PHE A 1 286 ? -16.193 1.391 6.663 1.00 95.56 286 PHE A O 1
ATOM 2100 N N . GLY A 1 287 ? -17.141 0.371 8.428 1.00 94.94 287 GLY A N 1
ATOM 2101 C CA . GLY A 1 287 ? -17.018 -0.993 7.936 1.00 94.94 287 GLY A CA 1
ATOM 2102 C C . GLY A 1 287 ? -18.255 -1.446 7.168 1.00 94.94 287 GLY A C 1
ATOM 2103 O O . GLY A 1 287 ? -19.383 -1.142 7.557 1.00 94.94 287 GLY A O 1
ATOM 2104 N N . ILE A 1 288 ? -18.045 -2.199 6.095 1.00 95.88 288 ILE A N 1
ATOM 2105 C CA . ILE A 1 288 ? -19.086 -2.920 5.361 1.00 95.88 288 ILE A CA 1
ATOM 2106 C C . ILE A 1 288 ? -18.706 -4.397 5.412 1.00 95.88 288 ILE A C 1
ATOM 2108 O O . ILE A 1 288 ? -17.672 -4.801 4.869 1.00 95.88 288 ILE A O 1
ATOM 2112 N N . ASP A 1 289 ? -19.525 -5.181 6.106 1.00 93.56 289 ASP A N 1
ATOM 2113 C CA . ASP A 1 289 ? -19.296 -6.610 6.283 1.00 93.56 289 ASP A CA 1
ATOM 2114 C C . ASP A 1 289 ? -19.594 -7.349 4.971 1.00 93.56 289 ASP A C 1
ATOM 2116 O O . ASP A 1 289 ? -20.640 -7.154 4.348 1.00 93.56 289 ASP A O 1
ATOM 2120 N N . ARG A 1 290 ? -18.690 -8.246 4.570 1.00 90.25 290 ARG A N 1
ATOM 2121 C CA . ARG A 1 290 ? -18.848 -9.105 3.388 1.00 90.25 290 ARG A CA 1
ATOM 2122 C C . ARG A 1 290 ? -20.118 -9.960 3.374 1.00 90.25 290 ARG A C 1
ATOM 2124 O O . ARG A 1 290 ? -20.479 -10.472 2.312 1.00 90.25 290 ARG A O 1
ATOM 2131 N N . THR A 1 291 ? -20.705 -10.225 4.541 1.00 90.50 291 THR A N 1
ATOM 2132 C CA . THR A 1 291 ? -21.943 -11.001 4.695 1.00 90.50 291 THR A CA 1
ATOM 2133 C C . THR A 1 291 ? -23.173 -10.165 4.369 1.00 90.50 291 THR A C 1
ATOM 2135 O O . THR A 1 291 ? -24.150 -10.713 3.863 1.00 90.50 291 THR A O 1
ATOM 2138 N N . ASP A 1 292 ? -23.086 -8.851 4.581 1.00 91.56 292 ASP A N 1
ATOM 2139 C CA . ASP A 1 292 ? -24.143 -7.895 4.276 1.00 91.56 292 ASP A CA 1
ATOM 2140 C C . ASP A 1 292 ? -24.060 -7.433 2.813 1.00 91.56 292 ASP A C 1
ATOM 2142 O O . ASP A 1 292 ? -25.063 -7.436 2.100 1.00 91.56 292 ASP A O 1
ATOM 2146 N N . HIS A 1 293 ? -22.866 -7.050 2.342 1.00 94.62 293 HIS A N 1
ATOM 2147 C CA . HIS A 1 293 ? -22.649 -6.610 0.960 1.00 94.62 293 HIS A CA 1
ATOM 2148 C C . HIS A 1 293 ? -21.191 -6.767 0.527 1.00 94.62 293 HIS A C 1
ATOM 2150 O O . HIS A 1 293 ? -20.265 -6.473 1.280 1.00 94.62 293 HIS A O 1
ATOM 2156 N N . ARG A 1 294 ? -20.969 -7.161 -0.731 1.00 94.19 294 ARG A N 1
ATOM 2157 C CA . ARG A 1 294 ? -19.632 -7.175 -1.342 1.00 94.19 294 ARG A CA 1
ATOM 2158 C C . ARG A 1 294 ? -19.485 -5.989 -2.281 1.00 94.19 294 ARG A C 1
ATOM 2160 O O . ARG A 1 294 ? -20.032 -6.002 -3.382 1.00 94.19 294 ARG A O 1
ATOM 2167 N N . VAL A 1 295 ? -18.711 -4.996 -1.852 1.00 94.88 295 VAL A N 1
ATOM 2168 C CA . VAL A 1 295 ? -18.499 -3.753 -2.604 1.00 94.88 295 VAL A CA 1
ATOM 2169 C C . VAL A 1 295 ? -17.818 -4.038 -3.947 1.00 94.88 295 VAL A C 1
ATOM 2171 O O . VAL A 1 295 ? -16.685 -4.528 -4.020 1.00 94.88 295 VAL A O 1
ATOM 2174 N N . THR A 1 296 ? -18.505 -3.702 -5.034 1.00 94.81 296 THR A N 1
ATOM 2175 C CA . THR A 1 296 ? -18.002 -3.836 -6.409 1.00 94.81 296 THR A CA 1
ATOM 2176 C C . THR A 1 296 ? -16.947 -2.775 -6.734 1.00 94.81 296 THR A C 1
ATOM 2178 O O . THR A 1 296 ? -16.871 -1.736 -6.083 1.00 94.81 296 THR A O 1
ATOM 2181 N N . GLU A 1 297 ? -16.138 -2.988 -7.777 1.00 93.81 297 GLU A N 1
ATOM 2182 C CA . GLU A 1 297 ? -15.164 -1.976 -8.231 1.00 93.81 297 GLU A CA 1
ATOM 2183 C C . GLU A 1 297 ? -15.846 -0.666 -8.651 1.00 93.81 297 GLU A C 1
ATOM 2185 O O . GLU A 1 297 ? -15.351 0.421 -8.365 1.00 93.81 297 GLU A O 1
ATOM 2190 N N . ALA A 1 298 ? -17.023 -0.757 -9.277 1.00 94.94 298 ALA A N 1
ATOM 2191 C CA . ALA A 1 298 ? -17.800 0.415 -9.665 1.00 94.94 298 ALA A CA 1
ATOM 2192 C C . ALA A 1 298 ? -18.351 1.181 -8.452 1.00 94.94 298 ALA A C 1
ATOM 2194 O O . ALA A 1 298 ? -18.497 2.399 -8.521 1.00 94.94 298 ALA A O 1
ATOM 2195 N N . GLU A 1 299 ? -18.697 0.490 -7.363 1.00 95.88 299 GLU A N 1
ATOM 2196 C CA . GLU A 1 299 ? -19.096 1.115 -6.096 1.00 95.88 299 GLU A CA 1
ATOM 2197 C C . GLU A 1 299 ? -17.908 1.752 -5.388 1.00 95.88 299 GLU A C 1
ATOM 2199 O O . GLU A 1 299 ? -18.010 2.904 -4.975 1.00 95.88 299 GLU A O 1
ATOM 2204 N N . GLN A 1 300 ? -16.774 1.053 -5.317 1.00 95.25 300 GLN A N 1
ATOM 2205 C CA . GLN A 1 300 ? -15.548 1.607 -4.752 1.00 95.25 300 GLN A CA 1
ATOM 2206 C C . GLN A 1 300 ? -15.126 2.880 -5.490 1.00 95.25 300 GLN A C 1
ATOM 2208 O O . GLN A 1 300 ? -14.950 3.904 -4.848 1.00 95.25 300 GLN A O 1
ATOM 2213 N N . ALA A 1 301 ? -15.093 2.873 -6.826 1.00 94.31 301 ALA A N 1
ATOM 2214 C CA . ALA A 1 301 ? -14.739 4.060 -7.606 1.00 94.31 301 ALA A CA 1
ATOM 2215 C C . ALA A 1 301 ? -15.701 5.246 -7.381 1.00 94.31 301 ALA A C 1
ATOM 2217 O O . ALA A 1 301 ? -15.302 6.408 -7.492 1.00 94.31 301 ALA A O 1
ATOM 2218 N N . ARG A 1 302 ? -16.981 4.978 -7.069 1.00 94.94 302 ARG A N 1
ATOM 2219 C CA . ARG A 1 302 ? -17.934 6.028 -6.669 1.00 94.94 302 ARG A CA 1
ATOM 2220 C C . ARG A 1 302 ? -17.611 6.568 -5.280 1.00 94.94 302 ARG A C 1
ATOM 2222 O O . ARG A 1 302 ? -17.521 7.784 -5.138 1.00 94.94 302 ARG A O 1
ATOM 2229 N N . LEU A 1 303 ? -17.384 5.685 -4.307 1.00 95.25 303 LEU A N 1
ATOM 2230 C CA . LEU A 1 303 ? -16.993 6.067 -2.950 1.00 95.25 303 LEU A CA 1
ATOM 2231 C C . LEU A 1 303 ? -15.683 6.861 -2.948 1.00 95.25 303 LEU A C 1
ATOM 2233 O O . LEU A 1 303 ? -15.629 7.903 -2.307 1.00 95.25 303 LEU A O 1
ATOM 2237 N N . ASP A 1 304 ? -14.676 6.441 -3.718 1.00 94.56 304 ASP A N 1
ATOM 2238 C CA . ASP A 1 304 ? -13.407 7.159 -3.886 1.00 94.56 304 ASP A CA 1
ATOM 2239 C C . ASP A 1 304 ? -13.651 8.581 -4.392 1.00 94.56 304 ASP A C 1
ATOM 2241 O O . ASP A 1 304 ? -13.133 9.558 -3.852 1.00 94.56 304 ASP A O 1
ATOM 2245 N N . LYS A 1 305 ? -14.490 8.741 -5.421 1.00 94.12 305 LYS A N 1
ATOM 2246 C CA . LYS A 1 305 ? -14.835 10.063 -5.958 1.00 94.12 305 LYS A CA 1
ATOM 2247 C C . LYS A 1 305 ? -15.547 10.940 -4.923 1.00 94.12 305 LYS A C 1
ATOM 2249 O O . LYS A 1 305 ? -15.299 12.144 -4.878 1.00 94.12 305 LYS A O 1
ATOM 2254 N N . THR A 1 306 ? -16.424 10.359 -4.112 1.00 93.88 306 THR A N 1
ATOM 2255 C CA . THR A 1 306 ? -17.126 11.070 -3.039 1.00 93.88 306 THR A CA 1
ATOM 2256 C C . THR A 1 306 ? -16.169 11.456 -1.911 1.00 93.88 306 THR A C 1
ATOM 2258 O O . THR A 1 306 ? -16.177 12.606 -1.472 1.00 93.88 306 THR A O 1
ATOM 2261 N N . LEU A 1 307 ? 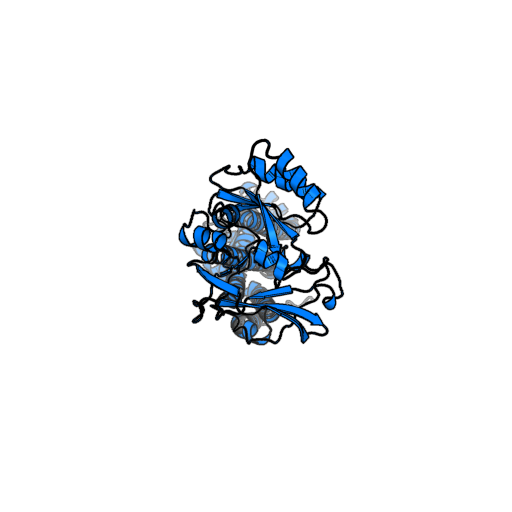-15.294 10.546 -1.482 1.00 93.69 307 LEU A N 1
ATOM 2262 C CA . LEU A 1 307 ? -14.315 10.755 -0.410 1.00 93.69 307 LEU A CA 1
ATOM 2263 C C . LEU A 1 307 ? -13.247 11.783 -0.792 1.00 93.69 307 LEU A C 1
ATOM 2265 O O . LEU A 1 307 ? -12.862 12.584 0.058 1.00 93.69 307 LEU A O 1
ATOM 2269 N N . ASN A 1 308 ? -12.915 11.884 -2.081 1.00 92.62 308 ASN A N 1
ATOM 2270 C CA . ASN A 1 308 ? -12.068 12.941 -2.641 1.00 92.62 308 ASN A CA 1
ATOM 2271 C C . ASN A 1 308 ? -12.589 14.377 -2.396 1.00 92.62 308 ASN A C 1
ATOM 2273 O O . ASN A 1 308 ? -11.846 15.349 -2.546 1.00 92.62 308 ASN A O 1
ATOM 2277 N N . THR A 1 309 ? -13.869 14.546 -2.033 1.00 92.50 309 THR A N 1
ATOM 2278 C CA . THR A 1 309 ? -14.426 15.853 -1.628 1.00 92.50 309 THR A CA 1
ATOM 2279 C C . THR A 1 309 ? -14.143 16.204 -0.163 1.00 92.50 309 THR A C 1
ATOM 2281 O O . THR A 1 309 ? -14.207 17.377 0.212 1.00 92.50 309 THR A O 1
ATOM 2284 N N . PHE A 1 310 ? -13.808 15.206 0.659 1.00 89.19 310 PHE A N 1
ATOM 2285 C CA . PHE A 1 310 ? -13.522 15.351 2.085 1.00 89.19 310 PHE A CA 1
ATOM 2286 C C . PHE A 1 310 ? -12.022 15.342 2.378 1.00 89.19 310 PHE A C 1
ATOM 2288 O O . PHE A 1 310 ? -11.572 16.167 3.170 1.00 89.19 310 PHE A O 1
ATOM 2295 N N . THR A 1 311 ? -11.267 14.449 1.732 1.00 85.31 311 THR A N 1
ATOM 2296 C CA . THR A 1 311 ? -9.808 14.326 1.851 1.00 85.31 311 THR A CA 1
ATOM 2297 C C . THR A 1 311 ? -9.171 14.021 0.497 1.00 85.31 311 THR A C 1
ATOM 2299 O O . THR A 1 311 ? -9.854 13.575 -0.415 1.00 85.31 311 THR A O 1
ATOM 2302 N N . LYS A 1 312 ? -7.871 14.290 0.357 1.00 81.44 312 LYS A N 1
ATOM 2303 C CA . LYS A 1 312 ? -7.058 13.871 -0.796 1.00 81.44 312 LYS A CA 1
ATOM 2304 C C . LYS A 1 312 ? -6.136 12.696 -0.464 1.00 81.44 312 LYS A C 1
ATOM 2306 O O . LYS A 1 312 ? -5.236 12.425 -1.248 1.00 81.44 312 LYS A O 1
ATOM 2311 N N . ASP A 1 313 ? -6.333 12.072 0.693 1.00 76.56 313 ASP A N 1
ATOM 2312 C CA . ASP A 1 313 ? -5.546 10.917 1.107 1.00 76.56 313 ASP A CA 1
ATOM 2313 C C . ASP A 1 313 ? -5.935 9.711 0.250 1.00 76.56 313 ASP A C 1
ATOM 2315 O O . ASP A 1 313 ? -7.115 9.328 0.172 1.00 76.56 313 ASP A O 1
ATOM 2319 N N . ASP A 1 314 ? -4.934 9.119 -0.394 1.00 66.31 314 ASP A N 1
ATOM 2320 C CA . ASP A 1 314 ? -5.128 7.925 -1.197 1.00 66.31 314 ASP A CA 1
ATOM 2321 C C . ASP A 1 314 ? -5.446 6.736 -0.264 1.00 66.31 314 ASP A C 1
ATOM 2323 O O . ASP A 1 314 ? -4.946 6.616 0.854 1.00 66.31 314 ASP A O 1
ATOM 2327 N N . GLY A 1 315 ? -6.355 5.850 -0.684 1.00 74.94 315 GLY A N 1
ATOM 2328 C CA . GLY A 1 315 ? -6.745 4.679 0.119 1.00 74.94 315 GLY A CA 1
ATOM 2329 C C . GLY A 1 315 ? -7.757 4.944 1.243 1.00 74.94 315 GLY A C 1
ATOM 2330 O O . GLY A 1 315 ? -7.958 4.082 2.102 1.00 74.94 315 GLY A O 1
ATOM 2331 N N . SER A 1 316 ? -8.441 6.093 1.227 1.00 86.69 316 SER A N 1
ATOM 2332 C CA . SER A 1 316 ? -9.568 6.376 2.132 1.00 86.69 316 SER A CA 1
ATOM 2333 C C . SER A 1 316 ? -10.725 5.374 1.996 1.00 86.69 316 SER A C 1
ATOM 2335 O O . SER A 1 316 ? -11.455 5.143 2.960 1.00 86.69 316 SER A O 1
ATOM 2337 N N . VAL A 1 317 ? -10.869 4.726 0.838 1.00 93.00 317 VAL A N 1
ATOM 2338 C CA . VAL A 1 317 ? -11.746 3.570 0.635 1.00 93.00 317 VAL A CA 1
ATOM 2339 C C . VAL A 1 317 ? -10.887 2.356 0.327 1.00 93.00 317 VAL A C 1
ATOM 2341 O O . VAL A 1 317 ? -10.171 2.305 -0.672 1.00 93.00 317 VAL A O 1
ATOM 2344 N N . TYR A 1 318 ? -10.997 1.340 1.170 1.00 92.81 318 TYR A N 1
ATOM 2345 C CA . TYR A 1 318 ? -10.297 0.081 0.996 1.00 92.81 318 TYR A CA 1
ATOM 2346 C C . TYR A 1 318 ? -11.297 -1.066 0.909 1.00 92.81 318 TYR A C 1
ATOM 2348 O O . TYR A 1 318 ? -12.197 -1.183 1.738 1.00 92.81 318 TYR A O 1
ATOM 2356 N N . VAL A 1 319 ? -11.136 -1.930 -0.091 1.00 94.75 319 VAL A N 1
ATOM 2357 C CA . VAL A 1 319 ? -11.912 -3.166 -0.225 1.00 94.75 319 VAL A CA 1
ATOM 2358 C C . VAL A 1 319 ? -10.936 -4.315 -0.359 1.00 94.75 319 VAL A C 1
ATOM 2360 O O . VAL A 1 319 ? -10.109 -4.320 -1.271 1.00 94.75 319 VAL A O 1
ATOM 2363 N N . GLU A 1 320 ? -11.051 -5.301 0.523 1.00 93.88 320 GLU A N 1
ATOM 2364 C CA . GLU A 1 320 ? -10.160 -6.450 0.490 1.00 93.88 320 GLU A CA 1
ATOM 2365 C C . GLU A 1 320 ? -10.514 -7.372 -0.678 1.00 93.88 320 GLU A C 1
ATOM 2367 O O . GLU A 1 320 ? -11.593 -7.974 -0.707 1.00 93.88 320 GLU A O 1
ATOM 2372 N N . ARG A 1 321 ? -9.598 -7.501 -1.642 1.00 93.06 321 ARG A N 1
ATOM 2373 C CA . ARG A 1 321 ? -9.749 -8.385 -2.810 1.00 93.06 321 ARG A CA 1
ATOM 2374 C C . ARG A 1 321 ? -8.521 -9.256 -3.066 1.00 93.06 321 ARG A C 1
ATOM 2376 O O . ARG A 1 321 ? -8.392 -9.805 -4.161 1.00 93.06 321 ARG A O 1
ATOM 2383 N N . GLY A 1 322 ? -7.645 -9.424 -2.079 1.00 89.25 322 GLY A N 1
ATOM 2384 C CA . GLY A 1 322 ? -6.357 -10.056 -2.325 1.00 89.25 322 GLY A CA 1
ATOM 2385 C C . GLY A 1 322 ? -5.344 -9.047 -2.861 1.00 89.25 322 GLY A C 1
ATOM 2386 O O . GLY A 1 322 ? -5.592 -7.843 -2.929 1.00 89.25 322 GLY A O 1
ATOM 2387 N N . PHE A 1 323 ? -4.204 -9.558 -3.313 1.00 86.31 323 PHE A N 1
ATOM 2388 C CA . PHE A 1 323 ? -3.209 -8.746 -3.999 1.00 86.31 323 PHE A CA 1
ATOM 2389 C C . PHE A 1 323 ? -3.701 -8.348 -5.403 1.00 86.31 323 PHE A C 1
ATOM 2391 O O . PHE A 1 323 ? -3.759 -9.183 -6.308 1.00 86.31 323 PHE A O 1
ATOM 2398 N N . THR A 1 324 ? -4.046 -7.071 -5.591 1.00 85.81 324 THR A N 1
ATOM 2399 C CA . THR A 1 324 ? -4.526 -6.512 -6.872 1.00 85.81 324 THR A CA 1
ATOM 2400 C C . THR A 1 324 ? -3.509 -5.608 -7.573 1.00 85.81 324 THR A C 1
ATOM 2402 O O . THR A 1 324 ? -3.847 -4.964 -8.568 1.00 85.81 324 THR A O 1
ATOM 2405 N N . GLY A 1 325 ? -2.276 -5.521 -7.065 1.00 81.94 325 GLY A N 1
ATOM 2406 C CA . GLY A 1 325 ? -1.239 -4.665 -7.637 1.00 81.94 325 GLY A CA 1
ATOM 2407 C C . GLY A 1 325 ? -0.931 -5.014 -9.101 1.00 81.94 325 GLY A C 1
ATOM 2408 O O . GLY A 1 325 ? -1.018 -6.170 -9.520 1.00 81.94 325 GLY A O 1
ATOM 2409 N N . SER A 1 326 ? -0.521 -4.018 -9.894 1.00 85.25 326 SER A N 1
ATOM 2410 C CA . SER A 1 326 ? -0.088 -4.234 -11.281 1.00 85.25 326 SER A CA 1
ATOM 2411 C C . SER A 1 326 ? 1.098 -3.351 -11.672 1.00 85.25 326 SER A C 1
ATOM 2413 O O . SER A 1 326 ? 0.931 -2.174 -11.989 1.00 85.25 326 SER A O 1
ATOM 2415 N N . PHE A 1 327 ? 2.263 -3.970 -11.863 1.00 85.94 327 PHE A N 1
ATOM 2416 C CA . PHE A 1 327 ? 3.452 -3.299 -12.404 1.00 85.94 327 PHE A CA 1
ATOM 2417 C C . PHE A 1 327 ? 3.537 -3.286 -13.949 1.00 85.94 327 PHE A C 1
ATOM 2419 O O . PHE A 1 327 ? 4.423 -2.670 -14.550 1.00 85.94 327 PHE A O 1
ATOM 2426 N N . GLY A 1 328 ? 2.597 -3.944 -14.639 1.00 87.75 328 GLY A N 1
ATOM 2427 C CA . GLY A 1 328 ? 2.645 -4.114 -16.098 1.00 87.75 328 GLY A CA 1
ATOM 2428 C C . GLY A 1 328 ? 2.591 -2.797 -16.884 1.00 87.75 328 GLY A C 1
ATOM 2429 O O . GLY A 1 328 ? 3.334 -2.623 -17.851 1.00 87.75 328 GLY A O 1
ATOM 2430 N N . LYS A 1 329 ? 1.758 -1.839 -16.452 1.00 89.06 329 LYS A N 1
ATOM 2431 C CA . LYS A 1 329 ? 1.627 -0.524 -17.112 1.00 89.06 329 LYS A CA 1
ATOM 2432 C C . LYS A 1 329 ? 2.917 0.293 -17.012 1.00 89.06 329 LYS A C 1
ATOM 2434 O O . LYS A 1 329 ? 3.363 0.841 -18.018 1.00 89.06 329 LYS A O 1
ATOM 2439 N N . ILE A 1 330 ? 3.534 0.323 -15.829 1.00 87.62 330 ILE A N 1
ATOM 2440 C CA . ILE A 1 330 ? 4.809 1.014 -15.587 1.00 87.62 330 ILE A CA 1
ATOM 2441 C C . ILE A 1 330 ? 5.913 0.375 -16.434 1.00 87.62 330 ILE A C 1
ATOM 2443 O O . ILE A 1 330 ? 6.636 1.077 -17.137 1.00 87.62 330 ILE A O 1
ATOM 2447 N N . THR A 1 331 ? 5.978 -0.958 -16.468 1.00 89.38 331 THR A N 1
ATOM 2448 C CA . THR A 1 331 ? 6.932 -1.691 -17.317 1.00 89.38 331 THR A CA 1
ATOM 2449 C C . THR A 1 331 ? 6.766 -1.338 -18.799 1.00 89.38 331 THR A C 1
ATOM 2451 O O . THR A 1 331 ? 7.751 -1.103 -19.497 1.00 89.38 331 THR A O 1
ATOM 2454 N N . LEU A 1 332 ? 5.526 -1.254 -19.295 1.00 93.25 332 LEU A N 1
ATOM 2455 C CA . LEU A 1 332 ? 5.246 -0.894 -20.686 1.00 93.25 332 LEU A CA 1
ATOM 2456 C C . LEU A 1 332 ? 5.617 0.565 -20.993 1.00 93.25 332 LEU A C 1
ATOM 2458 O O . LEU A 1 332 ? 6.155 0.851 -22.063 1.00 93.25 332 LEU A O 1
ATOM 2462 N N . MET A 1 333 ? 5.391 1.479 -20.047 1.00 94.56 333 MET A N 1
ATOM 2463 C CA . MET A 1 333 ? 5.815 2.877 -20.154 1.00 94.56 333 MET A CA 1
ATOM 2464 C C . MET A 1 333 ? 7.344 3.002 -20.195 1.00 94.56 333 MET A C 1
ATOM 2466 O O . MET A 1 333 ? 7.877 3.694 -21.063 1.00 94.56 333 MET A O 1
ATOM 2470 N N . LEU A 1 334 ? 8.053 2.283 -19.321 1.00 92.19 334 LEU A N 1
ATOM 2471 C CA . LEU A 1 334 ? 9.516 2.204 -19.310 1.00 92.19 334 LEU A CA 1
ATOM 2472 C C . LEU A 1 334 ? 10.060 1.622 -20.624 1.00 92.19 334 LEU A C 1
ATOM 2474 O O . LEU A 1 334 ? 10.982 2.185 -21.216 1.00 92.19 334 LEU A O 1
ATOM 2478 N N . ALA A 1 335 ? 9.453 0.546 -21.131 1.00 91.94 335 ALA A N 1
ATOM 2479 C CA . ALA A 1 335 ? 9.807 -0.042 -22.421 1.00 91.94 335 ALA A CA 1
ATOM 2480 C C . ALA A 1 335 ? 9.568 0.937 -23.585 1.00 91.94 335 ALA A C 1
ATOM 2482 O O . ALA A 1 335 ? 10.414 1.064 -24.473 1.00 91.94 335 ALA A O 1
ATOM 2483 N N . GLY A 1 336 ? 8.454 1.675 -23.560 1.00 96.31 336 GLY A N 1
ATOM 2484 C CA . GLY A 1 336 ? 8.153 2.734 -24.521 1.00 96.31 336 GLY A CA 1
ATOM 2485 C C . GLY A 1 336 ? 9.187 3.861 -24.488 1.00 96.31 336 GLY A C 1
ATOM 2486 O O . GLY A 1 336 ? 9.709 4.247 -25.535 1.00 96.31 336 GLY A O 1
ATOM 2487 N N . ALA A 1 337 ? 9.554 4.340 -23.297 1.00 93.44 337 ALA A N 1
ATOM 2488 C CA . ALA A 1 337 ? 10.597 5.349 -23.122 1.00 93.44 337 ALA A CA 1
ATOM 2489 C C . ALA A 1 337 ? 11.958 4.857 -23.645 1.00 93.44 337 ALA A C 1
ATOM 2491 O O . ALA A 1 337 ? 12.628 5.573 -24.392 1.00 93.44 337 ALA A O 1
ATOM 2492 N N . ALA A 1 338 ? 12.340 3.612 -23.338 1.00 92.12 338 ALA A N 1
ATOM 2493 C CA . ALA A 1 338 ? 13.567 3.002 -23.849 1.00 92.12 338 ALA A CA 1
ATOM 2494 C C . ALA A 1 338 ? 13.565 2.919 -25.381 1.00 92.12 338 ALA A C 1
ATOM 2496 O O . ALA A 1 338 ? 14.565 3.255 -26.016 1.00 92.12 338 ALA A O 1
ATOM 2497 N N . ALA A 1 339 ? 12.438 2.525 -25.983 1.00 93.62 339 ALA A N 1
ATOM 2498 C CA . ALA A 1 339 ? 12.286 2.465 -27.431 1.00 93.62 339 ALA A CA 1
ATOM 2499 C C . ALA A 1 339 ? 12.419 3.853 -28.073 1.00 93.62 339 ALA A C 1
ATOM 2501 O O . ALA A 1 339 ? 13.157 4.002 -29.046 1.00 93.62 339 ALA A O 1
ATOM 2502 N N . VAL A 1 340 ? 11.772 4.881 -27.514 1.00 95.12 340 VAL A N 1
ATOM 2503 C CA . VAL A 1 340 ? 11.876 6.265 -28.007 1.00 95.12 340 VAL A CA 1
ATOM 2504 C C . VAL A 1 340 ? 13.315 6.772 -27.925 1.00 95.12 340 VAL A C 1
ATOM 2506 O O . VAL A 1 340 ? 13.817 7.325 -28.902 1.00 95.12 340 VAL A O 1
ATOM 2509 N N . LEU A 1 341 ? 14.008 6.546 -26.807 1.00 90.81 341 LEU A N 1
ATOM 2510 C CA . LEU A 1 341 ? 15.396 6.983 -26.628 1.00 90.81 341 LEU A CA 1
ATOM 2511 C C . LEU A 1 341 ? 16.361 6.231 -27.556 1.00 90.81 341 LEU A C 1
ATOM 2513 O O . LEU A 1 341 ? 17.231 6.851 -28.172 1.00 90.81 341 LEU A O 1
ATOM 2517 N N . ALA A 1 342 ? 16.181 4.918 -27.723 1.00 89.88 342 ALA A N 1
ATOM 2518 C CA . ALA A 1 342 ? 16.994 4.107 -28.625 1.00 89.88 342 ALA A CA 1
ATOM 2519 C C . ALA A 1 342 ? 16.778 4.489 -30.098 1.00 89.88 342 ALA A C 1
ATOM 2521 O O . ALA A 1 342 ? 17.747 4.700 -30.833 1.00 89.88 342 ALA A O 1
ATOM 2522 N N . LEU A 1 343 ? 15.520 4.624 -30.528 1.00 90.94 343 LEU A N 1
ATOM 2523 C CA . LEU A 1 343 ? 15.171 5.020 -31.893 1.00 90.94 343 LEU A CA 1
ATOM 2524 C C . LEU A 1 343 ? 15.594 6.461 -32.175 1.00 90.94 343 LEU A C 1
ATOM 2526 O O . LEU A 1 343 ? 16.221 6.715 -33.199 1.00 90.94 343 LEU A O 1
ATOM 2530 N N . GLY A 1 344 ? 15.316 7.391 -31.260 1.00 89.62 344 GLY A N 1
ATOM 2531 C CA . GLY A 1 344 ? 15.713 8.792 -31.371 1.00 89.62 344 GLY A CA 1
ATOM 2532 C C . GLY A 1 344 ? 17.229 8.944 -31.480 1.00 89.62 344 GLY A C 1
ATOM 2533 O O . GLY A 1 344 ? 17.719 9.554 -32.431 1.00 89.62 344 GLY A O 1
ATOM 2534 N N . GLY A 1 345 ? 17.986 8.308 -30.581 1.00 86.38 345 GLY A N 1
ATOM 2535 C CA . GLY A 1 345 ? 19.449 8.312 -30.621 1.00 86.38 345 GLY A CA 1
ATOM 2536 C C . GLY A 1 345 ? 20.009 7.712 -31.914 1.00 86.38 345 GLY A C 1
ATOM 2537 O O . GLY A 1 345 ? 20.892 8.300 -32.544 1.00 86.38 345 GLY A O 1
ATOM 2538 N N . ALA A 1 346 ? 19.463 6.579 -32.367 1.00 87.56 346 ALA A N 1
ATOM 2539 C CA . ALA A 1 346 ? 19.886 5.938 -33.609 1.00 87.56 346 ALA A CA 1
ATOM 2540 C C . ALA A 1 346 ? 19.547 6.780 -34.850 1.00 87.56 346 ALA A C 1
ATOM 2542 O O . ALA A 1 346 ? 20.372 6.873 -35.763 1.00 87.56 346 ALA A O 1
ATOM 2543 N N . LEU A 1 347 ? 18.374 7.420 -34.890 1.00 87.94 347 LEU A N 1
ATOM 2544 C CA . LEU A 1 347 ? 17.944 8.297 -35.982 1.00 87.94 347 LEU A CA 1
ATOM 2545 C C . LEU A 1 347 ? 18.781 9.574 -36.048 1.00 87.94 347 LEU A C 1
ATOM 2547 O O . LEU A 1 347 ? 19.217 9.935 -37.137 1.00 87.94 347 LEU A O 1
ATOM 2551 N N . ILE A 1 348 ? 19.074 10.215 -34.913 1.00 86.88 348 ILE A N 1
ATOM 2552 C CA . ILE A 1 348 ? 19.937 11.405 -34.855 1.00 86.88 348 ILE A CA 1
ATOM 2553 C C . ILE A 1 348 ? 21.349 11.053 -35.330 1.00 86.88 348 ILE A C 1
ATOM 2555 O O . ILE A 1 348 ? 21.897 11.718 -36.210 1.00 86.88 348 ILE A O 1
ATOM 2559 N N . ALA A 1 349 ? 21.921 9.962 -34.816 1.00 84.06 349 ALA A N 1
ATOM 2560 C CA . ALA A 1 349 ? 23.259 9.518 -35.197 1.00 84.06 349 ALA A CA 1
ATOM 2561 C C . ALA A 1 349 ? 23.352 9.140 -36.682 1.00 84.06 349 ALA A C 1
ATOM 2563 O O . ALA A 1 349 ? 24.330 9.463 -37.361 1.00 84.06 349 ALA A O 1
ATOM 2564 N N . THR A 1 350 ? 22.323 8.466 -37.197 1.00 83.38 350 THR A N 1
ATOM 2565 C CA . THR A 1 350 ? 22.238 8.088 -38.612 1.00 83.38 350 THR A CA 1
ATOM 2566 C C . THR A 1 350 ? 21.999 9.312 -39.492 1.00 83.38 350 THR A C 1
ATOM 2568 O O . THR A 1 350 ? 22.619 9.423 -40.545 1.00 83.38 350 THR A O 1
ATOM 2571 N N . GLY A 1 351 ? 21.166 10.258 -39.052 1.00 84.06 351 GLY A N 1
ATOM 2572 C CA . GLY A 1 351 ? 20.891 11.523 -39.728 1.00 84.06 351 GLY A CA 1
ATOM 2573 C C . GLY A 1 351 ? 22.152 12.367 -39.886 1.00 84.06 351 GLY A C 1
ATOM 2574 O O . GLY A 1 351 ? 22.497 12.724 -41.012 1.00 84.06 351 GLY A O 1
ATOM 2575 N N . LEU A 1 352 ? 22.897 12.583 -38.797 1.00 82.56 352 LEU A N 1
ATOM 2576 C CA . LEU A 1 352 ? 24.192 13.275 -38.807 1.00 82.56 352 LEU A CA 1
ATOM 2577 C C . LEU A 1 352 ? 25.200 12.572 -39.727 1.00 82.56 352 LEU A C 1
ATOM 2579 O O . LEU A 1 352 ? 25.787 13.202 -40.602 1.00 82.56 352 LEU A O 1
ATOM 2583 N N . ALA A 1 353 ? 25.331 11.246 -39.613 1.00 77.12 353 ALA A N 1
ATOM 2584 C CA . ALA A 1 353 ? 26.223 10.478 -40.482 1.00 77.12 353 ALA A CA 1
ATOM 2585 C C . ALA A 1 353 ? 25.814 10.546 -41.965 1.00 77.12 353 ALA A C 1
ATOM 2587 O O . ALA A 1 353 ? 26.669 10.562 -42.848 1.00 77.12 353 ALA A O 1
ATOM 2588 N N . SER A 1 354 ? 24.511 10.588 -42.251 1.00 76.19 354 SER A N 1
ATOM 2589 C CA . SER A 1 354 ? 23.991 10.712 -43.614 1.00 76.19 354 SER A CA 1
ATOM 2590 C C . SER A 1 354 ? 24.179 12.115 -44.189 1.00 76.19 354 SER A C 1
ATOM 2592 O O . SER A 1 354 ? 24.345 12.241 -45.399 1.00 76.19 354 SER A O 1
ATOM 2594 N N . ALA A 1 355 ? 24.176 13.151 -43.341 1.00 81.00 355 ALA A N 1
ATOM 2595 C CA . ALA A 1 355 ? 24.445 14.530 -43.729 1.00 81.00 355 ALA A CA 1
ATOM 2596 C C . ALA A 1 355 ? 25.911 14.707 -44.145 1.00 81.00 355 ALA A C 1
ATOM 2598 O O . ALA A 1 355 ? 26.164 15.244 -45.223 1.00 81.00 355 ALA A O 1
ATOM 2599 N N . ASP A 1 356 ? 26.843 14.151 -43.366 1.00 78.19 356 ASP A N 1
ATOM 2600 C CA . ASP A 1 356 ? 28.275 14.125 -43.695 1.00 78.19 356 ASP A CA 1
ATOM 2601 C C . ASP A 1 356 ? 28.557 13.377 -45.011 1.00 78.19 356 ASP A C 1
ATOM 2603 O O . ASP A 1 356 ? 29.447 13.753 -45.768 1.00 78.19 356 ASP A O 1
ATOM 2607 N N . ALA A 1 357 ? 27.798 12.313 -45.297 1.00 73.94 357 ALA A N 1
ATOM 2608 C CA . ALA A 1 357 ? 28.012 11.442 -46.455 1.00 73.94 357 ALA A CA 1
ATOM 2609 C C . ALA A 1 357 ? 27.298 11.901 -47.745 1.00 73.94 357 ALA A C 1
ATOM 2611 O O . ALA A 1 357 ? 27.372 11.212 -48.764 1.00 73.94 357 ALA A O 1
ATOM 2612 N N . ARG A 1 358 ? 26.581 13.036 -47.741 1.00 75.44 358 ARG A N 1
ATOM 2613 C CA . ARG A 1 358 ? 25.848 13.534 -48.928 1.00 75.44 358 ARG A CA 1
ATOM 2614 C C . ARG A 1 358 ? 26.719 13.693 -50.186 1.00 75.44 358 ARG A C 1
ATOM 2616 O O . ARG A 1 358 ? 26.234 13.283 -51.243 1.00 75.44 358 ARG A O 1
ATOM 2623 N N . PRO A 1 359 ? 27.959 14.223 -50.113 1.00 76.00 359 PRO A N 1
ATOM 2624 C CA . PRO A 1 359 ? 28.816 14.370 -51.292 1.00 76.00 359 PRO A CA 1
ATOM 2625 C C . PRO A 1 359 ? 29.167 13.016 -51.928 1.00 76.00 359 PRO A C 1
ATOM 2627 O O . PRO A 1 359 ? 29.037 12.842 -53.138 1.00 76.00 359 PRO A O 1
ATOM 2630 N N . ASP A 1 360 ? 29.497 12.021 -51.102 1.00 69.88 360 ASP A N 1
ATOM 2631 C CA . ASP A 1 360 ? 29.861 10.666 -51.545 1.00 69.88 360 ASP A CA 1
ATOM 2632 C C . ASP A 1 360 ? 28.657 9.884 -52.092 1.00 69.88 360 ASP A C 1
ATOM 2634 O O . ASP A 1 360 ? 28.768 9.032 -52.973 1.00 69.88 360 ASP A O 1
ATOM 2638 N N . LEU A 1 361 ? 27.457 10.170 -51.587 1.00 67.88 361 LEU A N 1
ATOM 2639 C CA . LEU A 1 361 ? 26.233 9.552 -52.090 1.00 67.88 361 LEU A CA 1
ATOM 2640 C C . LEU A 1 361 ? 25.797 10.123 -53.447 1.00 67.88 361 LEU A C 1
ATOM 2642 O O . LEU A 1 361 ? 25.123 9.416 -54.201 1.00 67.88 361 LEU A O 1
ATOM 2646 N N . ALA A 1 362 ? 26.165 11.368 -53.764 1.00 75.38 362 ALA A N 1
ATOM 2647 C CA . ALA A 1 362 ? 25.897 11.982 -55.062 1.00 75.38 362 ALA A CA 1
ATOM 2648 C C . ALA A 1 362 ? 26.750 11.344 -56.173 1.00 75.38 362 ALA A C 1
ATOM 2650 O O . ALA A 1 362 ? 26.227 11.036 -57.244 1.00 75.38 362 ALA A O 1
ATOM 2651 N N . THR A 1 363 ? 28.020 11.038 -55.892 1.00 77.75 363 THR A N 1
ATOM 2652 C CA . THR A 1 363 ? 28.905 10.333 -56.837 1.00 77.75 363 THR A CA 1
ATOM 2653 C C . THR A 1 363 ? 28.470 8.881 -57.052 1.00 77.75 363 THR A C 1
ATOM 2655 O O . THR A 1 363 ? 28.424 8.417 -58.187 1.00 77.75 363 THR A O 1
ATOM 2658 N N . LEU A 1 364 ? 28.026 8.176 -56.004 1.00 68.00 364 LEU A N 1
ATOM 2659 C CA . LEU A 1 364 ? 27.433 6.834 -56.138 1.00 68.00 364 LEU A CA 1
ATOM 2660 C C . LEU A 1 364 ? 26.115 6.835 -56.931 1.00 68.00 364 LEU A C 1
ATOM 2662 O O . LEU A 1 364 ? 25.814 5.872 -57.639 1.00 68.00 364 LEU A O 1
ATOM 2666 N N . GLY A 1 365 ? 25.329 7.910 -56.820 1.00 70.00 365 GLY A N 1
ATOM 2667 C CA . GLY A 1 365 ? 24.141 8.130 -57.645 1.00 70.00 365 GLY A CA 1
ATOM 2668 C C . GLY A 1 365 ? 24.484 8.272 -59.129 1.00 70.00 365 GLY A C 1
ATOM 2669 O O . GLY A 1 365 ? 23.805 7.676 -59.961 1.00 70.00 365 GLY A O 1
ATOM 2670 N N . ALA A 1 366 ? 25.581 8.967 -59.447 1.00 77.44 366 ALA A N 1
ATOM 2671 C CA . ALA A 1 366 ? 26.068 9.137 -60.816 1.00 77.44 366 ALA A CA 1
ATOM 2672 C C . ALA A 1 366 ? 26.548 7.823 -61.471 1.00 77.44 366 ALA A C 1
ATOM 2674 O O . ALA A 1 366 ? 26.515 7.705 -62.690 1.00 77.44 366 ALA A O 1
ATOM 2675 N N . VAL A 1 367 ? 26.931 6.813 -60.676 1.00 76.88 367 VAL A N 1
ATOM 2676 C CA . VAL A 1 367 ? 27.377 5.481 -61.150 1.00 76.88 367 VAL A CA 1
ATOM 2677 C C . VAL A 1 367 ? 26.233 4.436 -61.141 1.00 76.88 367 VAL A C 1
ATOM 2679 O O . VAL A 1 367 ? 26.439 3.268 -61.459 1.00 76.88 367 VAL A O 1
ATOM 2682 N N . GLY A 1 368 ? 24.993 4.830 -60.810 1.00 79.25 368 GLY A N 1
ATOM 2683 C CA . GLY A 1 368 ? 23.803 3.968 -60.929 1.00 79.25 368 GLY A CA 1
ATOM 2684 C C . GLY A 1 368 ? 23.461 3.120 -59.695 1.00 79.25 368 GLY A C 1
ATOM 2685 O O . GLY A 1 368 ? 22.761 2.107 -59.803 1.00 79.25 368 GLY A O 1
ATOM 2686 N N . ALA A 1 369 ? 23.923 3.500 -58.499 1.00 73.44 369 ALA A N 1
ATOM 2687 C CA . ALA A 1 369 ? 23.613 2.761 -57.274 1.00 73.44 369 ALA A CA 1
ATOM 2688 C C . ALA A 1 369 ? 22.097 2.733 -56.965 1.00 73.44 369 ALA A C 1
ATOM 2690 O O . ALA A 1 369 ? 21.449 3.768 -56.793 1.00 73.44 369 ALA A O 1
ATOM 2691 N N . ARG A 1 370 ? 21.526 1.526 -56.818 1.00 78.12 370 ARG A N 1
ATOM 2692 C CA . ARG A 1 370 ? 20.091 1.322 -56.540 1.00 78.12 370 ARG A CA 1
ATOM 2693 C C . ARG A 1 370 ? 19.671 1.936 -55.185 1.00 78.12 370 ARG A C 1
ATOM 2695 O O . ARG A 1 370 ? 20.328 1.689 -54.169 1.00 78.12 370 ARG A O 1
ATOM 2702 N N . PRO A 1 371 ? 18.521 2.637 -55.103 1.00 73.62 371 PRO A N 1
ATOM 2703 C CA . PRO A 1 371 ? 18.070 3.322 -53.883 1.00 73.62 371 PRO A CA 1
ATOM 2704 C C . PRO A 1 371 ? 17.770 2.374 -52.710 1.00 73.62 371 PRO A C 1
ATOM 2706 O O . PRO A 1 371 ? 17.921 2.757 -51.549 1.00 73.62 371 PRO A O 1
ATOM 2709 N N . ARG A 1 372 ? 17.402 1.115 -52.991 1.00 76.31 372 ARG A N 1
ATOM 2710 C CA . ARG A 1 372 ? 17.167 0.088 -51.960 1.00 76.31 372 ARG A CA 1
ATOM 2711 C C . ARG A 1 372 ? 18.435 -0.256 -51.174 1.00 76.31 372 ARG A C 1
ATOM 2713 O O . ARG A 1 372 ? 18.369 -0.359 -49.955 1.00 76.31 372 ARG A O 1
ATOM 2720 N N . THR A 1 373 ? 19.588 -0.354 -51.835 1.00 73.31 373 THR A N 1
ATOM 2721 C CA . THR A 1 373 ? 20.866 -0.676 -51.177 1.00 73.31 373 THR A CA 1
ATOM 2722 C C . THR A 1 373 ? 21.295 0.435 -50.219 1.00 73.31 373 THR A C 1
ATOM 2724 O O . THR A 1 373 ? 21.767 0.156 -49.121 1.00 73.31 373 THR A O 1
ATOM 2727 N N . ARG A 1 374 ? 21.046 1.700 -50.587 1.00 71.31 374 ARG A N 1
ATOM 2728 C CA . ARG A 1 374 ? 21.314 2.866 -49.730 1.00 71.31 374 ARG A CA 1
ATOM 2729 C C . ARG A 1 374 ? 20.452 2.853 -48.465 1.00 71.31 374 ARG A C 1
ATOM 2731 O O . ARG A 1 374 ? 20.993 3.004 -47.375 1.00 71.31 374 ARG A O 1
ATOM 2738 N N . ARG A 1 375 ? 19.140 2.604 -48.601 1.00 78.44 375 ARG A N 1
ATOM 2739 C CA . ARG A 1 375 ? 18.213 2.506 -47.455 1.00 78.44 375 ARG A CA 1
ATOM 2740 C C . ARG A 1 375 ? 18.567 1.347 -46.523 1.00 78.44 375 ARG A C 1
ATOM 2742 O O . ARG A 1 375 ? 18.536 1.513 -45.307 1.00 78.44 375 ARG A O 1
ATOM 2749 N N . LEU A 1 376 ? 18.946 0.198 -47.083 1.00 77.81 376 LEU A N 1
ATOM 2750 C CA . LEU A 1 376 ? 19.306 -0.983 -46.299 1.00 77.81 376 LEU A CA 1
ATOM 2751 C C . LEU A 1 376 ? 20.592 -0.763 -45.484 1.00 77.81 376 LEU A C 1
ATOM 2753 O O . LEU A 1 376 ? 20.663 -1.167 -44.329 1.00 77.81 376 LEU A O 1
ATOM 2757 N N . LEU A 1 377 ? 21.585 -0.071 -46.053 1.00 75.25 377 LEU A N 1
ATOM 2758 C CA . LEU A 1 377 ? 22.820 0.287 -45.347 1.00 75.25 377 LEU A CA 1
ATOM 2759 C C . LEU A 1 377 ? 22.565 1.292 -44.213 1.00 75.25 377 LEU A C 1
ATOM 2761 O O . LEU A 1 377 ? 23.083 1.109 -43.112 1.00 75.25 377 LEU A O 1
ATOM 2765 N N . THR A 1 378 ? 21.730 2.314 -44.441 1.00 77.75 378 THR A N 1
ATOM 2766 C CA . THR A 1 378 ? 21.363 3.282 -43.390 1.00 77.75 378 THR A CA 1
ATOM 2767 C C . THR A 1 378 ? 20.554 2.632 -42.269 1.00 77.75 378 THR A C 1
ATOM 2769 O O . THR A 1 378 ? 20.839 2.867 -41.098 1.00 77.75 378 THR A O 1
ATOM 2772 N N . MET A 1 379 ? 19.598 1.760 -42.614 1.00 82.38 379 MET A N 1
ATOM 2773 C CA . MET A 1 379 ? 18.821 0.993 -41.634 1.00 82.38 379 MET A CA 1
ATOM 2774 C C . MET A 1 379 ? 19.713 0.032 -40.843 1.00 82.38 379 MET A C 1
ATOM 2776 O O . MET A 1 379 ? 19.587 -0.049 -39.626 1.00 82.38 379 MET A O 1
ATOM 2780 N N . GLY A 1 380 ? 20.664 -0.638 -41.502 1.00 82.31 380 GLY A N 1
ATOM 2781 C CA . GLY A 1 380 ? 21.621 -1.529 -40.841 1.00 82.31 380 GLY A CA 1
ATOM 2782 C C . GLY A 1 380 ? 22.523 -0.806 -39.838 1.00 82.31 380 GLY A C 1
ATOM 2783 O O . GLY A 1 380 ? 22.827 -1.353 -38.780 1.00 82.31 380 GLY A O 1
ATOM 2784 N N . ARG A 1 381 ? 22.919 0.440 -40.125 1.00 80.19 381 ARG A N 1
ATOM 2785 C CA . ARG A 1 381 ? 23.725 1.255 -39.205 1.00 80.19 381 ARG A CA 1
ATOM 2786 C C . ARG A 1 381 ? 22.917 1.727 -37.996 1.00 80.19 381 ARG A C 1
ATOM 2788 O O . ARG A 1 381 ? 23.413 1.628 -36.877 1.00 80.19 381 ARG A O 1
ATOM 2795 N N . ALA A 1 382 ? 21.684 2.183 -38.215 1.00 85.25 382 ALA A N 1
ATOM 2796 C CA . ALA A 1 382 ? 20.768 2.537 -37.133 1.00 85.25 382 ALA A CA 1
ATOM 2797 C C . ALA A 1 382 ? 20.487 1.326 -36.227 1.00 85.25 382 ALA A C 1
ATOM 2799 O O . ALA A 1 382 ? 20.615 1.428 -35.010 1.00 85.25 382 ALA A O 1
ATOM 2800 N N . ALA A 1 383 ? 20.202 0.165 -36.827 1.00 86.00 383 ALA A N 1
ATOM 2801 C CA . ALA A 1 383 ? 19.965 -1.083 -36.108 1.00 86.00 383 ALA A CA 1
ATOM 2802 C C . ALA A 1 383 ? 21.188 -1.520 -35.292 1.00 86.00 383 ALA A C 1
ATOM 2804 O O . ALA A 1 383 ? 21.038 -1.914 -34.143 1.00 86.00 383 ALA A O 1
ATOM 2805 N N . PHE A 1 384 ? 22.399 -1.406 -35.846 1.00 84.50 384 PHE A N 1
ATOM 2806 C CA . PHE A 1 384 ? 23.626 -1.718 -35.113 1.00 84.50 384 PHE A CA 1
ATOM 2807 C C . PHE A 1 384 ? 23.829 -0.806 -33.896 1.00 84.50 384 PHE A C 1
ATOM 2809 O O . PHE A 1 384 ? 24.123 -1.300 -32.810 1.00 84.50 384 PHE A O 1
ATOM 2816 N N . ILE A 1 385 ? 23.652 0.510 -34.065 1.00 86.00 385 ILE A N 1
ATOM 2817 C CA . ILE A 1 385 ? 23.797 1.488 -32.975 1.00 86.00 385 ILE A CA 1
ATOM 2818 C C . ILE A 1 385 ? 22.770 1.214 -31.871 1.00 86.00 385 ILE A C 1
ATOM 2820 O O . ILE A 1 385 ? 23.145 1.138 -30.702 1.00 86.00 385 ILE A O 1
ATOM 2824 N N . ALA A 1 386 ? 21.501 1.026 -32.245 1.00 88.44 386 ALA A N 1
ATOM 2825 C CA . ALA A 1 386 ? 20.426 0.739 -31.302 1.00 88.44 386 ALA A CA 1
ATOM 2826 C C . ALA A 1 386 ? 20.654 -0.593 -30.576 1.00 88.44 386 ALA A C 1
ATOM 2828 O O . ALA A 1 386 ? 20.662 -0.620 -29.352 1.00 88.44 386 ALA A O 1
ATOM 2829 N N . ALA A 1 387 ? 20.912 -1.683 -31.307 1.00 88.75 387 ALA A N 1
ATOM 2830 C CA . ALA A 1 387 ? 21.095 -3.007 -30.717 1.00 88.75 387 ALA A CA 1
ATOM 2831 C C . ALA A 1 387 ? 22.291 -3.054 -29.760 1.00 88.75 387 ALA A C 1
ATOM 2833 O O . ALA A 1 387 ? 22.176 -3.586 -28.658 1.00 88.75 387 ALA A O 1
ATOM 2834 N N . LEU A 1 388 ? 23.427 -2.469 -30.151 1.00 88.56 388 LEU A N 1
ATOM 2835 C CA . LEU A 1 388 ? 24.618 -2.455 -29.306 1.00 88.56 388 LEU A CA 1
ATOM 2836 C C . LEU A 1 388 ? 24.424 -1.567 -28.071 1.00 88.56 388 LEU A C 1
ATOM 2838 O O . LEU A 1 388 ? 24.802 -1.969 -26.974 1.00 88.56 388 LEU A O 1
ATOM 2842 N N . GLY A 1 389 ? 23.799 -0.396 -28.234 1.00 90.19 389 GLY A N 1
ATOM 2843 C CA . GLY A 1 389 ? 23.447 0.483 -27.119 1.00 90.19 389 GLY A CA 1
ATOM 2844 C C . GLY A 1 389 ? 22.493 -0.192 -26.133 1.00 90.19 389 GLY A C 1
ATOM 2845 O O . GLY A 1 389 ? 22.765 -0.200 -24.938 1.00 90.19 389 GLY A O 1
ATOM 2846 N N . CYS A 1 390 ? 21.424 -0.825 -26.621 1.00 93.06 390 CYS A N 1
ATOM 2847 C CA . CYS A 1 390 ? 20.468 -1.539 -25.776 1.00 93.06 390 CYS A CA 1
ATOM 2848 C C . CYS A 1 390 ? 21.109 -2.720 -25.044 1.00 93.06 390 CYS A C 1
ATOM 2850 O O . CYS A 1 390 ? 20.904 -2.865 -23.846 1.00 93.06 390 CYS A O 1
ATOM 2852 N N . TRP A 1 391 ? 21.909 -3.542 -25.730 1.00 92.81 391 TRP A N 1
ATOM 2853 C CA . TRP A 1 391 ? 22.528 -4.717 -25.112 1.00 92.81 391 TRP A CA 1
ATOM 2854 C C . TRP A 1 391 ? 23.522 -4.332 -24.010 1.00 92.81 391 TRP A C 1
ATOM 2856 O O . TRP A 1 391 ? 23.490 -4.895 -22.918 1.00 92.81 391 TRP A O 1
ATOM 2866 N N . LEU A 1 392 ? 24.357 -3.318 -24.263 1.00 90.25 392 LEU A N 1
ATOM 2867 C CA . LEU A 1 392 ? 25.260 -2.780 -23.245 1.00 90.25 392 LEU A CA 1
ATOM 2868 C C . LEU A 1 392 ? 24.509 -2.063 -22.121 1.00 90.25 392 LEU A C 1
ATOM 2870 O O . LEU A 1 392 ? 24.928 -2.142 -20.972 1.00 90.25 392 LEU A O 1
ATOM 2874 N N . GLY A 1 393 ? 23.405 -1.384 -22.439 1.00 91.31 393 GLY A N 1
ATOM 2875 C CA . GLY A 1 393 ? 22.551 -0.741 -21.448 1.00 91.31 393 GLY A CA 1
ATOM 2876 C C . GLY A 1 393 ? 21.934 -1.758 -20.496 1.00 91.31 393 GLY A C 1
ATOM 2877 O O . GLY A 1 393 ? 22.067 -1.609 -19.290 1.00 91.31 393 GLY A O 1
ATOM 2878 N N . ILE A 1 394 ? 21.356 -2.841 -21.022 1.00 93.19 394 ILE A N 1
ATOM 2879 C CA . ILE A 1 394 ? 20.809 -3.935 -20.208 1.00 93.19 394 ILE A CA 1
ATOM 2880 C C . ILE A 1 394 ? 21.902 -4.524 -19.309 1.00 93.19 394 ILE A C 1
ATOM 2882 O O . ILE A 1 394 ? 21.704 -4.644 -18.104 1.00 93.19 394 ILE A O 1
ATOM 2886 N N . ALA A 1 395 ? 23.079 -4.826 -19.869 1.00 90.50 395 ALA A N 1
ATOM 2887 C CA . ALA A 1 395 ? 24.202 -5.354 -19.095 1.00 90.50 395 ALA A CA 1
ATOM 2888 C C . ALA A 1 395 ? 24.672 -4.380 -17.995 1.00 90.50 395 ALA A C 1
ATOM 2890 O O . ALA A 1 395 ? 24.944 -4.801 -16.873 1.00 90.50 395 ALA A O 1
ATOM 2891 N N . GLY A 1 396 ? 24.742 -3.081 -18.301 1.00 87.94 396 GLY A N 1
ATOM 2892 C CA . GLY A 1 396 ? 25.151 -2.040 -17.358 1.00 87.94 396 GLY A CA 1
ATOM 2893 C C . GLY A 1 396 ? 24.110 -1.714 -16.289 1.00 87.94 396 GLY A C 1
ATOM 2894 O O . GLY A 1 396 ? 24.483 -1.315 -15.192 1.00 87.94 396 GLY A O 1
ATOM 2895 N N . GLY A 1 397 ? 22.823 -1.897 -16.589 1.00 88.31 397 GLY A N 1
ATOM 2896 C CA . GLY A 1 397 ? 21.714 -1.672 -15.661 1.00 88.31 397 GLY A CA 1
ATOM 2897 C C . GLY A 1 397 ? 21.428 -2.851 -14.731 1.00 88.31 397 GLY A C 1
ATOM 2898 O O . GLY A 1 397 ? 20.800 -2.665 -13.694 1.00 88.31 397 GLY A O 1
ATOM 2899 N N . LEU A 1 398 ? 21.909 -4.052 -15.064 1.00 89.69 398 LEU A N 1
ATOM 2900 C CA . LEU A 1 398 ? 21.635 -5.273 -14.303 1.00 89.69 398 LEU A CA 1
ATOM 2901 C C . LEU A 1 398 ? 22.240 -5.226 -12.893 1.00 89.69 398 LEU A C 1
ATOM 2903 O O . LEU A 1 398 ? 21.555 -5.514 -11.920 1.00 89.69 398 LEU A O 1
ATOM 2907 N N . VAL A 1 399 ? 23.502 -4.805 -12.774 1.00 85.25 399 VAL A N 1
ATOM 2908 C CA . VAL A 1 399 ? 24.190 -4.689 -11.477 1.00 85.25 399 VAL A CA 1
ATOM 2909 C C . VAL A 1 399 ? 23.525 -3.666 -10.548 1.00 85.25 399 VAL A C 1
ATOM 2911 O O . VAL A 1 399 ? 23.175 -4.052 -9.436 1.00 85.25 399 VAL A O 1
ATOM 2914 N N . PRO A 1 400 ? 23.318 -2.392 -10.945 1.00 81.38 400 PRO A N 1
ATOM 2915 C CA . PRO A 1 400 ? 22.640 -1.437 -10.076 1.00 81.38 400 PRO A CA 1
ATOM 2916 C C . PRO A 1 400 ? 21.178 -1.822 -9.828 1.00 81.38 400 PRO A C 1
ATOM 2918 O O . PRO A 1 400 ? 20.698 -1.615 -8.721 1.00 81.38 400 PRO A O 1
ATOM 2921 N N . GLY A 1 401 ? 20.500 -2.446 -10.800 1.00 83.94 401 GLY A N 1
ATOM 2922 C CA . GLY A 1 401 ? 19.162 -3.004 -10.607 1.00 83.94 401 GLY A CA 1
ATOM 2923 C C . GLY A 1 401 ? 19.111 -4.018 -9.463 1.00 83.94 401 GLY A C 1
ATOM 2924 O O . GLY A 1 401 ? 18.286 -3.867 -8.577 1.00 83.94 401 GLY A O 1
ATOM 2925 N N . ILE A 1 402 ? 20.030 -4.991 -9.430 1.00 82.06 402 ILE A N 1
ATOM 2926 C CA . ILE A 1 402 ? 20.135 -5.981 -8.337 1.00 82.06 402 ILE A CA 1
ATOM 2927 C C . ILE A 1 402 ? 20.622 -5.338 -7.029 1.00 82.06 402 ILE A C 1
ATOM 2929 O O . ILE A 1 402 ? 20.207 -5.719 -5.941 1.00 82.06 402 ILE A O 1
ATOM 2933 N N . ALA A 1 403 ? 21.514 -4.352 -7.092 1.00 76.94 403 ALA A N 1
ATOM 2934 C CA . ALA A 1 403 ? 22.006 -3.695 -5.883 1.00 76.94 403 ALA A CA 1
ATOM 2935 C C . ALA A 1 403 ? 20.892 -2.943 -5.137 1.00 76.94 403 ALA A C 1
ATOM 2937 O O . ALA A 1 403 ? 20.865 -2.950 -3.908 1.00 76.94 403 ALA A O 1
ATOM 2938 N N . VAL A 1 404 ? 19.947 -2.342 -5.868 1.00 70.88 404 VAL A N 1
ATOM 2939 C CA . VAL A 1 404 ? 18.780 -1.658 -5.288 1.00 70.88 404 VAL A CA 1
ATOM 2940 C C . VAL A 1 404 ? 17.829 -2.634 -4.585 1.00 70.88 404 VAL A C 1
ATOM 2942 O O . VAL A 1 404 ? 17.150 -2.231 -3.649 1.00 70.88 404 VAL A O 1
ATOM 2945 N N . THR A 1 405 ? 17.834 -3.924 -4.937 1.00 69.56 405 THR A N 1
ATOM 2946 C CA . THR A 1 405 ? 16.967 -4.921 -4.284 1.00 69.56 405 THR A CA 1
ATOM 2947 C C . THR A 1 405 ? 17.524 -5.431 -2.954 1.00 69.56 405 THR A C 1
ATOM 2949 O O . THR A 1 405 ? 16.786 -5.954 -2.127 1.00 69.56 405 THR A O 1
ATOM 2952 N N . HIS A 1 406 ? 18.833 -5.304 -2.718 1.00 63.72 406 HIS A N 1
ATOM 2953 C CA . HIS A 1 406 ? 19.479 -5.792 -1.497 1.00 63.72 406 HIS A CA 1
ATOM 2954 C C . HIS A 1 406 ? 19.015 -5.130 -0.186 1.00 63.72 406 HIS A C 1
ATOM 2956 O O . HIS A 1 406 ? 18.768 -5.883 0.763 1.00 63.72 406 HIS A O 1
ATOM 2962 N N . PRO A 1 407 ? 18.853 -3.791 -0.086 1.00 55.91 407 PRO A N 1
ATOM 2963 C CA . PRO A 1 407 ? 18.377 -3.160 1.148 1.00 55.91 407 PRO A CA 1
ATOM 2964 C C . PRO A 1 407 ? 16.962 -3.590 1.570 1.00 55.91 407 PRO A C 1
ATOM 2966 O O . PRO A 1 407 ? 16.594 -3.352 2.713 1.00 55.91 407 PRO A O 1
ATOM 2969 N N . LEU A 1 408 ? 16.201 -4.267 0.702 1.00 46.19 408 LEU A N 1
ATOM 2970 C CA . LEU A 1 408 ? 14.879 -4.828 1.014 1.00 46.19 408 LEU A CA 1
ATOM 2971 C C . LEU A 1 408 ? 14.956 -6.217 1.673 1.00 46.19 408 LEU A C 1
ATOM 2973 O O . LEU A 1 408 ? 14.003 -6.664 2.295 1.00 46.19 408 LEU A O 1
ATOM 2977 N N . THR A 1 409 ? 16.092 -6.913 1.547 1.00 43.44 409 THR A N 1
ATOM 2978 C CA . THR A 1 409 ? 16.285 -8.282 2.077 1.00 43.44 409 THR A CA 1
ATOM 2979 C C . THR A 1 409 ? 17.064 -8.323 3.384 1.00 43.44 409 THR A C 1
ATOM 2981 O O . THR A 1 409 ? 16.942 -9.270 4.160 1.00 43.44 409 THR A O 1
ATOM 2984 N N . THR A 1 410 ? 17.870 -7.298 3.656 1.00 39.44 410 THR A N 1
ATOM 2985 C CA . THR A 1 410 ? 18.460 -7.110 4.976 1.00 39.44 410 THR A CA 1
ATOM 2986 C C . THR A 1 410 ? 17.433 -6.386 5.820 1.00 39.44 410 THR A C 1
ATOM 2988 O O . THR A 1 410 ? 17.331 -5.162 5.735 1.00 39.44 410 THR A O 1
ATOM 2991 N N . ALA A 1 411 ? 16.663 -7.147 6.602 1.00 34.41 411 ALA A N 1
ATOM 2992 C CA . ALA A 1 411 ? 15.841 -6.593 7.665 1.00 34.41 411 ALA A CA 1
ATOM 2993 C C . ALA A 1 411 ? 16.657 -5.503 8.374 1.00 34.41 411 ALA A C 1
ATOM 2995 O O . ALA A 1 411 ? 17.779 -5.793 8.815 1.00 34.41 411 ALA A O 1
ATOM 2996 N N . PRO A 1 412 ? 16.175 -4.253 8.463 1.00 35.31 412 PRO A N 1
ATOM 2997 C CA . PRO A 1 412 ? 16.745 -3.366 9.442 1.00 35.31 412 PRO A CA 1
ATOM 2998 C C . PRO A 1 412 ? 16.527 -4.079 10.772 1.00 35.31 412 PRO A C 1
ATOM 3000 O O . PRO A 1 412 ? 15.396 -4.306 11.199 1.00 35.31 412 PRO A O 1
ATOM 3003 N N . GLU A 1 413 ? 17.628 -4.471 11.405 1.00 29.44 413 GLU A N 1
ATOM 3004 C CA . GLU A 1 413 ? 17.690 -4.560 12.847 1.00 29.44 413 GLU A CA 1
ATOM 3005 C C . GLU A 1 413 ? 17.144 -3.212 13.324 1.00 29.44 413 GLU A C 1
ATOM 3007 O O . GLU A 1 413 ? 17.849 -2.198 13.326 1.00 29.44 413 GLU A O 1
ATOM 3012 N N . GLN A 1 414 ? 15.842 -3.173 13.628 1.00 30.22 414 GLN A N 1
ATOM 3013 C CA . GLN A 1 414 ? 15.260 -2.172 14.493 1.00 30.22 414 GLN A CA 1
ATOM 3014 C C . GLN A 1 414 ? 15.974 -2.386 15.822 1.00 30.22 414 GLN A C 1
ATOM 3016 O O . GLN A 1 414 ? 15.458 -2.996 16.754 1.00 30.22 414 GLN A O 1
ATOM 3021 N N . LYS A 1 415 ? 17.201 -1.860 15.921 1.00 24.44 415 LYS A N 1
ATOM 3022 C CA . LYS A 1 415 ? 17.663 -1.301 17.174 1.00 24.44 415 LYS A CA 1
ATOM 3023 C C . LYS A 1 415 ? 16.478 -0.504 17.657 1.00 24.44 415 LYS A C 1
ATOM 3025 O O . LYS A 1 415 ? 16.018 0.369 16.921 1.00 24.44 415 LYS A O 1
ATOM 3030 N N . SER A 1 416 ? 15.966 -0.878 18.822 1.00 29.83 416 SER A N 1
ATOM 3031 C CA . SER A 1 416 ? 15.000 -0.118 19.593 1.00 29.83 416 SER A CA 1
ATOM 3032 C C . SER A 1 416 ? 15.569 1.287 19.771 1.00 29.83 416 SER A C 1
ATOM 3034 O O . SER A 1 416 ? 16.234 1.608 20.751 1.00 29.83 416 SER A O 1
ATOM 3036 N N . ALA A 1 417 ? 15.409 2.100 18.735 1.00 27.11 417 ALA A N 1
ATOM 3037 C CA . ALA A 1 417 ? 15.706 3.498 18.724 1.00 27.11 417 ALA A CA 1
ATOM 3038 C C . ALA A 1 417 ? 14.530 4.074 19.486 1.00 27.11 417 ALA A C 1
ATOM 3040 O O . ALA A 1 417 ? 13.407 4.113 18.986 1.00 27.11 417 ALA A O 1
ATOM 3041 N N . THR A 1 418 ? 14.798 4.393 20.751 1.00 30.14 418 THR A N 1
ATOM 3042 C CA . THR A 1 418 ? 14.168 5.497 21.472 1.00 30.14 418 THR A CA 1
ATOM 3043 C C . THR A 1 418 ? 13.370 6.375 20.520 1.00 30.14 418 THR A C 1
ATOM 3045 O O . THR A 1 418 ? 13.964 6.984 19.628 1.00 30.14 418 THR A O 1
ATOM 3048 N N . ALA A 1 419 ? 12.048 6.329 20.699 1.00 30.58 419 ALA A N 1
ATOM 3049 C CA . ALA A 1 419 ? 11.012 7.014 19.946 1.00 30.58 419 ALA A CA 1
ATOM 3050 C C . ALA A 1 419 ? 11.525 8.279 19.243 1.00 30.58 419 ALA A C 1
ATOM 3052 O O . ALA A 1 419 ? 11.565 9.353 19.827 1.00 30.58 419 ALA A O 1
ATOM 3053 N N . HIS A 1 420 ? 11.928 8.152 17.980 1.00 27.56 420 HIS A N 1
ATOM 3054 C CA . HIS A 1 420 ? 12.095 9.307 17.110 1.00 27.56 420 HIS A CA 1
ATOM 3055 C C . HIS A 1 420 ? 10.780 9.450 16.355 1.00 27.56 420 HIS A C 1
ATOM 3057 O O . HIS A 1 420 ? 10.601 8.929 15.255 1.00 27.56 420 HIS A O 1
ATOM 3063 N N . ARG A 1 421 ? 9.802 10.054 17.035 1.00 36.00 421 ARG A N 1
ATOM 3064 C CA . ARG A 1 421 ? 8.464 10.280 16.501 1.00 36.00 421 ARG A CA 1
ATOM 3065 C C . ARG A 1 421 ? 8.531 11.568 15.684 1.00 36.00 421 ARG A C 1
ATOM 3067 O O . ARG A 1 421 ? 8.461 12.669 16.212 1.00 36.00 421 ARG A O 1
ATOM 3074 N N . THR A 1 422 ? 8.763 11.425 14.383 1.00 30.08 422 THR A N 1
ATOM 3075 C CA . THR A 1 422 ? 8.767 12.545 13.439 1.00 30.08 422 THR A CA 1
ATOM 3076 C C . THR A 1 422 ? 7.442 13.296 13.523 1.00 30.08 422 THR A C 1
ATOM 3078 O O . THR A 1 422 ? 6.390 12.721 13.246 1.00 30.08 422 THR A O 1
ATOM 3081 N N . THR A 1 423 ? 7.489 14.590 13.839 1.00 29.56 423 THR A N 1
ATOM 3082 C CA . THR A 1 423 ? 6.450 15.541 13.440 1.00 29.56 423 THR A CA 1
ATOM 3083 C C . THR A 1 423 ? 6.411 15.481 11.918 1.00 29.56 423 THR A C 1
ATOM 3085 O O . THR A 1 423 ? 7.357 15.913 11.262 1.00 29.56 423 THR A O 1
ATOM 3088 N N . VAL A 1 424 ? 5.390 14.851 11.342 1.00 32.41 424 VAL A N 1
ATOM 3089 C CA . VAL A 1 424 ? 5.173 14.881 9.895 1.00 32.41 424 VAL A CA 1
ATOM 3090 C C . VAL A 1 424 ? 4.191 16.019 9.656 1.00 32.41 424 VAL A C 1
ATOM 3092 O O . VAL A 1 424 ? 3.008 15.859 9.954 1.00 32.41 424 VAL A O 1
ATOM 3095 N N . PRO A 1 425 ? 4.630 17.183 9.144 1.00 25.83 425 PRO A N 1
ATOM 3096 C CA . PRO A 1 425 ? 3.692 18.136 8.583 1.00 25.83 425 PRO A CA 1
ATOM 3097 C C . PRO A 1 425 ? 2.897 17.398 7.505 1.00 25.83 425 PRO A C 1
ATOM 3099 O O . PRO A 1 425 ? 3.481 16.661 6.710 1.00 25.83 425 PRO A O 1
ATOM 3102 N N . TYR A 1 426 ? 1.589 17.624 7.430 1.00 37.16 426 TYR A N 1
ATOM 3103 C CA . TYR A 1 426 ? 0.666 17.093 6.409 1.00 37.16 426 TYR A CA 1
ATOM 3104 C C . TYR A 1 426 ? 1.130 17.312 4.948 1.00 37.16 426 TYR A C 1
ATOM 3106 O O . TYR A 1 426 ? 0.538 16.796 4.007 1.00 37.16 426 TYR A O 1
ATOM 3114 N N . THR A 1 427 ? 2.212 18.060 4.725 1.00 30.03 427 THR A N 1
ATOM 3115 C CA . THR A 1 427 ? 2.885 18.246 3.436 1.00 30.03 427 THR A CA 1
ATOM 3116 C C . THR A 1 427 ? 3.954 17.189 3.106 1.00 30.03 427 THR A C 1
ATOM 3118 O O . THR A 1 427 ? 4.370 17.121 1.950 1.00 30.03 427 THR A O 1
ATOM 3121 N N . HIS A 1 428 ? 4.373 16.342 4.057 1.00 25.38 428 HIS A N 1
ATOM 3122 C CA . HIS A 1 428 ? 5.473 15.375 3.895 1.00 25.38 428 HIS A CA 1
ATOM 3123 C C . HIS A 1 428 ? 5.056 13.903 3.712 1.00 25.38 428 HIS A C 1
ATOM 3125 O O . HIS A 1 428 ? 5.892 13.112 3.272 1.00 25.38 428 HIS A O 1
ATOM 3131 N N . LEU A 1 429 ? 3.781 13.532 3.908 1.00 32.16 429 LEU A N 1
ATOM 3132 C CA . LEU A 1 429 ? 3.266 12.215 3.470 1.00 32.16 429 LEU A CA 1
ATOM 3133 C C . LEU A 1 429 ? 3.315 12.040 1.939 1.00 32.16 429 LEU A C 1
ATOM 3135 O O . LEU A 1 429 ? 3.447 10.924 1.441 1.00 32.16 429 LEU A O 1
ATOM 3139 N N . ARG A 1 430 ? 3.420 13.152 1.194 1.00 29.22 430 ARG A N 1
ATOM 3140 C CA . ARG A 1 430 ? 3.702 13.164 -0.251 1.00 29.22 430 ARG A CA 1
ATOM 3141 C C . ARG A 1 430 ? 4.996 12.454 -0.664 1.00 29.22 430 ARG A C 1
ATOM 3143 O O . ARG A 1 430 ? 5.192 12.254 -1.856 1.00 29.22 430 ARG A O 1
ATOM 3150 N N . ALA A 1 431 ? 5.906 12.109 0.246 1.00 26.25 431 ALA A N 1
ATOM 3151 C CA . ALA A 1 431 ? 7.137 11.406 -0.125 1.00 26.25 431 ALA A CA 1
ATOM 3152 C C . ALA A 1 431 ? 7.020 9.871 -0.074 1.00 26.25 431 ALA A C 1
ATOM 3154 O O . ALA A 1 431 ? 7.799 9.210 -0.753 1.00 26.25 431 ALA A O 1
ATOM 3155 N N . TYR A 1 432 ? 6.047 9.314 0.659 1.00 27.45 432 TYR A N 1
ATOM 3156 C CA . TYR A 1 432 ? 5.843 7.858 0.763 1.00 27.45 432 TYR A CA 1
ATOM 3157 C C . TYR A 1 432 ? 4.590 7.350 0.032 1.00 27.45 432 TYR A C 1
ATOM 3159 O O . TYR A 1 432 ? 4.479 6.152 -0.199 1.00 27.45 432 TYR A O 1
ATOM 3167 N N . GLU A 1 433 ? 3.704 8.242 -0.424 1.00 29.00 433 GLU A N 1
ATOM 3168 C CA . GLU A 1 433 ? 2.616 7.913 -1.366 1.00 29.00 433 GLU A CA 1
ATOM 3169 C C . GLU A 1 433 ? 3.031 8.006 -2.846 1.00 29.00 433 GLU A C 1
ATOM 3171 O O . GLU A 1 433 ? 2.271 7.631 -3.730 1.00 29.00 433 GLU A O 1
ATOM 3176 N N . ASN A 1 434 ? 4.253 8.456 -3.155 1.00 26.41 434 ASN A N 1
ATOM 3177 C CA . ASN A 1 434 ? 4.726 8.614 -4.540 1.00 26.41 434 ASN A CA 1
ATOM 3178 C C . ASN A 1 434 ? 5.359 7.347 -5.152 1.00 26.41 434 ASN A C 1
ATOM 3180 O O . ASN A 1 434 ? 6.182 7.438 -6.066 1.00 26.41 434 ASN A O 1
ATOM 3184 N N . VAL A 1 435 ? 4.951 6.167 -4.680 1.00 30.34 435 VAL A N 1
ATOM 3185 C CA . VAL A 1 435 ? 5.160 4.888 -5.374 1.00 30.34 435 VAL A CA 1
ATOM 3186 C C . VAL A 1 435 ? 3.877 4.058 -5.261 1.00 30.34 435 VAL A C 1
ATOM 3188 O O . VAL A 1 435 ? 3.838 3.065 -4.548 1.00 30.34 435 VAL A O 1
ATOM 3191 N N . TYR A 1 436 ? 2.821 4.491 -5.948 1.00 29.22 436 TYR A N 1
ATOM 3192 C CA . TYR A 1 436 ? 1.664 3.664 -6.303 1.00 29.22 436 TYR A CA 1
ATOM 3193 C C . TYR A 1 436 ? 1.217 3.978 -7.733 1.00 29.22 436 TYR A C 1
ATOM 3195 O O . TYR A 1 436 ? 1.266 5.167 -8.130 1.00 29.22 436 TYR A O 1
#

Mean predicted aligned error: 11.39 Å

Foldseek 3Di:
DDDDDDPPPCQLVVLVVLLVVLLVQLACVCVPPNPVSLVVSLVSLLVSVLSNQLVLLLVVLVCLVVDPPLLSVLSVVSNVPSVLLSVLLSQLLSLLLVLLLVLLLLVLVLVLCQVPDDFLWPALKKKFFFDQVCVVVLVVVLCVLVPPFDKDQWKAFAAPPHDDPDPAQQVPKGKDKDFAADPPDDAAPDEATEDAQVNVCGLVVHGDPVRRVCLVVQAKEFERGDFDPVQFIKMWIWTDDPLDTGTPDIDTGGRYGYDDDCSSYGIYGYPVRVVVVVGDITRRIMMGRSVRDRQDPVSQVVSVVVSVVRDPDPPSMDTRNRDPDDCPVVSVVSVVSSVCSLLVSLCVSLVVVVVVCVVVVVVVVVVPDDPVSVVSSSVSNSCSSSVSSNVSSSVSNVSSSVSSSVVVVPPPPPPVPSDPPDPDDPVRVVVVVVPD